Protein AF-0000000078949939 (afdb_homodimer)

pLDDT: mean 83.06, std 20.22, range [22.28, 98.81]

Sequence (698 aa):
MKRITLSALLMTLFLLLSCGSGSAKAEDPKTLFLTSIANLGKGFLDVFTSLSDMITGAFGIKAETKKSEVGKYFTDIANTMTSVKEKLNTVVTAHGNYPKVKSVVDTFITNTLDKIADGAKTAASGATSSDAIGNAVKAGQDAAPAEVASVNALVKGIKDIVGVVLKDGEGDAGATKTEEAEKKSIGKLFSGKKDTDGTETQAAAASASIGAVTGADILKAIAKSALTEADKDIDKASNAAEIATAKADANGKDFGDGQKDAVIAAGIALRAMAKGGKFAAKTGEDKSAHAVNGAATSAVGKTLNTLIIAIRNTVDSGLKTINAVLATVTQEDKSAEATTPADATASGQMKRITLSALLMTLFLLLSCGSGSAKAEDPKTLFLTSIANLGKGFLDVFTSLSDMITGAFGIKAETKKSEVGKYFTDIANTMTSVKEKLNTVVTAHGNYPKVKSVVDTFITNTLDKIADGAKTAASGATSSDAIGNAVKAGQDAAPAEVASVNALVKGIKDIVGVVLKDGEGDAGATKTEEAEKKSIGKLFSGKKDTDGTETQAAAASASIGAVTGADILKAIAKSALTEADKDIDKASNAAEIATAKADANGKDFGDGQKDAVIAAGIALRAMAKGGKFAAKTGEDKSAHAVNGAATSAVGKTLNTLIIAIRNTVDSGLKTINAVLATVTQEDKSAEATTPADATASGQ

Solvent-accessible surface area (backbone atoms only — not comparable to full-atom values): 32518 Å² total; per-residue (Å²): 136,82,83,78,69,78,75,64,63,73,62,49,72,69,55,64,77,59,63,79,84,74,85,82,69,76,72,53,71,65,48,55,43,32,47,30,46,26,50,37,30,50,39,50,49,51,39,60,45,52,57,45,69,49,58,67,68,70,44,56,56,22,18,74,34,30,10,32,54,54,12,45,47,24,40,42,41,18,51,39,32,49,50,39,45,50,44,51,49,51,33,36,71,74,47,33,54,26,62,72,54,44,50,51,49,50,48,42,35,62,68,41,37,48,40,38,20,52,10,21,45,37,23,18,70,8,11,62,33,80,53,32,27,28,32,35,25,51,67,90,40,56,16,31,34,17,38,53,71,19,39,36,26,34,35,52,9,48,25,47,29,43,70,65,41,46,56,92,82,55,45,38,38,72,40,65,74,72,54,68,70,47,58,19,46,32,24,10,29,39,9,4,30,56,92,31,22,13,37,28,57,31,21,9,34,42,24,17,27,40,13,57,30,29,24,40,10,22,49,40,15,32,42,66,28,61,79,54,91,62,64,37,54,41,46,72,38,85,39,12,45,29,43,18,20,9,35,51,32,80,77,21,45,38,34,38,88,85,72,29,26,11,24,52,29,22,9,44,22,44,15,22,38,13,30,66,20,27,27,15,12,29,57,85,36,68,64,18,22,41,10,37,11,8,29,25,24,46,29,38,45,40,36,52,53,36,48,53,51,32,45,50,38,43,51,38,52,51,52,38,53,49,49,56,50,57,73,66,63,52,75,84,49,44,56,74,71,76,65,66,69,80,73,80,75,74,84,74,138,136,82,83,78,67,78,75,63,63,73,63,49,69,70,54,64,76,58,62,80,82,74,85,82,69,76,74,54,69,67,49,55,43,32,46,31,47,25,49,36,30,50,40,51,49,53,39,60,42,53,57,46,71,51,57,65,68,70,44,57,57,22,18,76,35,31,11,31,54,53,12,44,47,23,40,43,41,18,50,41,31,50,50,38,46,51,44,50,50,51,34,37,71,75,46,32,58,26,61,70,55,46,51,50,50,50,49,41,35,62,68,41,37,49,40,39,20,51,11,22,46,38,23,20,72,7,10,64,32,82,52,32,25,29,33,33,25,52,69,89,42,56,17,30,34,16,36,54,70,20,40,37,26,32,35,53,10,48,25,46,30,44,70,65,39,47,56,90,81,55,46,38,39,72,40,65,74,72,55,67,70,45,58,19,45,33,22,10,29,39,9,3,30,59,94,32,22,12,37,27,58,30,20,9,35,42,25,17,27,40,14,58,31,28,24,40,9,23,49,41,16,33,42,67,28,59,78,52,90,62,65,37,53,41,45,72,38,84,39,10,44,29,43,18,20,9,35,52,34,78,76,21,45,38,33,37,86,85,73,30,27,10,25,51,30,21,10,43,21,43,14,22,37,15,30,66,21,27,29,15,12,29,55,85,35,66,65,17,22,41,8,39,11,8,30,26,24,45,30,38,44,40,36,51,53,36,49,53,51,33,45,50,38,44,52,37,52,49,51,40,53,49,50,56,51,56,72,66,63,51,75,84,50,45,57,75,71,76,66,66,68,81,72,80,77,69,85,72,138

Structure (mmCIF, N/CA/C/O backbone):
data_AF-0000000078949939-model_v1
#
loop_
_entity.id
_entity.type
_entity.pdbx_description
1 polymer 'Variable large protein'
#
loop_
_atom_site.group_PDB
_atom_site.id
_atom_site.type_symbol
_atom_site.label_atom_id
_atom_site.label_alt_id
_atom_site.label_comp_id
_atom_site.label_asym_id
_atom_site.label_entity_id
_atom_site.label_seq_id
_atom_site.pdbx_PDB_ins_code
_atom_site.Cartn_x
_atom_site.Cartn_y
_atom_site.Cartn_z
_atom_site.occupancy
_atom_site.B_iso_or_equiv
_atom_site.auth_seq_id
_atom_site.auth_comp_id
_atom_site.auth_asym_id
_atom_site.auth_atom_id
_atom_site.pdbx_PDB_model_num
ATOM 1 N N . MET A 1 1 ? 2.434 4.828 41.281 1 23.62 1 MET A N 1
ATOM 2 C CA . MET A 1 1 ? 2.637 6.27 41.156 1 23.62 1 MET A CA 1
ATOM 3 C C . MET A 1 1 ? 1.899 6.824 39.969 1 23.62 1 MET A C 1
ATOM 5 O O . MET A 1 1 ? 1.804 6.156 38.938 1 23.62 1 MET A O 1
ATOM 9 N N . LYS A 1 2 ? 1.064 7.973 40.312 1 26.47 2 LYS A N 1
ATOM 10 C CA . LYS A 1 2 ? -0.107 8.625 39.719 1 26.47 2 LYS A CA 1
ATOM 11 C C . LYS A 1 2 ? 0.231 9.273 38.375 1 26.47 2 LYS A C 1
ATOM 13 O O . LYS A 1 2 ? 1.154 10.086 38.312 1 26.47 2 LYS A O 1
ATOM 18 N N . ARG A 1 3 ? -0.078 8.688 37.375 1 29.72 3 ARG A N 1
ATOM 19 C CA . ARG A 1 3 ? 0.022 9.078 35.969 1 29.72 3 ARG A CA 1
ATOM 20 C C . ARG A 1 3 ? -0.638 10.438 35.719 1 29.72 3 ARG A C 1
ATOM 22 O O . ARG A 1 3 ? -1.865 10.531 35.656 1 29.72 3 ARG A O 1
ATOM 29 N N . ILE A 1 4 ? -0.175 11.531 36.5 1 28.08 4 ILE A N 1
ATOM 30 C CA . ILE A 1 4 ? -0.565 12.93 36.406 1 28.08 4 ILE A CA 1
ATOM 31 C C . ILE A 1 4 ? -0.636 13.344 34.938 1 28.08 4 ILE A C 1
ATOM 33 O O . ILE A 1 4 ? 0.313 13.125 34.188 1 28.08 4 ILE A O 1
ATOM 37 N N . THR A 1 5 ? -1.847 13.672 34.5 1 25.94 5 THR A N 1
ATOM 38 C CA . THR A 1 5 ? -2.613 14.031 33.312 1 25.94 5 THR A CA 1
ATOM 39 C C . THR A 1 5 ? -2.043 15.289 32.656 1 25.94 5 THR A C 1
ATOM 41 O O . THR A 1 5 ? -1.984 16.344 33.281 1 25.94 5 THR A O 1
ATOM 44 N N . LEU A 1 6 ? -1.156 15.195 31.672 1 30.56 6 LEU A N 1
ATOM 45 C CA . LEU A 1 6 ? -0.493 16.109 30.75 1 30.56 6 LEU A CA 1
ATOM 46 C C . LEU A 1 6 ? -1.485 17.109 30.156 1 30.56 6 LEU A C 1
ATOM 48 O O . LEU A 1 6 ? -1.087 18.094 29.531 1 30.56 6 LEU A O 1
ATOM 52 N N . SER A 1 7 ? -2.869 16.984 30.312 1 29.2 7 SER A N 1
ATOM 53 C CA . SER A 1 7 ? -3.891 17.906 29.812 1 29.2 7 SER A CA 1
ATOM 54 C C . SER A 1 7 ? -3.84 19.234 30.562 1 29.2 7 SER A C 1
ATOM 56 O O . SER A 1 7 ? -4.301 20.266 30.047 1 29.2 7 SER A O 1
ATOM 58 N N . ALA A 1 8 ? -3.518 19.375 31.844 1 27.53 8 ALA A N 1
ATOM 59 C CA . ALA A 1 8 ? -3.662 20.531 32.719 1 27.53 8 ALA A CA 1
ATOM 60 C C . ALA A 1 8 ? -2.627 21.594 32.375 1 27.53 8 ALA A C 1
ATOM 62 O O . ALA A 1 8 ? -2.805 22.781 32.719 1 27.53 8 ALA A O 1
ATOM 63 N N . LEU A 1 9 ? -1.473 21.172 31.875 1 27.78 9 LEU A N 1
ATOM 64 C CA . LEU A 1 9 ? -0.395 22.141 31.75 1 27.78 9 LEU A CA 1
ATOM 65 C C . LEU A 1 9 ? -0.633 23.078 30.578 1 27.78 9 LEU A C 1
ATOM 67 O O . LEU A 1 9 ? -0.239 24.25 30.609 1 27.78 9 LEU A O 1
ATOM 71 N N . LEU A 1 10 ? -1.398 22.656 29.531 1 32.72 10 LEU A N 1
ATOM 72 C CA . LEU A 1 10 ? -1.53 23.531 28.359 1 32.72 10 LEU A CA 1
ATOM 73 C C . LEU A 1 10 ? -2.461 24.688 28.672 1 32.72 10 LEU A C 1
ATOM 75 O O . LEU A 1 10 ? -2.455 25.703 27.953 1 32.72 10 LEU A O 1
ATOM 79 N N . MET A 1 11 ? -3.361 24.688 29.703 1 30.38 11 MET A N 1
ATOM 80 C CA . MET A 1 11 ? -4.25 25.766 30.109 1 30.38 11 MET A CA 1
ATOM 81 C C . MET A 1 11 ? -3.461 26.906 30.766 1 30.38 11 MET A C 1
ATOM 83 O O . MET A 1 11 ? -3.957 28.031 30.875 1 30.38 11 MET A O 1
ATOM 87 N N . THR A 1 12 ? -2.354 26.641 31.469 1 30.86 12 THR A N 1
ATOM 88 C CA . THR A 1 12 ? -1.737 27.625 32.344 1 30.86 12 THR A CA 1
ATOM 89 C C . THR A 1 12 ? -1.021 28.703 31.516 1 30.86 12 THR A C 1
ATOM 91 O O . THR A 1 12 ? -0.733 29.781 32.031 1 30.86 12 THR A O 1
ATOM 94 N N . LEU A 1 13 ? -0.586 28.391 30.312 1 33.91 13 LEU A N 1
ATOM 95 C CA . LEU A 1 13 ? 0.177 29.484 29.703 1 33.91 13 LEU A CA 1
ATOM 96 C C . LEU A 1 13 ? -0.688 30.734 29.547 1 33.91 13 LEU A C 1
ATOM 98 O O . LEU A 1 13 ? -0.182 31.859 29.594 1 33.91 13 LEU A O 1
ATOM 102 N N . PHE A 1 14 ? -2.08 30.562 29.422 1 34.44 14 PHE A N 1
ATOM 103 C CA . PHE A 1 14 ? -2.861 31.766 29.219 1 34.44 14 PHE A CA 1
ATOM 104 C C . PHE A 1 14 ? -3.062 32.5 30.531 1 34.44 14 PHE A C 1
ATOM 106 O O . PHE A 1 14 ? -3.547 33.656 30.547 1 34.44 14 PHE A O 1
ATOM 113 N N . LEU A 1 15 ? -3.068 31.781 31.672 1 30.67 15 LEU A N 1
ATOM 114 C CA . LEU A 1 15 ? -3.43 32.5 32.875 1 30.67 15 LEU A CA 1
ATOM 115 C C . LEU A 1 15 ? -2.316 33.469 33.281 1 30.67 15 LEU A C 1
ATOM 117 O O . LEU A 1 15 ? -2.473 34.25 34.219 1 30.67 15 LEU A O 1
ATOM 121 N N . LEU A 1 16 ? -1.08 33.156 33 1 32.5 16 LEU A N 1
ATOM 122 C CA . LEU A 1 16 ? -0.109 34.031 33.688 1 32.5 16 LEU A CA 1
ATOM 123 C C . LEU A 1 16 ? -0.204 35.438 33.156 1 32.5 16 LEU A C 1
ATOM 125 O O . LEU A 1 16 ? 0.497 36.344 33.656 1 32.5 16 LEU A O 1
ATOM 129 N N . LEU A 1 17 ? -0.772 35.688 32 1 33.06 17 LEU A N 1
ATOM 130 C CA . LEU A 1 17 ? -0.77 37.125 31.75 1 33.06 17 LEU A CA 1
ATOM 131 C C . LEU A 1 17 ? -1.756 37.844 32.656 1 33.06 17 LEU A C 1
ATOM 133 O O . LEU A 1 17 ? -2.018 39.031 32.5 1 33.06 17 LEU A O 1
ATOM 137 N N . SER A 1 18 ? -2.543 37.094 33.5 1 30.14 18 SER A N 1
ATOM 138 C CA . SER A 1 18 ? -3.52 37.844 34.25 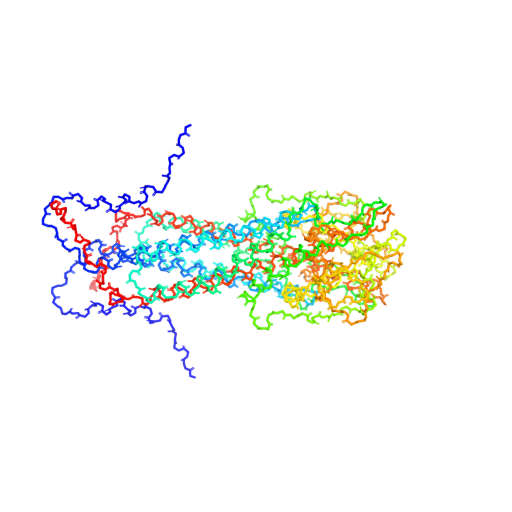1 30.14 18 SER A CA 1
ATOM 139 C C . SER A 1 18 ? -2.857 38.594 35.438 1 30.14 18 SER A C 1
ATOM 141 O O . SER A 1 18 ? -3.543 39.156 36.281 1 30.14 18 SER A O 1
ATOM 143 N N . CYS A 1 19 ? -1.812 38.219 35.906 1 31.53 19 CYS A N 1
ATOM 144 C CA . CYS A 1 19 ? -1.676 38.688 37.281 1 31.53 19 CYS A CA 1
ATOM 145 C C . CYS A 1 19 ? -1.501 40.188 37.312 1 31.53 19 CYS A C 1
ATOM 147 O O . CYS A 1 19 ? -1.207 40.75 38.375 1 31.53 19 CYS A O 1
ATOM 149 N N . GLY A 1 20 ? -0.778 40.969 36.5 1 31.23 20 GLY A N 1
ATOM 150 C CA . GLY A 1 20 ? -0.544 42.281 37.094 1 31.23 20 GLY A CA 1
ATOM 151 C C . GLY A 1 20 ? -1.819 42.969 37.562 1 31.23 20 GLY A C 1
ATOM 152 O O . GLY A 1 20 ? -2.902 42.688 37.062 1 31.23 20 GLY A O 1
ATOM 153 N N . SER A 1 21 ? -2 43.625 38.75 1 32.41 21 SER A N 1
ATOM 154 C CA . SER A 1 21 ? -2.961 44.375 39.531 1 32.41 21 SER A CA 1
ATOM 155 C C . SER A 1 21 ? -3.895 45.188 38.625 1 32.41 21 SER A C 1
ATOM 157 O O . SER A 1 21 ? -5.023 45.5 39 1 32.41 21 SER A O 1
ATOM 159 N N . GLY A 1 22 ? -3.297 46.469 38.031 1 36.28 22 GLY A N 1
ATOM 160 C CA . GLY A 1 22 ? -3.977 47.719 37.781 1 36.28 22 GLY A CA 1
ATOM 161 C C . GLY A 1 22 ? -5.211 47.594 36.906 1 36.28 22 GLY A C 1
ATOM 162 O O . GLY A 1 22 ? -5.504 46.5 36.406 1 36.28 22 GLY A O 1
ATOM 163 N N . SER A 1 23 ? -5.758 48.812 36.062 1 36 23 SER A N 1
ATOM 164 C CA . SER A 1 23 ? -6.949 49.031 35.25 1 36 23 SER A CA 1
ATOM 165 C C . SER A 1 23 ? -7.141 47.938 34.219 1 36 23 SER A C 1
ATOM 167 O O . SER A 1 23 ? -6.195 47.562 33.531 1 36 23 SER A O 1
ATOM 169 N N . ALA A 1 24 ? -7.938 46.969 34.281 1 41.94 24 ALA A N 1
ATOM 170 C CA . ALA A 1 24 ? -8.508 45.938 33.438 1 41.94 24 ALA A CA 1
ATOM 171 C C . ALA A 1 24 ? -8.477 46.344 31.969 1 41.94 24 ALA A C 1
ATOM 173 O O . ALA A 1 24 ? -9.398 47.031 31.484 1 41.94 24 ALA A O 1
ATOM 174 N N . LYS A 1 25 ? -7.457 46.906 31.453 1 47.59 25 LYS A N 1
ATOM 175 C CA . LYS A 1 25 ? -7.406 47.344 30.062 1 47.59 25 LYS A CA 1
ATOM 176 C C . LYS A 1 25 ? -7.98 46.312 29.125 1 47.59 25 LYS A C 1
ATOM 178 O O . LYS A 1 25 ? -7.562 45.156 29.156 1 47.59 25 LYS A O 1
ATOM 183 N N . ALA A 1 26 ? -9.289 46.344 28.719 1 51.47 26 ALA A N 1
ATOM 184 C CA . ALA A 1 26 ? -10.016 45.625 27.672 1 51.47 26 ALA A CA 1
ATOM 185 C C . ALA A 1 26 ? -9.094 45.25 26.516 1 51.47 26 ALA A C 1
ATOM 187 O O . ALA A 1 26 ? -8.375 46.094 25.984 1 51.47 26 ALA A O 1
ATOM 188 N N . GLU A 1 27 ? -8.602 44.031 26.516 1 59.38 27 GLU A N 1
ATOM 189 C CA . GLU A 1 27 ? -7.711 43.594 25.453 1 59.38 27 GLU A CA 1
ATOM 190 C C . GLU A 1 27 ? -8.203 44.062 24.078 1 59.38 27 GLU A C 1
ATOM 192 O O . GLU A 1 27 ? -9.406 44.031 23.812 1 59.38 27 GLU A O 1
ATOM 197 N N . ASP A 1 28 ? -7.383 44.75 23.344 1 75.12 28 ASP A N 1
ATOM 198 C CA . ASP A 1 28 ? -7.637 45.281 22 1 75.12 28 ASP A CA 1
ATOM 199 C C . ASP A 1 28 ? -8.234 44.188 21.109 1 75.12 28 ASP A C 1
ATOM 201 O O . ASP A 1 28 ? -7.812 43.031 21.141 1 75.12 28 ASP A O 1
ATOM 205 N N . PRO A 1 29 ? -9.484 44.375 20.656 1 76.44 29 PRO A N 1
ATOM 206 C CA . PRO A 1 29 ? -10.156 43.406 19.766 1 76.44 29 PRO A CA 1
ATOM 207 C C . PRO A 1 29 ? -9.203 42.75 18.766 1 76.44 29 PRO A C 1
ATOM 209 O O . PRO A 1 29 ? -9.359 41.594 18.438 1 76.44 29 PRO A O 1
ATOM 212 N N . LYS A 1 30 ? -8.219 43.438 18.344 1 77.12 30 LYS A N 1
ATOM 213 C CA . LYS A 1 30 ? -7.25 42.906 17.391 1 77.12 30 LYS A CA 1
ATOM 214 C C . LYS A 1 30 ? -6.391 41.812 18.047 1 77.12 30 LYS A C 1
ATOM 216 O O . LYS A 1 30 ? -6.133 40.781 17.438 1 77.12 30 LYS A O 1
ATOM 221 N N . THR A 1 31 ? -5.992 42.062 19.203 1 77.81 31 THR A N 1
ATOM 222 C CA . THR A 1 31 ? -5.184 41.094 19.953 1 77.81 31 THR A CA 1
ATOM 223 C C . THR A 1 31 ? -5.977 39.812 20.234 1 77.81 31 THR A C 1
ATOM 225 O O . THR A 1 31 ? -5.449 38.719 20.109 1 77.81 31 THR A O 1
ATOM 228 N N . LEU A 1 32 ? -7.176 40 20.562 1 75.62 32 LEU A N 1
ATOM 229 C CA . LEU A 1 32 ? -8.047 38.844 20.828 1 75.62 32 LEU A CA 1
ATOM 230 C C . LEU A 1 32 ? -8.25 38.031 19.562 1 75.62 32 LEU A C 1
ATOM 232 O O . LEU A 1 32 ? -8.234 36.781 19.625 1 75.62 32 LEU A O 1
ATOM 236 N N . PHE A 1 33 ? -8.383 38.656 18.469 1 77.62 33 PHE A N 1
ATOM 237 C CA . PHE A 1 33 ? -8.547 37.969 17.188 1 77.62 33 PHE A CA 1
ATOM 238 C C . PHE A 1 33 ? -7.289 37.188 16.828 1 77.62 33 PHE A C 1
ATOM 240 O O . PHE A 1 33 ? -7.367 36 16.5 1 77.62 33 PHE A O 1
ATOM 247 N N . LEU A 1 34 ? -6.191 37.875 16.984 1 78.75 34 LEU A N 1
ATOM 248 C CA . LEU A 1 34 ? -4.934 37.219 16.625 1 78.75 34 LEU A CA 1
ATOM 249 C C . LEU A 1 34 ? -4.652 36.031 17.516 1 78.75 34 LEU A C 1
ATOM 251 O O . LEU A 1 34 ? -4.148 35 17.062 1 78.75 34 LEU A O 1
ATOM 255 N N . THR A 1 35 ? -5.004 36.156 18.75 1 78.06 35 THR A N 1
ATOM 256 C CA . THR A 1 35 ? -4.852 35.062 19.688 1 78.06 35 THR A CA 1
ATOM 257 C C . THR A 1 35 ? -5.738 33.875 19.281 1 78.06 35 THR A C 1
ATOM 259 O O . THR A 1 35 ? -5.301 32.719 19.312 1 78.06 35 THR A O 1
ATOM 262 N N . SER A 1 36 ? -6.867 34.219 18.891 1 76.44 36 SER A N 1
ATOM 263 C CA . SER A 1 36 ? -7.805 33.188 18.453 1 76.44 36 SER A CA 1
ATOM 264 C C . SER A 1 36 ? -7.293 32.438 17.219 1 76.44 36 SER A C 1
ATOM 266 O O . SER A 1 36 ? -7.344 31.219 17.156 1 76.44 36 SER A O 1
ATOM 268 N N . ILE A 1 37 ? -6.758 33.188 16.344 1 75.81 37 ILE A N 1
ATOM 269 C CA . ILE A 1 37 ? -6.27 32.625 15.102 1 75.81 37 ILE A CA 1
ATOM 270 C C . ILE A 1 37 ? -5.023 31.766 15.375 1 75.81 37 ILE A C 1
ATOM 272 O O . ILE A 1 37 ? -4.855 30.688 14.797 1 75.81 37 ILE A O 1
ATOM 276 N N . ALA A 1 38 ? -4.238 32.281 16.188 1 76.62 38 ALA A N 1
ATOM 277 C CA . ALA A 1 38 ? -3.047 31.516 16.562 1 76.62 38 ALA A CA 1
ATOM 278 C C . ALA A 1 38 ? -3.424 30.188 17.203 1 76.62 38 ALA A C 1
ATOM 280 O O . ALA A 1 38 ? -2.842 29.156 16.891 1 76.62 38 ALA A O 1
ATOM 281 N N . ASN A 1 39 ? -4.375 30.281 18.031 1 76.75 39 ASN A N 1
ATOM 282 C CA . ASN A 1 39 ? -4.82 29.078 18.719 1 76.75 39 ASN A CA 1
ATOM 283 C C . ASN A 1 39 ? -5.516 28.109 17.766 1 76.75 39 ASN A C 1
ATOM 285 O O . ASN A 1 39 ? -5.355 26.891 17.891 1 76.75 39 ASN A O 1
ATOM 289 N N . LEU A 1 40 ? -6.23 28.641 16.891 1 77.5 40 LEU A N 1
ATOM 290 C CA . LEU A 1 40 ? -6.84 27.828 15.852 1 77.5 40 LEU A CA 1
ATOM 291 C C . LEU A 1 40 ? -5.773 27.125 15.016 1 77.5 40 LEU A C 1
ATOM 293 O O . LEU A 1 40 ? -5.852 25.922 14.781 1 77.5 40 LEU A O 1
ATOM 297 N N . GLY A 1 41 ? -4.879 27.859 14.617 1 76 41 GLY A N 1
ATOM 298 C CA . GLY A 1 41 ? -3.787 27.297 13.836 1 76 41 GLY A CA 1
ATOM 299 C C . GLY A 1 41 ? -3.061 26.172 14.555 1 76 41 GLY A C 1
ATOM 300 O O . GLY A 1 41 ? -2.809 25.109 13.977 1 76 41 GLY A O 1
ATOM 301 N N . LYS A 1 42 ? -2.795 26.406 15.828 1 76.56 42 LYS A N 1
ATOM 302 C CA . LYS A 1 42 ? -2.139 25.391 16.641 1 76.56 42 LYS A CA 1
ATOM 303 C C . LYS A 1 42 ? -3.004 24.141 16.766 1 76.56 42 LYS A C 1
ATOM 305 O O . LYS A 1 42 ? -2.496 23.016 16.703 1 76.56 42 LYS A O 1
ATOM 310 N N . GLY A 1 43 ? -4.195 24.359 17 1 77.12 43 GLY A N 1
ATOM 311 C CA . GLY A 1 43 ? -5.125 23.25 17.094 1 77.12 43 GLY A CA 1
ATOM 312 C C . GLY A 1 43 ? -5.195 22.422 15.828 1 77.12 43 GLY A C 1
ATOM 313 O O . GLY A 1 43 ? -5.172 21.188 15.883 1 77.12 43 GLY A O 1
ATOM 314 N N . PHE A 1 44 ? -5.227 23.109 14.758 1 78.06 44 PHE A N 1
ATOM 315 C CA . PHE A 1 44 ? -5.316 22.406 13.484 1 78.06 44 PHE A CA 1
ATOM 316 C C . PHE A 1 44 ? -4.023 21.656 13.195 1 78.06 44 PHE A C 1
ATOM 318 O O . PHE A 1 44 ? -4.055 20.562 12.641 1 78.06 44 PHE A O 1
ATOM 325 N N . LEU A 1 45 ? -2.965 22.188 13.539 1 79.44 45 LEU A N 1
ATOM 326 C CA . LEU A 1 45 ? -1.69 21.484 13.383 1 79.44 45 LEU A CA 1
ATOM 327 C C . LEU A 1 45 ? -1.67 20.203 14.195 1 79.44 45 LEU A C 1
ATOM 329 O O . LEU A 1 45 ? -1.151 19.172 13.742 1 79.44 45 LEU A O 1
ATOM 333 N N . ASP A 1 46 ? -2.275 20.219 15.32 1 78.19 46 ASP A N 1
ATOM 334 C CA . ASP A 1 46 ? -2.383 19.031 16.172 1 78.19 46 ASP A CA 1
ATOM 335 C C . ASP A 1 46 ? -3.244 17.953 15.5 1 78.19 46 ASP A C 1
ATOM 337 O O . ASP A 1 46 ? -2.939 16.766 15.586 1 78.19 46 ASP A O 1
ATOM 341 N N . VAL A 1 47 ? -4.266 18.438 14.914 1 78.94 47 VAL A N 1
ATOM 342 C CA . VAL A 1 47 ? -5.145 17.531 14.18 1 78.94 47 VAL A CA 1
ATOM 343 C C . VAL A 1 47 ? -4.355 16.844 13.07 1 78.94 47 VAL A C 1
ATOM 345 O O . VAL A 1 47 ? -4.438 15.625 12.914 1 78.94 47 VAL A O 1
ATOM 348 N N . PHE A 1 48 ? -3.529 17.484 12.398 1 74.38 48 PHE A N 1
ATOM 349 C CA . PHE A 1 48 ? -2.768 16.953 11.273 1 74.38 48 PHE A CA 1
ATOM 350 C C . PHE A 1 48 ? -1.766 15.914 11.734 1 74.38 48 PHE A C 1
ATOM 352 O O . PHE A 1 48 ? -1.58 14.883 11.078 1 74.38 48 PHE A O 1
ATOM 359 N N . THR A 1 49 ? -1.22 16.094 12.867 1 72.94 49 THR A N 1
ATOM 360 C CA . THR A 1 49 ? -0.191 15.172 13.359 1 72.94 49 THR A CA 1
ATOM 361 C C . THR A 1 49 ? -0.818 13.891 13.891 1 72.94 49 THR A C 1
ATOM 363 O O . THR A 1 49 ? -0.149 12.859 13.984 1 72.94 49 THR A O 1
ATOM 366 N N . SER A 1 50 ? -2.059 13.883 14.195 1 71.38 50 SER A N 1
ATOM 367 C CA . SER A 1 50 ? -2.752 12.703 14.703 1 71.38 50 SER A CA 1
ATOM 368 C C . SER A 1 50 ? -3.004 11.688 13.594 1 71.38 50 SER A C 1
ATOM 370 O O . SER A 1 50 ? -3.229 10.5 13.867 1 71.38 50 SER A O 1
ATOM 372 N N . LEU A 1 51 ? -2.953 12.086 12.352 1 73.25 51 LEU A N 1
ATOM 373 C CA . LEU A 1 51 ? -3.262 11.211 11.227 1 73.25 51 LEU A CA 1
ATOM 374 C C . LEU A 1 51 ? -2.133 10.211 10.984 1 73.25 51 LEU A C 1
ATOM 376 O O . LEU A 1 51 ? -2.346 9.164 10.375 1 73.25 51 LEU A O 1
ATOM 380 N N . SER A 1 52 ? -0.966 10.438 11.461 1 68.19 52 SER A N 1
ATOM 381 C CA . SER A 1 52 ? 0.2 9.594 11.242 1 68.19 52 SER A CA 1
ATOM 382 C C . SER A 1 52 ? 0.014 8.227 11.898 1 68.19 52 SER A C 1
ATOM 384 O O . SER A 1 52 ? 0.604 7.234 11.453 1 68.19 52 SER A O 1
ATOM 386 N N . ASP A 1 53 ? -0.796 8.117 12.875 1 64.88 53 ASP A N 1
ATOM 387 C CA . ASP A 1 53 ? -0.994 6.883 13.625 1 64.88 53 ASP A CA 1
ATOM 388 C C . ASP A 1 53 ? -1.843 5.887 12.836 1 64.88 53 ASP A C 1
ATOM 390 O O . ASP A 1 53 ? -1.848 4.691 13.141 1 64.88 53 ASP A O 1
ATOM 394 N N . MET A 1 54 ? -2.537 6.355 11.859 1 64.25 54 MET A N 1
ATOM 395 C CA . MET A 1 54 ? -3.459 5.527 11.086 1 64.25 54 MET A CA 1
ATOM 396 C C . MET A 1 54 ? -2.697 4.504 10.25 1 64.25 54 MET A C 1
ATOM 398 O O . MET A 1 54 ? -3.186 3.395 10.023 1 64.25 54 MET A O 1
ATOM 402 N N . ILE A 1 55 ? -1.461 4.785 9.875 1 62.12 55 ILE A N 1
ATOM 403 C CA . ILE A 1 55 ? -0.867 4.082 8.742 1 62.12 55 ILE A CA 1
ATOM 404 C C . ILE A 1 55 ? 0.179 3.088 9.242 1 62.12 55 ILE A C 1
ATOM 406 O O . ILE A 1 55 ? 0.547 2.15 8.531 1 62.12 55 ILE A O 1
ATOM 410 N N . THR A 1 56 ? 0.546 3.049 10.445 1 58.84 56 THR A N 1
ATOM 411 C CA . THR A 1 56 ? 1.682 2.254 10.898 1 58.84 56 THR A CA 1
ATOM 412 C C . THR A 1 56 ? 1.358 0.763 10.836 1 58.84 56 THR A C 1
ATOM 414 O O . THR A 1 56 ? 2.24 -0.059 10.578 1 58.84 56 THR A O 1
ATOM 417 N N . GLY A 1 57 ? 0.191 0.333 10.891 1 58.5 57 GLY A N 1
ATOM 418 C CA . GLY A 1 57 ? -0.132 -1.085 10.93 1 58.5 57 GLY A CA 1
ATOM 419 C C . GLY A 1 57 ? -0.136 -1.733 9.555 1 58.5 57 GLY A C 1
ATOM 420 O O . GLY A 1 57 ? 0.004 -2.953 9.438 1 58.5 57 GLY A O 1
ATOM 421 N N . ALA A 1 58 ? -0.233 -1.011 8.508 1 57.12 58 ALA A N 1
ATOM 422 C CA . ALA A 1 58 ? -0.364 -1.565 7.16 1 57.12 58 ALA A CA 1
ATOM 423 C C . ALA A 1 58 ? 0.976 -2.084 6.648 1 57.12 58 ALA A C 1
ATOM 425 O O . ALA A 1 58 ? 1.021 -2.887 5.715 1 57.12 58 ALA A O 1
ATOM 426 N N . PHE A 1 59 ? 2.062 -1.896 7.371 1 62.41 59 PHE A N 1
ATOM 427 C CA . PHE A 1 59 ? 3.426 -2.244 6.992 1 62.41 59 PHE A CA 1
ATOM 428 C C . PHE A 1 59 ? 3.66 -3.744 7.129 1 62.41 59 PHE A C 1
ATOM 430 O O . PHE A 1 59 ? 4.598 -4.285 6.535 1 62.41 59 PHE A O 1
ATOM 437 N N . GLY A 1 60 ? 2.66 -4.281 7.66 1 76.94 60 GLY A N 1
ATOM 438 C CA . GLY A 1 60 ? 3.121 -5.578 8.125 1 76.94 60 GLY A CA 1
ATOM 439 C C . GLY A 1 60 ? 2.291 -6.73 7.594 1 76.94 60 GLY A C 1
ATOM 440 O O . GLY A 1 60 ? 2.299 -7.824 8.164 1 76.94 60 GLY A O 1
ATOM 441 N N . ILE A 1 61 ? 1.689 -6.426 6.406 1 87.5 61 ILE A N 1
ATOM 442 C CA . ILE A 1 61 ? 0.806 -7.496 5.957 1 87.5 61 ILE A CA 1
ATOM 443 C C . ILE A 1 61 ? 1.624 -8.586 5.266 1 87.5 61 ILE A C 1
ATOM 445 O O . ILE A 1 61 ? 2.359 -8.312 4.316 1 87.5 61 ILE A O 1
ATOM 449 N N . LYS A 1 62 ? 1.522 -9.766 5.781 1 94 62 LYS A N 1
ATOM 450 C CA . LYS A 1 62 ? 2.098 -10.977 5.211 1 94 62 LYS A CA 1
ATOM 451 C C . LYS A 1 62 ? 1.187 -12.18 5.445 1 94 62 LYS A C 1
ATOM 453 O O . LYS A 1 62 ? 0.114 -12.047 6.039 1 94 62 LYS A O 1
ATOM 458 N N . ALA A 1 63 ? 1.598 -13.336 5.016 1 95 63 ALA A N 1
ATOM 459 C CA . ALA A 1 63 ? 0.731 -14.508 5.02 1 95 63 ALA A CA 1
ATOM 460 C C . ALA A 1 63 ? 0.304 -14.875 6.438 1 95 63 ALA A C 1
ATOM 462 O O . ALA A 1 63 ? -0.827 -15.312 6.656 1 95 63 ALA A O 1
ATOM 463 N N . GLU A 1 64 ? 1.139 -14.594 7.449 1 94.19 64 GLU A N 1
ATOM 464 C CA . GLU A 1 64 ? 0.878 -15.008 8.82 1 94.19 64 GLU A CA 1
ATOM 465 C C . GLU A 1 64 ? 0.068 -13.953 9.57 1 94.19 64 GLU A C 1
ATOM 467 O O . GLU A 1 64 ? -0.339 -14.172 10.719 1 94.19 64 GLU A O 1
ATOM 472 N N . THR A 1 65 ? -0.117 -12.852 8.906 1 94.44 65 THR A N 1
ATOM 473 C CA . THR A 1 65 ? -0.951 -11.836 9.539 1 94.44 65 THR A CA 1
ATOM 474 C C . THR A 1 65 ? -2.32 -12.406 9.898 1 94.44 65 THR A C 1
ATOM 476 O O . THR A 1 65 ? -2.957 -13.062 9.078 1 94.44 65 THR A O 1
ATOM 479 N N . LYS A 1 66 ? -2.684 -12.102 11.078 1 95.06 66 LYS A N 1
ATOM 480 C CA . LYS A 1 66 ? -3.967 -12.617 11.539 1 95.06 66 LYS A CA 1
ATOM 481 C C . LYS A 1 66 ? -5.125 -11.773 11.008 1 95.06 66 LYS A C 1
ATOM 483 O O . LYS A 1 66 ? -4.988 -10.562 10.836 1 95.06 66 LYS A O 1
ATOM 488 N N . LYS A 1 67 ? -6.285 -12.461 10.836 1 96.88 67 LYS A N 1
ATOM 489 C CA . LYS A 1 67 ? -7.496 -11.742 10.438 1 96.88 67 LYS A CA 1
ATOM 490 C C . LYS A 1 67 ? -7.863 -10.672 11.461 1 96.88 67 LYS A C 1
ATOM 492 O O . LYS A 1 67 ? -8.305 -9.586 11.094 1 96.88 67 LYS A O 1
ATOM 497 N N . SER A 1 68 ? -7.59 -10.945 12.758 1 96.56 68 SER A N 1
ATOM 498 C CA . SER A 1 68 ? -7.871 -9.992 13.828 1 96.56 68 SER A CA 1
ATOM 499 C C . SER A 1 68 ? -6.973 -8.766 13.719 1 96.56 68 SER A C 1
ATOM 501 O O . SER A 1 68 ? -7.344 -7.676 14.156 1 96.56 68 SER A O 1
ATOM 503 N N . GLU A 1 69 ? -5.797 -8.922 13.148 1 93.94 69 GLU A N 1
ATOM 504 C CA . GLU A 1 69 ? -4.926 -7.773 12.914 1 93.94 69 GLU A CA 1
ATOM 505 C C . GLU A 1 69 ? -5.477 -6.879 11.812 1 93.94 69 GLU A C 1
ATOM 507 O O . GLU A 1 69 ? -5.32 -5.656 11.859 1 93.94 69 GLU A O 1
ATOM 512 N N . VAL A 1 70 ? -6.121 -7.508 10.828 1 94.56 70 VAL A N 1
ATOM 513 C CA . VAL A 1 70 ? -6.855 -6.73 9.836 1 94.56 70 VAL A CA 1
ATOM 514 C C . VAL A 1 70 ? -7.977 -5.945 10.516 1 94.56 70 VAL A C 1
ATOM 516 O O . VAL A 1 70 ? -8.18 -4.766 10.227 1 94.56 70 VAL A O 1
ATOM 519 N N . GLY A 1 71 ? -8.68 -6.617 11.398 1 95.62 71 GLY A N 1
ATOM 520 C CA . GLY A 1 71 ? -9.688 -5.922 12.195 1 95.62 71 GLY A CA 1
ATOM 521 C C . GLY A 1 71 ? -9.125 -4.75 12.977 1 95.62 71 GLY A C 1
ATOM 522 O O . GLY A 1 71 ? -9.742 -3.689 13.047 1 95.62 71 GLY A O 1
ATOM 523 N N . LYS A 1 72 ? -7.992 -4.941 13.523 1 93.12 72 LYS A N 1
ATOM 524 C CA . LYS A 1 72 ? -7.328 -3.877 14.273 1 93.12 72 LYS A CA 1
ATOM 525 C C . LYS A 1 72 ? -6.984 -2.699 13.367 1 93.12 72 LYS A C 1
ATOM 527 O O . LYS A 1 72 ? -7.074 -1.542 13.773 1 93.12 72 LYS A O 1
ATOM 532 N N . TYR A 1 73 ? -6.586 -3.037 12.156 1 90.94 73 TYR A N 1
ATOM 533 C CA . TYR A 1 73 ? -6.344 -1.985 11.172 1 90.94 73 TYR A CA 1
ATOM 534 C C . TYR A 1 73 ? -7.574 -1.1 11.008 1 90.94 73 TYR A C 1
ATOM 536 O O . TYR A 1 73 ? -7.473 0.129 11.055 1 90.94 73 TYR A O 1
ATOM 544 N N . PHE A 1 74 ? -8.648 -1.705 10.875 1 95.12 74 PHE A N 1
ATOM 545 C CA . PHE A 1 74 ? -9.891 -0.954 10.719 1 95.12 74 PHE A CA 1
ATOM 546 C C . PHE A 1 74 ? -10.234 -0.215 12.008 1 95.12 74 PHE A C 1
ATOM 548 O O . PHE A 1 74 ? -10.695 0.929 11.969 1 95.12 74 PHE A O 1
ATOM 555 N N . THR A 1 75 ? -10.023 -0.816 13.133 1 95 75 THR A N 1
ATOM 556 C CA . THR A 1 75 ? -10.273 -0.168 14.414 1 95 75 THR A CA 1
ATOM 557 C C . THR A 1 75 ? -9.391 1.069 14.57 1 95 75 THR A C 1
ATOM 559 O O . THR A 1 75 ? -9.852 2.111 15.039 1 95 75 THR A O 1
ATOM 562 N N . ASP A 1 76 ? -8.172 0.919 14.188 1 91.5 76 ASP A N 1
ATOM 563 C CA . ASP A 1 76 ? -7.242 2.043 14.273 1 91.5 76 ASP A CA 1
ATOM 564 C C . ASP A 1 76 ? -7.688 3.193 13.375 1 91.5 76 ASP A C 1
ATOM 566 O O . ASP A 1 76 ? -7.555 4.363 13.742 1 91.5 76 ASP A O 1
ATOM 570 N N . ILE A 1 77 ? -8.188 2.875 12.195 1 92.88 77 ILE A N 1
ATOM 571 C CA . ILE A 1 77 ? -8.742 3.887 11.305 1 92.88 77 ILE A CA 1
ATOM 572 C C . ILE A 1 77 ? -9.898 4.605 11.992 1 92.88 77 ILE A C 1
ATOM 574 O O . ILE A 1 77 ? -9.938 5.836 12.039 1 92.88 77 ILE A O 1
ATOM 578 N N . ALA A 1 78 ? -10.82 3.828 12.539 1 95.62 78 ALA A N 1
ATOM 579 C CA . ALA A 1 78 ? -11.984 4.398 13.219 1 95.62 78 ALA A CA 1
ATOM 580 C C . ALA A 1 78 ? -11.555 5.297 14.375 1 95.62 78 ALA A C 1
ATOM 582 O O . ALA A 1 78 ? -12.047 6.422 14.508 1 95.62 78 ALA A O 1
ATOM 583 N N . ASN A 1 79 ? -10.648 4.832 15.164 1 93.62 79 ASN A N 1
ATOM 584 C CA . ASN A 1 79 ? -10.164 5.586 16.312 1 93.62 79 ASN A CA 1
ATOM 585 C C . ASN A 1 79 ? -9.469 6.871 15.891 1 93.62 79 ASN A C 1
ATOM 587 O O . ASN A 1 79 ? -9.625 7.91 16.531 1 93.62 79 ASN A O 1
ATOM 591 N N . THR A 1 80 ? -8.695 6.73 14.836 1 91.81 80 THR A N 1
ATOM 592 C CA . THR A 1 80 ? -8 7.914 14.344 1 91.81 80 THR A CA 1
ATOM 593 C C . THR A 1 80 ? -9 8.961 13.859 1 91.81 80 THR A C 1
ATOM 595 O O . THR A 1 80 ? -8.867 10.148 14.18 1 91.81 80 THR A O 1
ATOM 598 N N . MET A 1 81 ? -10 8.531 13.102 1 94.75 81 MET A N 1
ATOM 599 C CA . MET A 1 81 ? -11.016 9.469 12.625 1 94.75 81 MET A CA 1
ATOM 600 C C . MET A 1 81 ? -11.758 10.109 13.789 1 94.75 81 MET A C 1
ATOM 602 O O . MET A 1 81 ? -12.047 11.305 13.766 1 94.75 81 MET A O 1
ATOM 606 N N . THR A 1 82 ? -12.047 9.344 14.812 1 94.5 82 THR A N 1
ATOM 607 C CA . THR A 1 82 ? -12.727 9.859 16 1 94.5 82 THR A CA 1
ATOM 608 C C . THR A 1 82 ? -11.844 10.859 16.734 1 94.5 82 THR A C 1
ATOM 610 O O . THR A 1 82 ? -12.32 11.906 17.172 1 94.5 82 THR A O 1
ATOM 613 N N . SER A 1 83 ? -10.609 10.516 16.828 1 91.12 83 SER A N 1
ATOM 614 C CA . SER A 1 83 ? -9.672 11.422 17.484 1 91.12 83 SER A CA 1
ATOM 615 C C . SER A 1 83 ? -9.578 12.742 16.734 1 91.12 83 SER A C 1
ATOM 617 O O . SER A 1 83 ? -9.555 13.812 17.344 1 91.12 83 SER A O 1
ATOM 619 N N . VAL A 1 84 ? -9.523 12.672 15.43 1 90.31 84 VAL A N 1
ATOM 620 C CA . VAL A 1 84 ? -9.477 13.875 14.602 1 90.31 84 VAL A CA 1
ATOM 621 C C . VAL A 1 84 ? -10.742 14.695 14.812 1 90.31 84 VAL A C 1
ATOM 623 O O . VAL A 1 84 ? -10.68 15.914 14.992 1 90.31 84 VAL A O 1
ATOM 626 N N . LYS A 1 85 ? -11.867 14.047 14.781 1 93.75 85 LYS A N 1
ATOM 627 C CA . LYS A 1 85 ? -13.148 14.695 15.031 1 93.75 85 LYS A CA 1
ATOM 628 C C . LYS A 1 85 ? -13.148 15.422 16.375 1 93.75 85 LYS A C 1
ATOM 630 O O . LYS A 1 85 ? -13.547 16.594 16.453 1 93.75 85 LYS A O 1
ATOM 635 N N . GLU A 1 86 ? -12.719 14.758 17.375 1 92.81 86 GLU A N 1
ATOM 636 C CA . GLU A 1 86 ? -12.695 15.336 18.719 1 92.81 86 GLU A CA 1
ATOM 637 C C . GLU A 1 86 ? -11.773 16.547 18.781 1 92.81 86 GLU A C 1
ATOM 639 O O . GLU A 1 86 ? -12.117 17.562 19.375 1 92.81 86 GLU A O 1
ATOM 644 N N . LYS A 1 87 ? -10.68 16.438 18.188 1 88.81 87 LYS A N 1
ATOM 645 C CA . LYS A 1 87 ? -9.734 17.547 18.188 1 88.81 87 LYS A CA 1
ATOM 646 C C . LYS A 1 87 ? -10.289 18.734 17.406 1 88.81 87 LYS A C 1
ATOM 648 O O . LYS A 1 87 ? -10.141 19.875 17.844 1 88.81 87 LYS A O 1
ATOM 653 N N . LEU A 1 88 ? -10.867 18.438 16.281 1 90.75 88 LEU A N 1
ATOM 654 C CA . LEU A 1 88 ? -11.484 19.5 15.508 1 90.75 88 LEU A CA 1
ATOM 655 C C . LEU A 1 88 ? -12.57 20.203 16.312 1 90.75 88 LEU A C 1
ATOM 657 O O . LEU A 1 88 ? -12.625 21.438 16.344 1 90.75 88 LEU A O 1
ATOM 661 N N . ASN A 1 89 ? -13.383 19.453 16.969 1 90.88 89 ASN A N 1
ATOM 662 C CA . ASN A 1 89 ? -14.445 20.016 17.797 1 90.88 89 ASN A CA 1
ATOM 663 C C . ASN A 1 89 ? -13.883 20.844 18.938 1 90.88 89 ASN A C 1
ATOM 665 O O . ASN A 1 89 ? -14.398 21.922 19.234 1 90.88 89 ASN A O 1
ATOM 669 N N . THR A 1 90 ? -12.875 20.344 19.531 1 87.81 90 THR A N 1
ATOM 670 C CA . THR A 1 90 ? -12.25 21.062 20.641 1 87.81 90 THR A CA 1
ATOM 671 C C . THR A 1 90 ? -11.695 22.406 20.156 1 87.81 90 THR A C 1
ATOM 673 O O . THR A 1 90 ? -11.906 23.438 20.812 1 87.81 90 THR A O 1
ATOM 676 N N . VAL A 1 91 ? -11.086 22.406 19 1 84 91 VAL A N 1
ATOM 677 C CA . VAL A 1 91 ? -10.469 23.625 18.469 1 84 91 VAL A CA 1
ATOM 678 C C . VAL A 1 91 ? -11.555 24.641 18.094 1 84 91 VAL A C 1
ATOM 680 O O . VAL A 1 91 ? -11.43 25.828 18.406 1 84 91 VAL A O 1
ATOM 683 N N . VAL A 1 92 ? -12.586 24.234 17.531 1 83.88 92 VAL A N 1
ATOM 684 C CA . VAL A 1 92 ? -13.633 25.141 17.062 1 83.88 92 VAL A CA 1
ATOM 685 C C . VAL A 1 92 ? -14.438 25.656 18.25 1 83.88 92 VAL A C 1
ATOM 687 O O . VAL A 1 92 ? -14.875 26.812 18.266 1 83.88 92 VAL A O 1
ATOM 690 N N . THR A 1 93 ? -14.625 24.828 19.219 1 83.12 93 THR A N 1
ATOM 691 C CA . THR A 1 93 ? -15.367 25.25 20.406 1 83.12 93 THR A CA 1
ATOM 692 C C . THR A 1 93 ? -14.562 26.266 21.219 1 83.12 93 THR A C 1
ATOM 694 O O . THR A 1 93 ? -15.109 27.266 21.688 1 83.12 93 THR A O 1
ATOM 697 N N . ALA A 1 94 ? -13.305 26.016 21.344 1 76 94 ALA A N 1
ATOM 698 C CA . ALA A 1 94 ? -12.453 26.859 22.172 1 76 94 ALA A CA 1
ATOM 699 C C . ALA A 1 94 ? -12.133 28.172 21.484 1 76 94 ALA A C 1
ATOM 701 O O . ALA A 1 94 ? -11.953 29.203 22.141 1 76 94 ALA A O 1
ATOM 702 N N . HIS A 1 95 ? -12.039 28.109 20.203 1 67.25 95 HIS A N 1
ATOM 703 C CA . HIS A 1 95 ? -11.516 29.281 19.531 1 67.25 95 HIS A CA 1
ATOM 704 C C . HIS A 1 95 ? -12.414 29.688 18.359 1 67.25 95 HIS A C 1
ATOM 706 O O . HIS A 1 95 ? -12.031 30.516 17.531 1 67.25 95 HIS A O 1
ATOM 712 N N . GLY A 1 96 ? -13.539 28.969 18.172 1 61.31 96 GLY A N 1
ATOM 713 C CA . GLY A 1 96 ? -14.242 28.922 16.906 1 61.31 96 GLY A CA 1
ATOM 714 C C . GLY A 1 96 ? -15.469 29.828 16.859 1 61.31 96 GLY A C 1
ATOM 715 O O . GLY A 1 96 ? -16.438 29.516 16.188 1 61.31 96 GLY A O 1
ATOM 716 N N . ASN A 1 97 ? -15.352 30.953 17.484 1 72.31 97 ASN A N 1
ATOM 717 C CA . ASN A 1 97 ? -16.531 31.781 17.266 1 72.31 97 ASN A CA 1
ATOM 718 C C . ASN A 1 97 ? -16.578 32.344 15.844 1 72.31 97 ASN A C 1
ATOM 720 O O . ASN A 1 97 ? -16.781 33.531 15.648 1 72.31 97 ASN A O 1
ATOM 724 N N . TYR A 1 98 ? -16.203 31.578 14.922 1 81.25 98 TYR A N 1
ATOM 725 C CA . TYR A 1 98 ? -16.281 31.875 13.5 1 81.25 98 TYR A CA 1
ATOM 726 C C . TYR A 1 98 ? -17.25 30.938 12.789 1 81.25 98 TYR A C 1
ATOM 728 O O . TYR A 1 98 ? -16.875 29.812 12.43 1 81.25 98 TYR A O 1
ATOM 736 N N . PRO A 1 99 ? -18.422 31.438 12.516 1 85.25 99 PRO A N 1
ATOM 737 C CA . PRO A 1 99 ? -19.484 30.562 11.969 1 85.25 99 PRO A CA 1
ATOM 738 C C . PRO A 1 99 ? -19.062 29.875 10.664 1 85.25 99 PRO A C 1
ATOM 740 O O . PRO A 1 99 ? -19.406 28.719 10.438 1 85.25 99 PRO A O 1
ATOM 743 N N . LYS A 1 100 ? -18.359 30.547 9.828 1 86.12 100 LYS A N 1
ATOM 744 C CA . LYS A 1 100 ? -17.922 29.969 8.562 1 86.12 100 LYS A CA 1
ATOM 745 C C . LYS A 1 100 ? -16.984 28.781 8.789 1 86.12 100 LYS A C 1
ATOM 747 O O . LYS A 1 100 ? -17.094 27.766 8.102 1 86.12 100 LYS A O 1
ATOM 752 N N . VAL A 1 101 ? -16.078 28.875 9.719 1 86.31 101 VAL A N 1
ATOM 753 C CA . VAL A 1 101 ? -15.148 27.812 10.031 1 86.31 101 VAL A CA 1
ATOM 754 C C . VAL A 1 101 ? -15.898 26.625 10.648 1 86.31 101 VAL A C 1
ATOM 756 O O . VAL A 1 101 ? -15.68 25.469 10.266 1 86.31 101 VAL A O 1
ATOM 759 N N . LYS A 1 102 ? -16.781 26.938 11.516 1 89.69 102 LYS A N 1
ATOM 760 C CA . LYS A 1 102 ? -17.562 25.906 12.164 1 89.69 102 LYS A CA 1
ATOM 761 C C . LYS A 1 102 ? -18.375 25.094 11.148 1 89.69 102 LYS A C 1
ATOM 763 O O . LYS A 1 102 ? -18.438 23.875 11.242 1 89.69 102 LYS A O 1
ATOM 768 N N . SER A 1 103 ? -18.938 25.797 10.211 1 92.56 103 SER A N 1
ATOM 769 C CA . SER A 1 103 ? -19.766 25.141 9.211 1 92.56 103 SER A CA 1
ATOM 770 C C . SER A 1 103 ? -18.938 24.188 8.359 1 92.56 103 SER A C 1
ATOM 772 O O . SER A 1 103 ? -19.359 23.047 8.094 1 92.56 103 SER A O 1
ATOM 774 N N . VAL A 1 104 ? -17.797 24.609 7.941 1 93.38 104 VAL A N 1
ATOM 775 C CA . VAL A 1 104 ? -16.953 23.781 7.098 1 93.38 104 VAL A CA 1
ATOM 776 C C . VAL A 1 104 ? -16.438 22.594 7.898 1 93.38 104 VAL A C 1
ATOM 778 O O . VAL A 1 104 ? -16.344 21.469 7.383 1 93.38 104 VAL A O 1
ATOM 781 N N . VAL A 1 105 ? -16.078 22.812 9.141 1 93 105 VAL A N 1
ATOM 782 C CA . VAL A 1 105 ? -15.594 21.75 10.008 1 93 105 VAL A CA 1
ATOM 783 C C . VAL A 1 105 ? -16.703 20.719 10.25 1 93 105 VAL A C 1
ATOM 785 O O . VAL A 1 105 ? -16.469 19.516 10.133 1 93 105 VAL A O 1
ATOM 788 N N . ASP A 1 106 ? -17.906 21.203 10.539 1 94.88 106 ASP A N 1
ATOM 789 C CA . ASP A 1 106 ? -19.031 20.312 10.789 1 94.88 106 ASP A CA 1
ATOM 790 C C . ASP A 1 106 ? -19.344 19.453 9.562 1 94.88 106 ASP A C 1
ATOM 792 O O . ASP A 1 106 ? -19.609 18.266 9.688 1 94.88 106 ASP A O 1
ATOM 796 N N . THR A 1 107 ? -19.297 20.078 8.445 1 96.38 107 THR A N 1
ATOM 797 C CA . THR A 1 107 ? -19.562 19.375 7.203 1 96.38 107 THR A CA 1
ATOM 798 C C . THR A 1 107 ? -18.5 18.281 6.973 1 96.38 107 THR A C 1
ATOM 800 O O . THR A 1 107 ? -18.844 17.172 6.582 1 96.38 107 THR A O 1
ATOM 803 N N . PHE A 1 108 ? -17.266 18.609 7.195 1 96.31 108 PHE A N 1
ATOM 804 C CA . PHE A 1 108 ? -16.172 17.656 7.039 1 96.31 108 PHE A CA 1
ATOM 805 C C . PHE A 1 108 ? -16.312 16.5 8.008 1 96.31 108 PHE A C 1
ATOM 807 O O . PHE A 1 108 ? -16.141 15.336 7.625 1 96.31 108 PHE A O 1
ATOM 814 N N . ILE A 1 109 ? -16.609 16.812 9.195 1 96.56 109 ILE A N 1
ATOM 815 C CA . ILE A 1 109 ? -16.781 15.789 10.219 1 96.56 109 ILE A CA 1
ATOM 816 C C . ILE A 1 109 ? -17.922 14.852 9.828 1 96.56 109 ILE A C 1
ATOM 818 O O . ILE A 1 109 ? -17.719 13.633 9.734 1 96.56 109 ILE A O 1
ATOM 822 N N . THR A 1 110 ? -19.062 15.375 9.484 1 97.25 110 THR A N 1
ATOM 823 C CA . THR A 1 110 ? -20.281 14.594 9.266 1 97.25 110 THR A CA 1
ATOM 824 C C . THR A 1 110 ? -20.188 13.82 7.957 1 97.25 110 THR A C 1
ATOM 826 O O . THR A 1 110 ? -20.562 12.641 7.902 1 97.25 110 THR A O 1
ATOM 829 N N . ASN A 1 111 ? -19.656 14.453 6.941 1 97.12 111 ASN A N 1
ATOM 830 C CA . ASN A 1 111 ? -19.719 13.859 5.613 1 97.12 111 ASN A CA 1
ATOM 831 C C . ASN A 1 111 ? -18.484 13.031 5.305 1 97.12 111 ASN A C 1
ATOM 833 O O . ASN A 1 111 ? -18.453 12.297 4.312 1 97.12 111 ASN A O 1
ATOM 837 N N . THR A 1 112 ? -17.484 13.156 6.145 1 97 112 THR A N 1
ATOM 838 C CA . THR A 1 112 ? -16.234 12.453 5.824 1 97 112 THR A CA 1
ATOM 839 C C . THR A 1 112 ? -15.773 11.609 7.008 1 97 112 THR A C 1
ATOM 841 O O . THR A 1 112 ? -15.789 10.383 6.945 1 97 112 THR A O 1
ATOM 844 N N . LEU A 1 113 ? -15.398 12.273 8.125 1 97.25 113 LEU A N 1
ATOM 845 C CA . LEU A 1 113 ? -14.781 11.578 9.242 1 97.25 113 LEU A CA 1
ATOM 846 C C . LEU A 1 113 ? -15.742 10.555 9.844 1 97.25 113 LEU A C 1
ATOM 848 O O . LEU A 1 113 ? -15.367 9.406 10.078 1 97.25 113 LEU A O 1
ATOM 852 N N . ASP A 1 114 ? -16.953 10.953 10.094 1 98.31 114 ASP A N 1
ATOM 853 C CA . ASP A 1 114 ? -17.938 10.062 10.703 1 98.31 114 ASP A CA 1
ATOM 854 C C . ASP A 1 114 ? -18.219 8.859 9.812 1 98.31 114 ASP A C 1
ATOM 856 O O . ASP A 1 114 ? -18.312 7.73 10.297 1 98.31 114 ASP A O 1
ATOM 860 N N . LYS A 1 115 ? -18.359 9.117 8.57 1 98.31 115 LYS A N 1
ATOM 861 C CA . LYS A 1 115 ? -18.656 8.039 7.637 1 98.31 115 LYS A CA 1
ATOM 862 C C . LYS A 1 115 ? -17.5 7.039 7.559 1 98.31 115 LYS A C 1
ATOM 864 O O . LYS A 1 115 ? -17.734 5.828 7.531 1 98.31 115 LYS A O 1
ATOM 869 N N . ILE A 1 116 ? -16.266 7.539 7.469 1 97.81 116 ILE A N 1
ATOM 870 C CA . ILE A 1 116 ? -15.102 6.66 7.441 1 97.81 116 ILE A CA 1
ATOM 871 C C . ILE A 1 116 ? -15.023 5.871 8.75 1 97.81 116 ILE A C 1
ATOM 873 O O . ILE A 1 116 ? -14.789 4.66 8.734 1 97.81 116 ILE A O 1
ATOM 877 N N . ALA A 1 117 ? -15.211 6.543 9.891 1 97.88 117 ALA A N 1
ATOM 878 C CA . ALA A 1 117 ? -15.148 5.887 11.195 1 97.88 117 ALA A CA 1
ATOM 879 C C . ALA A 1 117 ? -16.188 4.781 11.305 1 97.88 117 ALA A C 1
ATOM 881 O O . ALA A 1 117 ? -15.883 3.664 11.727 1 97.88 117 ALA A O 1
ATOM 882 N N . ASP A 1 118 ? -17.438 5.086 10.914 1 98.56 118 ASP A N 1
ATOM 883 C CA . ASP A 1 118 ? -18.516 4.113 10.992 1 98.56 118 ASP A CA 1
ATOM 884 C C . ASP A 1 118 ? -18.25 2.918 10.078 1 98.56 118 ASP A C 1
ATOM 886 O O . ASP A 1 118 ? -18.453 1.769 10.477 1 98.56 118 ASP A O 1
ATOM 890 N N . GLY A 1 119 ? -17.859 3.234 8.883 1 98.62 119 GLY A N 1
ATOM 891 C CA . GLY A 1 119 ? -17.5 2.164 7.961 1 98.62 119 GLY A CA 1
ATOM 892 C C . GLY A 1 119 ? -16.391 1.28 8.477 1 98.62 119 GLY A C 1
ATOM 893 O O . GLY A 1 119 ? -16.453 0.055 8.367 1 98.62 119 GLY A O 1
ATOM 894 N N . ALA A 1 120 ? -15.352 1.915 9.039 1 98.06 120 ALA A N 1
ATOM 895 C CA . ALA A 1 120 ? -14.219 1.171 9.57 1 98.06 120 ALA A CA 1
ATOM 896 C C . ALA A 1 120 ? -14.633 0.295 10.75 1 98.06 120 ALA A C 1
ATOM 898 O O . ALA A 1 120 ? -14.188 -0.848 10.867 1 98.06 120 ALA A O 1
ATOM 899 N N . LYS A 1 121 ? -15.477 0.821 11.586 1 98.44 121 LYS A N 1
ATOM 900 C CA . LYS A 1 121 ? -15.984 0.044 12.719 1 98.44 121 LYS A CA 1
ATOM 901 C C . LYS A 1 121 ? -16.75 -1.184 12.234 1 98.44 121 LYS A C 1
ATOM 903 O O . LYS A 1 121 ? -16.578 -2.281 12.766 1 98.44 121 LYS A O 1
ATOM 908 N N . THR A 1 122 ? -17.578 -0.94 11.273 1 98.75 122 THR A N 1
ATOM 909 C CA . THR A 1 122 ? -18.359 -2.041 10.711 1 98.75 122 THR A CA 1
ATOM 910 C C . THR A 1 122 ? -17.438 -3.09 10.086 1 98.75 122 THR A C 1
ATOM 912 O O . THR A 1 122 ? -17.594 -4.285 10.352 1 98.75 122 THR A O 1
ATOM 915 N N . ALA A 1 123 ? -16.469 -2.643 9.312 1 98.5 123 ALA A N 1
ATOM 916 C CA . ALA A 1 123 ? -15.539 -3.572 8.68 1 98.5 123 ALA A CA 1
ATOM 917 C C . ALA A 1 123 ? -14.742 -4.348 9.727 1 98.5 123 ALA A C 1
ATOM 919 O O . ALA A 1 123 ? -14.5 -5.547 9.562 1 98.5 123 ALA A O 1
ATOM 920 N N . ALA A 1 124 ? -14.336 -3.674 10.766 1 98 124 ALA A N 1
ATOM 921 C CA . ALA A 1 124 ? -13.562 -4.309 11.828 1 98 124 ALA A CA 1
ATOM 922 C C . ALA A 1 124 ? -14.312 -5.508 12.406 1 98 124 ALA A C 1
ATOM 924 O O . ALA A 1 124 ? -13.695 -6.523 12.75 1 98 124 ALA A O 1
ATOM 925 N N . SER A 1 125 ? -15.594 -5.395 12.492 1 98.19 125 SER A N 1
ATOM 926 C CA . SER A 1 125 ? -16.406 -6.457 13.094 1 98.19 125 SER A CA 1
ATOM 927 C C . SER A 1 125 ? -16.422 -7.699 12.211 1 98.19 125 SER A C 1
ATOM 929 O O . SER A 1 125 ? -16.812 -8.773 12.656 1 98.19 125 SER A O 1
ATOM 931 N N . GLY A 1 126 ? -16.016 -7.562 10.953 1 97.94 126 GLY A N 1
ATOM 932 C CA . GLY A 1 126 ? -15.977 -8.695 10.039 1 97.94 126 GLY A CA 1
ATOM 933 C C . GLY A 1 126 ? -14.648 -9.422 10.039 1 97.94 126 GLY A C 1
ATOM 934 O O . GLY A 1 126 ? -14.531 -10.516 9.477 1 97.94 126 GLY A O 1
ATOM 935 N N . ALA A 1 127 ? -13.633 -8.844 10.594 1 96.94 127 ALA A N 1
ATOM 936 C CA . ALA A 1 127 ? -12.281 -9.414 10.609 1 96.94 127 ALA A CA 1
ATOM 937 C C . ALA A 1 127 ? -11.805 -9.656 12.039 1 96.94 127 ALA A C 1
ATOM 939 O O . ALA A 1 127 ? -10.938 -8.93 12.539 1 96.94 127 ALA A O 1
ATOM 940 N N . THR A 1 128 ? -12.219 -10.734 12.688 1 95.44 128 THR A N 1
ATOM 941 C CA . THR A 1 128 ? -12.023 -10.852 14.125 1 95.44 128 THR A CA 1
ATOM 942 C C . THR A 1 128 ? -11.297 -12.141 14.469 1 95.44 128 THR A C 1
ATOM 944 O O . THR A 1 128 ? -10.891 -12.352 15.617 1 95.44 128 THR A O 1
ATOM 947 N N . SER A 1 129 ? -11.047 -12.977 13.562 1 95.12 129 SER A N 1
ATOM 948 C CA . SER A 1 129 ? -10.516 -14.305 13.867 1 95.12 129 SER A CA 1
ATOM 949 C C . SER A 1 129 ? -9 -14.266 14.047 1 95.12 129 SER A C 1
ATOM 951 O O . SER A 1 129 ? -8.32 -13.43 13.453 1 95.12 129 SER A O 1
ATOM 953 N N . SER A 1 130 ? -8.492 -15.25 14.828 1 94.62 130 SER A N 1
ATOM 954 C CA . SER A 1 130 ? -7.055 -15.367 15.055 1 94.62 130 SER A CA 1
ATOM 955 C C . SER A 1 130 ? -6.375 -16.125 13.922 1 94.62 130 SER A C 1
ATOM 957 O O . SER A 1 130 ? -5.148 -16.219 13.875 1 94.62 130 SER A O 1
ATOM 959 N N . ASP A 1 131 ? -7.184 -16.641 12.977 1 94.69 131 ASP A N 1
ATOM 960 C CA . ASP A 1 131 ? -6.598 -17.312 11.828 1 94.69 131 ASP A CA 1
ATOM 961 C C . ASP A 1 131 ? -5.797 -16.344 10.969 1 94.69 131 ASP A C 1
ATOM 963 O O . ASP A 1 131 ? -6.098 -15.148 10.93 1 94.69 131 ASP A O 1
ATOM 967 N N . ALA A 1 132 ? -4.816 -16.844 10.297 1 95.31 132 ALA A N 1
ATOM 968 C CA . ALA A 1 132 ? -4.027 -16.047 9.359 1 95.31 132 ALA A CA 1
ATOM 969 C C . ALA A 1 132 ? -4.824 -15.734 8.094 1 95.31 132 ALA A C 1
ATOM 971 O O . ALA A 1 132 ? -5.727 -16.484 7.723 1 95.31 132 ALA A O 1
ATOM 972 N N . ILE A 1 133 ? -4.445 -14.625 7.41 1 95.38 133 ILE A N 1
ATOM 973 C CA . ILE A 1 133 ? -5.086 -14.297 6.141 1 95.38 133 ILE A CA 1
ATOM 974 C C . ILE A 1 133 ? -4.648 -15.297 5.07 1 95.38 133 ILE A C 1
ATOM 976 O O . ILE A 1 133 ? -5.414 -15.609 4.156 1 95.38 133 ILE A O 1
ATOM 980 N N . GLY A 1 134 ? -3.342 -15.688 5.188 1 90.88 134 GLY A N 1
ATOM 981 C CA . GLY A 1 134 ? -2.924 -16.844 4.398 1 90.88 134 GLY A CA 1
ATOM 982 C C . GLY A 1 134 ? -3.35 -18.172 4.996 1 90.88 134 GLY A C 1
ATOM 983 O O . GLY A 1 134 ? -2.561 -18.828 5.672 1 90.88 134 GLY A O 1
ATOM 984 N N . ASN A 1 135 ? -4.551 -18.594 4.699 1 86.12 135 ASN A N 1
ATOM 985 C CA . ASN A 1 135 ? -5.098 -19.719 5.449 1 86.12 135 ASN A CA 1
ATOM 986 C C . ASN A 1 135 ? -5.488 -20.875 4.531 1 86.12 135 ASN A C 1
ATOM 988 O O . ASN A 1 135 ? -6.578 -21.438 4.66 1 86.12 135 ASN A O 1
ATOM 992 N N . ALA A 1 136 ? -4.57 -21.109 3.639 1 88.62 136 ALA A N 1
ATOM 993 C CA . ALA A 1 136 ? -4.762 -22.344 2.896 1 88.62 136 ALA A CA 1
ATOM 994 C C . ALA A 1 136 ? -4.77 -23.547 3.836 1 88.62 136 ALA A C 1
ATOM 996 O O . ALA A 1 136 ? -4.004 -23.594 4.801 1 88.62 136 ALA A O 1
ATOM 997 N N . VAL A 1 137 ? -5.656 -24.406 3.561 1 80.44 137 VAL A N 1
ATOM 998 C CA . VAL A 1 137 ? -5.863 -25.531 4.465 1 80.44 137 VAL A CA 1
ATOM 999 C C . VAL A 1 137 ? -4.633 -26.438 4.457 1 80.44 137 VAL A C 1
ATOM 1001 O O . VAL A 1 137 ? -3.895 -26.484 3.471 1 80.44 137 VAL A O 1
ATOM 1004 N N . LYS A 1 138 ? -4.516 -26.969 5.594 1 68.62 138 LYS A N 1
ATOM 1005 C CA . LYS A 1 138 ? -3.473 -27.969 5.762 1 68.62 138 LYS A CA 1
ATOM 1006 C C . LYS A 1 138 ? -3.951 -29.344 5.289 1 68.62 138 LYS A C 1
ATOM 1008 O O . LYS A 1 138 ? -5.125 -29.516 4.953 1 68.62 138 LYS A O 1
ATOM 1013 N N . ALA A 1 139 ? -3.08 -30.172 5.273 1 62.41 139 ALA A N 1
ATOM 1014 C CA . ALA A 1 139 ? -3.361 -31.531 4.836 1 62.41 139 ALA A CA 1
ATOM 1015 C C . ALA A 1 139 ? -4.578 -32.094 5.559 1 62.41 139 ALA A C 1
ATOM 1017 O O . ALA A 1 139 ? -4.668 -32.031 6.789 1 62.41 139 ALA A O 1
ATOM 1018 N N . GLY A 1 140 ? -5.578 -32.531 4.742 1 63.31 140 GLY A N 1
ATOM 1019 C CA . GLY A 1 140 ? -6.77 -33.188 5.242 1 63.31 140 GLY A CA 1
ATOM 1020 C C . GLY A 1 140 ? -7.914 -32.219 5.52 1 63.31 140 GLY A C 1
ATOM 1021 O O . GLY A 1 140 ? -8.992 -32.656 5.941 1 63.31 140 GLY A O 1
ATOM 1022 N N . GLN A 1 141 ? -7.566 -31.031 5.34 1 74.94 141 GLN A N 1
ATOM 1023 C CA . GLN A 1 141 ? -8.641 -30.062 5.574 1 74.94 141 GLN A CA 1
ATOM 1024 C C . GLN A 1 141 ? -9.172 -29.5 4.262 1 74.94 141 GLN A C 1
ATOM 1026 O O . GLN A 1 141 ? -8.453 -29.469 3.26 1 74.94 141 GLN A O 1
ATOM 1031 N N . ASP A 1 142 ? -10.445 -29.203 4.328 1 79.19 142 ASP A N 1
ATOM 1032 C CA . ASP A 1 142 ? -11.117 -28.656 3.154 1 79.19 142 ASP A CA 1
ATOM 1033 C C . ASP A 1 142 ? -11.18 -27.141 3.223 1 79.19 142 ASP A C 1
ATOM 1035 O O . ASP A 1 142 ? -11.062 -26.547 4.301 1 79.19 142 ASP A O 1
ATOM 1039 N N . ALA A 1 143 ? -11.32 -26.594 2.025 1 88.44 143 ALA A N 1
ATOM 1040 C CA . ALA A 1 143 ? -11.664 -25.188 2.01 1 88.44 143 ALA A CA 1
ATOM 1041 C C . ALA A 1 143 ? -12.938 -24.922 2.814 1 88.44 143 ALA A C 1
ATOM 1043 O O . ALA A 1 143 ? -13.789 -25.797 2.951 1 88.44 143 ALA A O 1
ATOM 1044 N N . ALA A 1 144 ? -12.984 -23.797 3.434 1 90.62 144 ALA A N 1
ATOM 1045 C CA . ALA A 1 144 ? -14.164 -23.438 4.207 1 90.62 144 ALA A CA 1
ATOM 1046 C C . ALA A 1 144 ? -14.672 -22.047 3.799 1 90.62 144 ALA A C 1
ATOM 1048 O O . ALA A 1 144 ? -13.891 -21.125 3.631 1 90.62 144 ALA A O 1
ATOM 1049 N N . PRO A 1 145 ? -16.016 -21.969 3.607 1 93.88 145 PRO A N 1
ATOM 1050 C CA . PRO A 1 145 ? -16.578 -20.641 3.316 1 93.88 145 PRO A CA 1
ATOM 1051 C C . PRO A 1 145 ? -16.359 -19.641 4.453 1 93.88 145 PRO A C 1
ATOM 1053 O O . PRO A 1 145 ? -16.359 -20.031 5.625 1 93.88 145 PRO A O 1
ATOM 1056 N N . ALA A 1 146 ? -16.188 -18.406 4.051 1 95.94 146 ALA A N 1
ATOM 1057 C CA . ALA A 1 146 ? -16.188 -17.359 5.062 1 95.94 146 ALA A CA 1
ATOM 1058 C C . ALA A 1 146 ? -17.562 -17.188 5.695 1 95.94 146 ALA A C 1
ATOM 1060 O O . ALA A 1 146 ? -18.578 -17.438 5.047 1 95.94 146 ALA A O 1
ATOM 1061 N N . GLU A 1 147 ? -17.562 -16.828 6.926 1 96.25 147 GLU A N 1
ATOM 1062 C CA . GLU A 1 147 ? -18.828 -16.562 7.609 1 96.25 147 GLU A CA 1
ATOM 1063 C C . GLU A 1 147 ? -19.594 -15.422 6.945 1 96.25 147 GLU A C 1
ATOM 1065 O O . GLU A 1 147 ? -19.047 -14.328 6.766 1 96.25 147 GLU A O 1
ATOM 1070 N N . VAL A 1 148 ? -20.812 -15.625 6.691 1 96.81 148 VAL A N 1
ATOM 1071 C CA . VAL A 1 148 ? -21.656 -14.703 5.934 1 96.81 148 VAL A CA 1
ATOM 1072 C C . VAL A 1 148 ? -21.703 -13.352 6.648 1 96.81 148 VAL A C 1
ATOM 1074 O O . VAL A 1 148 ? -21.516 -12.305 6.023 1 96.81 148 VAL A O 1
ATOM 1077 N N . ALA A 1 149 ? -21.953 -13.344 7.906 1 96.94 149 ALA A N 1
ATOM 1078 C CA . ALA A 1 149 ? -22.047 -12.102 8.664 1 96.94 149 ALA A CA 1
ATOM 1079 C C . ALA A 1 149 ? -20.75 -11.312 8.609 1 96.94 149 ALA A C 1
ATOM 1081 O O . ALA A 1 149 ? -20.766 -10.078 8.508 1 96.94 149 ALA A O 1
ATOM 1082 N N . SER A 1 150 ? -19.672 -12.031 8.672 1 98 150 SER A N 1
ATOM 1083 C CA . SER A 1 150 ? -18.344 -11.414 8.602 1 98 150 SER A CA 1
ATOM 1084 C C . SER A 1 150 ? -18.109 -10.773 7.242 1 98 150 SER A C 1
ATOM 1086 O O . SER A 1 150 ? -17.672 -9.617 7.164 1 98 150 SER A O 1
ATOM 1088 N N . VAL A 1 151 ? -18.422 -11.492 6.195 1 98.38 151 VAL A N 1
ATOM 1089 C CA . VAL A 1 151 ? -18.234 -10.969 4.844 1 98.38 151 VAL A CA 1
ATOM 1090 C C . VAL A 1 151 ? -19.141 -9.75 4.633 1 98.38 151 VAL A C 1
ATOM 1092 O O . VAL A 1 151 ? -18.688 -8.734 4.102 1 98.38 151 VAL A O 1
ATOM 1095 N N . ASN A 1 152 ? -20.359 -9.852 5.078 1 98.5 152 ASN A N 1
ATOM 1096 C CA . ASN A 1 152 ? -21.281 -8.742 4.918 1 98.5 152 ASN A CA 1
ATOM 1097 C C . ASN A 1 152 ? -20.828 -7.504 5.68 1 98.5 152 ASN A C 1
ATOM 1099 O O . ASN A 1 152 ? -20.969 -6.379 5.191 1 98.5 152 ASN A O 1
ATOM 1103 N N . ALA A 1 153 ? -20.297 -7.68 6.848 1 98.62 153 ALA A N 1
ATOM 1104 C CA . ALA A 1 153 ? -19.75 -6.555 7.605 1 98.62 153 ALA A CA 1
ATOM 1105 C C . ALA A 1 153 ? -18.594 -5.891 6.863 1 98.62 153 ALA A C 1
ATOM 1107 O O . ALA A 1 153 ? -18.531 -4.66 6.793 1 98.62 153 ALA A O 1
ATOM 1108 N N . LEU A 1 154 ? -17.719 -6.691 6.312 1 98.75 154 LEU A N 1
ATOM 1109 C CA . LEU A 1 154 ? -16.609 -6.16 5.535 1 98.75 154 LEU A CA 1
ATOM 1110 C C . LEU A 1 154 ? -17.109 -5.402 4.312 1 98.75 154 LEU A C 1
ATOM 1112 O O . LEU A 1 154 ? -16.672 -4.281 4.047 1 98.75 154 LEU A O 1
ATOM 1116 N N . VAL A 1 155 ? -18.016 -6 3.602 1 98.75 155 VAL A N 1
ATOM 1117 C CA . VAL A 1 155 ? -18.547 -5.383 2.393 1 98.75 155 VAL A CA 1
ATOM 1118 C C . VAL A 1 155 ? -19.219 -4.055 2.742 1 98.75 155 VAL A C 1
ATOM 1120 O O . VAL A 1 155 ? -18.922 -3.023 2.129 1 98.75 155 VAL A O 1
ATOM 1123 N N . LYS A 1 156 ? -20.062 -4.035 3.723 1 98.62 156 LYS A N 1
ATOM 1124 C CA . LYS A 1 156 ? -20.781 -2.828 4.121 1 98.62 156 LYS A CA 1
ATOM 1125 C C . LYS A 1 156 ? -19.812 -1.737 4.574 1 98.62 156 LYS A C 1
ATOM 1127 O O . LYS A 1 156 ? -19.906 -0.589 4.141 1 98.62 156 LYS A O 1
ATOM 1132 N N . GLY A 1 157 ? -18.938 -2.086 5.48 1 98.69 157 GLY A N 1
ATOM 1133 C CA . GLY A 1 157 ? -17.984 -1.123 6 1 98.69 157 GLY A CA 1
ATOM 1134 C C . GLY A 1 157 ? -17.094 -0.519 4.926 1 98.69 157 GLY A C 1
ATOM 1135 O O . GLY A 1 157 ? -16.953 0.703 4.848 1 98.69 157 GLY A O 1
ATOM 1136 N N . ILE A 1 158 ? -16.531 -1.383 4.059 1 98.5 158 ILE A N 1
ATOM 1137 C CA . ILE A 1 158 ? -15.648 -0.92 2.998 1 98.5 158 ILE A CA 1
ATOM 1138 C C . ILE A 1 158 ? -16.438 -0.08 1.997 1 98.5 158 ILE A C 1
ATOM 1140 O O . ILE A 1 158 ? -15.945 0.946 1.518 1 98.5 158 ILE A O 1
ATOM 1144 N N . LYS A 1 159 ? -17.641 -0.523 1.683 1 98.38 159 LYS A N 1
ATOM 1145 C CA . LYS A 1 159 ? -18.5 0.236 0.781 1 98.38 159 LYS A CA 1
ATOM 1146 C C . LYS A 1 159 ? -18.719 1.655 1.298 1 98.38 159 LYS A C 1
ATOM 1148 O O . LYS A 1 159 ? -18.656 2.617 0.531 1 98.38 159 LYS A O 1
ATOM 1153 N N . ASP A 1 160 ? -19 1.801 2.566 1 98 160 ASP A N 1
ATOM 1154 C CA . ASP A 1 160 ? -19.219 3.113 3.164 1 98 160 ASP A CA 1
ATOM 1155 C C . ASP A 1 160 ? -17.984 3.996 3.043 1 98 160 ASP A C 1
ATOM 1157 O O . ASP A 1 160 ? -18.094 5.18 2.717 1 98 160 ASP A O 1
ATOM 1161 N N . ILE A 1 161 ? -16.844 3.404 3.283 1 98.31 161 ILE A N 1
ATOM 1162 C CA . ILE A 1 161 ? -15.609 4.168 3.197 1 98.31 161 ILE A CA 1
ATOM 1163 C C . ILE A 1 161 ? -15.328 4.535 1.741 1 98.31 161 ILE A C 1
ATOM 1165 O O . ILE A 1 161 ? -15.023 5.691 1.435 1 98.31 161 ILE A O 1
ATOM 1169 N N . VAL A 1 162 ? -15.453 3.576 0.859 1 97.94 162 VAL A N 1
ATOM 1170 C CA . VAL A 1 162 ? -15.164 3.766 -0.56 1 97.94 162 VAL A CA 1
ATOM 1171 C C . VAL A 1 162 ? -16.062 4.859 -1.127 1 97.94 162 VAL A C 1
ATOM 1173 O O . VAL A 1 162 ? -15.625 5.672 -1.942 1 97.94 162 VAL A O 1
ATOM 1176 N N . GLY A 1 163 ? -17.266 4.93 -0.685 1 97 163 GLY A N 1
ATOM 1177 C CA . GLY A 1 163 ? -18.203 5.957 -1.131 1 97 163 GLY A CA 1
ATOM 1178 C C . GLY A 1 163 ? -17.734 7.363 -0.819 1 97 163 GLY A C 1
ATOM 1179 O O . GLY A 1 163 ? -18.141 8.32 -1.469 1 97 163 GLY A O 1
ATOM 1180 N N . VAL A 1 164 ? -16.797 7.453 0.117 1 96.69 164 VAL A N 1
ATOM 1181 C CA . VAL A 1 164 ? -16.297 8.758 0.56 1 96.69 164 VAL A CA 1
ATOM 1182 C C . VAL A 1 164 ? -14.938 9.031 -0.063 1 96.69 164 VAL A C 1
ATOM 1184 O O . VAL A 1 164 ? -14.633 10.164 -0.428 1 96.69 164 VAL A O 1
ATOM 1187 N N . VAL A 1 165 ? -14.148 7.988 -0.261 1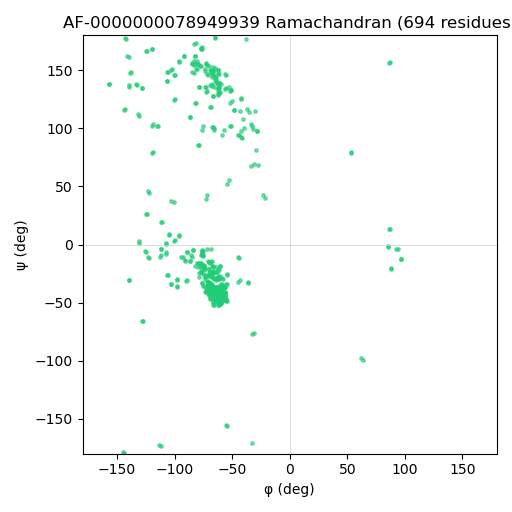 94.44 165 VAL A N 1
ATOM 1188 C CA . VAL A 1 165 ? -12.727 8.258 -0.457 1 94.44 165 VAL A CA 1
ATOM 1189 C C . VAL A 1 165 ? -12.359 8.047 -1.925 1 94.44 165 VAL A C 1
ATOM 1191 O O . VAL A 1 165 ? -11.312 8.523 -2.381 1 94.44 165 VAL A O 1
ATOM 1194 N N . LEU A 1 166 ? -13.094 7.215 -2.633 1 93.81 166 LEU A N 1
ATOM 1195 C CA . LEU A 1 166 ? -12.828 7.055 -4.059 1 93.81 166 LEU A CA 1
ATOM 1196 C C . LEU A 1 166 ? -13.82 7.863 -4.887 1 93.81 166 LEU A C 1
ATOM 1198 O O . LEU A 1 166 ? -15.039 7.695 -4.75 1 93.81 166 LEU A O 1
ATOM 1202 N N . LYS A 1 167 ? -13.312 8.688 -5.691 1 87.69 167 LYS A N 1
ATOM 1203 C CA . LYS A 1 167 ? -14.148 9.508 -6.57 1 87.69 167 LYS A CA 1
ATOM 1204 C C . LYS A 1 167 ? -14.68 8.688 -7.742 1 87.69 167 LYS A C 1
ATOM 1206 O O . LYS A 1 167 ? -14.227 7.57 -7.984 1 87.69 167 LYS A O 1
ATOM 1211 N N . ASP A 1 168 ? -15.586 9.266 -8.406 1 86.75 168 ASP A N 1
ATOM 1212 C CA . ASP A 1 168 ? -16.109 8.641 -9.617 1 86.75 168 ASP A CA 1
ATOM 1213 C C . ASP A 1 168 ? -15.016 8.484 -10.672 1 86.75 168 ASP A C 1
ATOM 1215 O O . ASP A 1 168 ? -14.258 9.414 -10.93 1 86.75 168 ASP A O 1
ATOM 1219 N N . GLY A 1 169 ? -14.93 7.34 -11.141 1 87.88 169 GLY A N 1
ATOM 1220 C CA . GLY A 1 169 ? -13.945 7.078 -12.18 1 87.88 169 GLY A CA 1
ATOM 1221 C C . GLY A 1 169 ? -12.656 6.488 -11.633 1 87.88 169 GLY A C 1
ATOM 1222 O O . GLY A 1 169 ? -11.805 6.043 -12.406 1 87.88 169 GLY A O 1
ATOM 1223 N N . GLU A 1 170 ? -12.578 6.566 -10.312 1 90.06 170 GLU A N 1
ATOM 1224 C CA . GLU A 1 170 ? -11.414 5.906 -9.719 1 90.06 170 GLU A CA 1
ATOM 1225 C C . GLU A 1 170 ? -11.695 4.43 -9.461 1 90.06 170 GLU A C 1
ATOM 1227 O O . GLU A 1 170 ? -12.477 4.086 -8.57 1 90.06 170 GLU A O 1
ATOM 1232 N N . GLY A 1 171 ? -11.055 3.604 -10.227 1 93.56 171 GLY A N 1
ATOM 1233 C CA . GLY A 1 171 ? -11.266 2.168 -10.133 1 93.56 171 GLY A CA 1
ATOM 1234 C C . GLY A 1 171 ? -12.43 1.677 -10.977 1 93.56 171 GLY A C 1
ATOM 1235 O O . GLY A 1 171 ? -13.312 2.453 -11.336 1 93.56 171 GLY A O 1
ATOM 1236 N N . ASP A 1 172 ? -12.383 0.458 -11.305 1 96.25 172 ASP A N 1
ATOM 1237 C CA . ASP A 1 172 ? -13.383 -0.19 -12.141 1 96.25 172 ASP A CA 1
ATOM 1238 C C . ASP A 1 172 ? -13.641 -1.622 -11.68 1 96.25 172 ASP A C 1
ATOM 1240 O O . ASP A 1 172 ? -12.797 -2.5 -11.859 1 96.25 172 ASP A O 1
ATOM 1244 N N . ALA A 1 173 ? -14.867 -1.889 -11.234 1 96.81 173 ALA A N 1
ATOM 1245 C CA . ALA A 1 173 ? -15.242 -3.213 -10.742 1 96.81 173 ALA A CA 1
ATOM 1246 C C .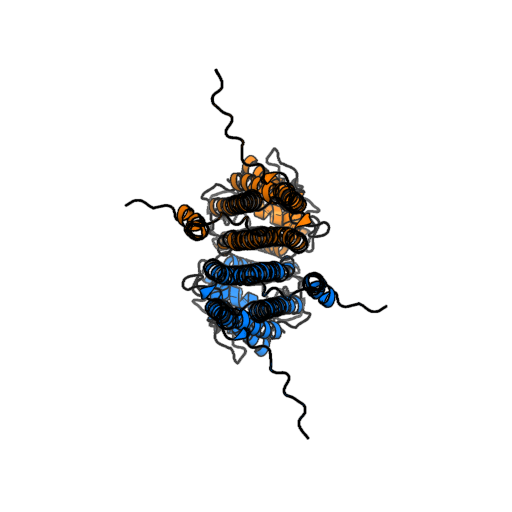 ALA A 1 173 ? -15.25 -4.238 -11.875 1 96.81 173 ALA A C 1
ATOM 1248 O O . ALA A 1 173 ? -15.219 -5.445 -11.625 1 96.81 173 ALA A O 1
ATOM 1249 N N . GLY A 1 174 ? -15.312 -3.73 -13.109 1 97.38 174 GLY A N 1
ATOM 1250 C CA . GLY A 1 174 ? -15.344 -4.617 -14.266 1 97.38 174 GLY A CA 1
ATOM 1251 C C . GLY A 1 174 ? -13.984 -4.836 -14.898 1 97.38 174 GLY A C 1
ATOM 1252 O O . GLY A 1 174 ? -13.875 -5.457 -15.953 1 97.38 174 GLY A O 1
ATOM 1253 N N . ALA A 1 175 ? -12.922 -4.352 -14.258 1 96.88 175 ALA A N 1
ATOM 1254 C CA . ALA A 1 175 ? -11.578 -4.488 -14.82 1 96.88 175 ALA A CA 1
ATOM 1255 C C . ALA A 1 175 ? -11.195 -5.957 -14.969 1 96.88 175 ALA A C 1
ATOM 1257 O O . ALA A 1 175 ? -11.367 -6.746 -14.039 1 96.88 175 ALA A O 1
ATOM 1258 N N . THR A 1 176 ? -10.695 -6.32 -16.188 1 97.38 176 THR A N 1
ATOM 1259 C CA . THR A 1 176 ? -10.32 -7.691 -16.5 1 97.38 176 THR A CA 1
ATOM 1260 C C . THR A 1 176 ? -9.305 -7.727 -17.641 1 97.38 176 THR A C 1
ATOM 1262 O O . THR A 1 176 ? -9.391 -6.926 -18.578 1 97.38 176 THR A O 1
ATOM 1265 N N . LYS A 1 177 ? -8.336 -8.609 -17.438 1 93.44 177 LYS A N 1
ATOM 1266 C CA . LYS A 1 177 ? -7.301 -8.672 -18.484 1 93.44 177 LYS A CA 1
ATOM 1267 C C . LYS A 1 177 ? -6.891 -10.109 -18.766 1 93.44 177 LYS A C 1
ATOM 1269 O O . LYS A 1 177 ? -6.477 -10.438 -19.875 1 93.44 177 LYS A O 1
ATOM 1274 N N . THR A 1 178 ? -6.953 -11.039 -17.734 1 95 178 THR A N 1
ATOM 1275 C CA . THR A 1 178 ? -6.465 -12.406 -17.891 1 95 178 THR A CA 1
ATOM 1276 C C . THR A 1 178 ? -7.453 -13.242 -18.688 1 95 178 THR A C 1
ATOM 1278 O O . THR A 1 178 ? -8.57 -12.805 -18.969 1 95 178 THR A O 1
ATOM 1281 N N . GLU A 1 179 ? -7.012 -14.383 -19.062 1 94.12 179 GLU A N 1
ATOM 1282 C CA . GLU A 1 179 ? -7.816 -15.219 -19.953 1 94.12 179 GLU A CA 1
ATOM 1283 C C . GLU A 1 179 ? -8.938 -15.906 -19.188 1 94.12 179 GLU A C 1
ATOM 1285 O O . GLU A 1 179 ? -8.797 -16.219 -18 1 94.12 179 GLU A O 1
ATOM 1290 N N . GLU A 1 180 ? -9.992 -16.234 -19.859 1 96.31 180 GLU A N 1
ATOM 1291 C CA . GLU A 1 180 ? -11.195 -16.812 -19.266 1 96.31 180 GLU A CA 1
ATOM 1292 C C . GLU A 1 180 ? -10.875 -18.141 -18.578 1 96.31 180 GLU A C 1
ATOM 1294 O O . GLU A 1 180 ? -11.328 -18.391 -17.453 1 96.31 180 GLU A O 1
ATOM 1299 N N . ALA A 1 181 ? -10.102 -18.953 -19.219 1 95.06 181 ALA A N 1
ATOM 1300 C CA . ALA A 1 181 ? -9.781 -20.266 -18.656 1 95.06 181 ALA A CA 1
ATOM 1301 C C . ALA A 1 181 ? -8.992 -20.125 -17.359 1 95.06 181 ALA A C 1
ATOM 1303 O O . ALA A 1 181 ? -9.164 -20.922 -16.438 1 95.06 181 ALA A O 1
ATOM 1304 N N . GLU A 1 182 ? -8.109 -19.156 -17.344 1 94.81 182 GLU A N 1
ATOM 1305 C CA . GLU A 1 182 ? -7.348 -18.859 -16.125 1 94.81 182 GLU A CA 1
ATOM 1306 C C . GLU A 1 182 ? -8.266 -18.438 -14.992 1 94.81 182 GLU A C 1
ATOM 1308 O O . GLU A 1 182 ? -8.211 -18.984 -13.891 1 94.81 182 GLU A O 1
ATOM 1313 N N . LYS A 1 183 ? -9.141 -17.516 -15.336 1 97.38 183 LYS A N 1
ATOM 1314 C CA . LYS A 1 183 ? -10.062 -17.016 -14.32 1 97.38 183 LYS A CA 1
ATOM 1315 C C . LYS A 1 183 ? -10.969 -18.125 -13.805 1 97.38 183 LYS A C 1
ATOM 1317 O O . LYS A 1 183 ? -11.172 -18.25 -12.594 1 97.38 183 LYS A O 1
ATOM 1322 N N . LYS A 1 184 ? -11.422 -18.969 -14.625 1 96.62 184 LYS A N 1
ATOM 1323 C CA . LYS A 1 184 ? -12.312 -20.047 -14.242 1 96.62 184 LYS A CA 1
ATOM 1324 C C . LYS A 1 184 ? -11.641 -21.016 -13.266 1 96.62 184 LYS A C 1
ATOM 1326 O O . LYS A 1 184 ? -12.242 -21.422 -12.273 1 96.62 184 LYS A O 1
ATOM 1331 N N . SER A 1 185 ? -10.422 -21.281 -13.531 1 94.81 185 SER A N 1
ATOM 1332 C CA . SER A 1 185 ? -9.711 -22.281 -12.758 1 94.81 185 SER A CA 1
ATOM 1333 C C . SER A 1 185 ? -9.508 -21.844 -11.312 1 94.81 185 SER A C 1
ATOM 1335 O O . SER A 1 185 ? -9.32 -22.672 -10.422 1 94.81 185 SER A O 1
ATOM 1337 N N . ILE A 1 186 ? -9.547 -20.562 -11.078 1 96.94 186 ILE A N 1
ATOM 1338 C CA . ILE A 1 186 ? -9.312 -20.016 -9.734 1 96.94 186 ILE A CA 1
ATOM 1339 C C . ILE A 1 186 ? -10.414 -20.5 -8.789 1 96.94 186 ILE A C 1
ATOM 1341 O O . ILE A 1 186 ? -10.203 -20.578 -7.578 1 96.94 186 ILE A O 1
ATOM 1345 N N . GLY A 1 187 ? -11.555 -20.859 -9.281 1 96.31 187 GLY A N 1
ATOM 1346 C CA . GLY A 1 187 ? -12.664 -21.344 -8.477 1 96.31 187 GLY A CA 1
ATOM 1347 C C . GLY A 1 187 ? -12.289 -22.516 -7.594 1 96.31 187 GLY A C 1
ATOM 1348 O O . GLY A 1 187 ? -12.852 -22.688 -6.512 1 96.31 187 GLY A O 1
ATOM 1349 N N . LYS A 1 188 ? -11.336 -23.266 -7.949 1 92.75 188 LYS A N 1
ATOM 1350 C CA . LYS A 1 188 ? -10.922 -24.469 -7.227 1 92.75 188 LYS A CA 1
ATOM 1351 C C . LYS A 1 188 ? -10.281 -24.109 -5.887 1 92.75 188 LYS A C 1
ATOM 1353 O O . LYS A 1 188 ? -10.227 -24.938 -4.977 1 92.75 188 LYS A O 1
ATOM 1358 N N . LEU A 1 189 ? -9.75 -22.875 -5.781 1 94.62 189 LEU A N 1
ATOM 1359 C CA . LEU A 1 189 ? -9.188 -22.438 -4.508 1 94.62 189 LEU A CA 1
ATOM 1360 C C . LEU A 1 189 ? -10.281 -22.312 -3.449 1 94.62 189 LEU A C 1
ATOM 1362 O O . LEU A 1 189 ? -9.992 -22.328 -2.25 1 94.62 189 LEU A O 1
ATOM 1366 N N . PHE A 1 190 ? -11.461 -22.109 -3.91 1 93.19 190 PHE A N 1
ATOM 1367 C CA . PHE A 1 190 ? -12.578 -21.859 -3 1 93.19 190 PHE A CA 1
ATOM 1368 C C . PHE A 1 190 ? -13.367 -23.141 -2.768 1 93.19 190 PHE A C 1
ATOM 1370 O O . PHE A 1 190 ? -14.008 -23.312 -1.726 1 93.19 190 PHE A O 1
ATOM 1377 N N . SER A 1 191 ? -13.398 -24.047 -3.775 1 84.25 191 SER A N 1
ATOM 1378 C CA . SER A 1 191 ? -14.344 -25.141 -3.748 1 84.25 191 SER A CA 1
ATOM 1379 C C . SER A 1 191 ? -13.633 -26.484 -3.566 1 84.25 191 SER A C 1
ATOM 1381 O O . SER A 1 191 ? -14.281 -27.516 -3.365 1 84.25 191 SER A O 1
ATOM 1383 N N . GLY A 1 192 ? -12.336 -26.453 -3.652 1 79 192 GLY A N 1
ATOM 1384 C CA . GLY A 1 192 ? -11.633 -27.734 -3.68 1 79 192 GLY A CA 1
ATOM 1385 C C . GLY A 1 192 ? -11.773 -28.516 -2.389 1 79 192 GLY A C 1
ATOM 1386 O O . GLY A 1 192 ? -11.812 -27.922 -1.303 1 79 192 GLY A O 1
ATOM 1387 N N . LYS A 1 193 ? -11.898 -29.797 -2.73 1 77.38 193 LYS A N 1
ATOM 1388 C CA . LYS A 1 193 ? -11.891 -30.797 -1.655 1 77.38 193 LYS A CA 1
ATOM 1389 C C . LYS A 1 193 ? -10.93 -31.938 -1.969 1 77.38 193 LYS A C 1
ATOM 1391 O O . LYS A 1 193 ? -11.125 -32.656 -2.947 1 77.38 193 LYS A O 1
ATOM 1396 N N . LYS A 1 194 ? -9.938 -31.984 -1.274 1 71.31 194 LYS A N 1
ATOM 1397 C CA . LYS A 1 194 ? -8.961 -33.062 -1.359 1 71.31 194 LYS A CA 1
ATOM 1398 C C . LYS A 1 194 ? -8.289 -33.094 -2.729 1 71.31 194 LYS A C 1
ATOM 1400 O O . LYS A 1 194 ? -7.617 -32.125 -3.115 1 71.31 194 LYS A O 1
ATOM 1405 N N . ASP A 1 195 ? -8.758 -34.031 -3.67 1 69.31 195 ASP A N 1
ATOM 1406 C CA . ASP A 1 195 ? -8.086 -34.281 -4.938 1 69.31 195 ASP A CA 1
ATOM 1407 C C . ASP A 1 195 ? -8.336 -33.156 -5.934 1 69.31 195 ASP A C 1
ATOM 1409 O O . ASP A 1 195 ? -7.641 -33.031 -6.949 1 69.31 195 ASP A O 1
ATOM 1413 N N . THR A 1 196 ? -9.219 -32.312 -5.582 1 79.25 196 THR A N 1
ATOM 1414 C CA . THR A 1 196 ? -9.539 -31.203 -6.48 1 79.25 196 THR A CA 1
ATOM 1415 C C . THR A 1 196 ? -9.07 -29.875 -5.898 1 79.25 196 THR A C 1
ATOM 1417 O O . THR A 1 196 ? -9.531 -28.812 -6.316 1 79.25 196 THR A O 1
ATOM 1420 N N . ASP A 1 197 ? -8.156 -30.016 -4.961 1 85.31 197 ASP A N 1
ATOM 1421 C CA . ASP A 1 197 ? -7.656 -28.844 -4.25 1 85.31 197 ASP A CA 1
ATOM 1422 C C . ASP A 1 197 ? -6.789 -27.984 -5.164 1 85.31 197 ASP A C 1
ATOM 1424 O O . ASP A 1 197 ? -6.273 -28.453 -6.176 1 85.31 197 ASP A O 1
ATOM 1428 N N . GLY A 1 198 ? -6.805 -26.781 -4.785 1 88.12 198 GLY A N 1
ATOM 1429 C CA . GLY A 1 198 ? -5.992 -25.844 -5.539 1 88.12 198 GLY A CA 1
ATOM 1430 C C . GLY A 1 198 ? -4.508 -26.172 -5.496 1 88.12 198 GLY A C 1
ATOM 1431 O O . GLY A 1 198 ? -4.004 -26.656 -4.48 1 88.12 198 GLY A O 1
ATOM 1432 N N . THR A 1 199 ? -3.906 -26.031 -6.602 1 90.44 199 THR A N 1
ATOM 1433 C CA . THR A 1 199 ? -2.463 -26.219 -6.711 1 90.44 199 THR A CA 1
ATOM 1434 C C . THR A 1 199 ? -1.771 -24.891 -7.039 1 90.44 199 THR A C 1
ATOM 1436 O O . THR A 1 199 ? -2.402 -23.844 -7.027 1 90.44 199 THR A O 1
ATOM 1439 N N . GLU A 1 200 ? -0.518 -24.969 -7.305 1 91.81 200 GLU A N 1
ATOM 1440 C CA . GLU A 1 200 ? 0.274 -23.812 -7.695 1 91.81 200 GLU A CA 1
ATOM 1441 C C . GLU A 1 200 ? -0.295 -23.156 -8.953 1 91.81 200 GLU A C 1
ATOM 1443 O O . GLU A 1 200 ? -0.237 -21.938 -9.094 1 91.81 200 GLU A O 1
ATOM 1448 N N . THR A 1 201 ? -0.919 -23.969 -9.773 1 92.38 201 THR A N 1
ATOM 1449 C CA . THR A 1 201 ? -1.459 -23.469 -11.039 1 92.38 201 THR A CA 1
ATOM 1450 C C . THR A 1 201 ? -2.604 -22.5 -10.781 1 92.38 201 THR A C 1
ATOM 1452 O O . THR A 1 201 ? -2.617 -21.391 -11.336 1 92.38 201 THR A O 1
ATOM 1455 N N . GLN A 1 202 ? -3.518 -22.875 -9.914 1 94.69 202 GLN A N 1
ATOM 1456 C CA . GLN A 1 202 ? -4.652 -22 -9.609 1 94.69 202 GLN A CA 1
ATOM 1457 C C . GLN A 1 202 ? -4.211 -20.781 -8.805 1 94.69 202 GLN A C 1
ATOM 1459 O O . GLN A 1 202 ? -4.754 -19.688 -8.977 1 94.69 202 GLN A O 1
ATOM 1464 N N . ALA A 1 203 ? -3.242 -21.016 -7.934 1 96 203 ALA A N 1
ATOM 1465 C CA . ALA A 1 203 ? -2.707 -19.891 -7.16 1 96 203 ALA A CA 1
ATOM 1466 C C . ALA A 1 203 ? -2.035 -18.875 -8.07 1 96 203 ALA A C 1
ATOM 1468 O O . ALA A 1 203 ? -2.172 -17.672 -7.863 1 96 203 ALA A O 1
ATOM 1469 N N . ALA A 1 204 ? -1.351 -19.344 -9.039 1 95.81 204 ALA A N 1
ATOM 1470 C CA . ALA A 1 204 ? -0.705 -18.453 -10.008 1 95.81 204 ALA A CA 1
ATOM 1471 C C . ALA A 1 204 ? -1.739 -17.672 -10.805 1 95.81 204 ALA A C 1
ATOM 1473 O O . ALA A 1 204 ? -1.551 -16.484 -11.078 1 95.81 204 ALA A O 1
ATOM 1474 N N . ALA A 1 205 ? -2.768 -18.344 -11.203 1 97.12 205 ALA A N 1
ATOM 1475 C CA . ALA A 1 205 ? -3.85 -17.672 -11.906 1 97.12 205 ALA A CA 1
ATOM 1476 C C . ALA A 1 205 ? -4.465 -16.562 -11.039 1 97.12 205 ALA A C 1
ATOM 1478 O O . ALA A 1 205 ? -4.785 -15.484 -11.539 1 97.12 205 ALA A O 1
ATOM 1479 N N . ALA A 1 206 ? -4.629 -16.875 -9.766 1 98 206 ALA A N 1
ATOM 1480 C CA . ALA A 1 206 ? -5.145 -15.883 -8.828 1 98 206 ALA A CA 1
ATOM 1481 C C . ALA A 1 206 ? -4.219 -14.672 -8.75 1 98 206 ALA A C 1
ATOM 1483 O O . ALA A 1 206 ? -4.676 -13.531 -8.828 1 98 206 ALA A O 1
ATOM 1484 N N . SER A 1 207 ? -3.006 -14.93 -8.625 1 96.94 207 SER A N 1
ATOM 1485 C CA . SER A 1 207 ? -2.023 -13.852 -8.562 1 96.94 207 SER A CA 1
ATOM 1486 C C . SER A 1 207 ? -2.035 -13.023 -9.844 1 96.94 207 SER A C 1
ATOM 1488 O O . SER A 1 207 ? -1.861 -11.805 -9.805 1 96.94 207 SER A O 1
ATOM 1490 N N . ALA A 1 208 ? -2.211 -13.695 -10.961 1 97 208 ALA A N 1
ATOM 1491 C CA . ALA A 1 208 ? -2.309 -12.992 -12.234 1 97 208 ALA A CA 1
ATOM 1492 C C . ALA A 1 208 ? -3.514 -12.055 -12.258 1 97 208 ALA A C 1
ATOM 1494 O O . ALA A 1 208 ? -3.4 -10.898 -12.664 1 97 208 ALA A O 1
ATOM 1495 N N . SER A 1 209 ? -4.613 -12.547 -11.844 1 98.19 209 SER A N 1
ATOM 1496 C CA . SER A 1 209 ? -5.812 -11.719 -11.781 1 98.19 209 SER A CA 1
ATOM 1497 C C . SER A 1 209 ? -5.605 -10.516 -10.867 1 98.19 209 SER A C 1
ATOM 1499 O O . SER A 1 209 ? -5.969 -9.391 -11.219 1 98.19 209 SER A O 1
ATOM 1501 N N . ILE A 1 210 ? -5.016 -10.766 -9.695 1 98.12 210 ILE A N 1
ATOM 1502 C CA . ILE A 1 210 ? -4.758 -9.703 -8.727 1 98.12 210 ILE A CA 1
ATOM 1503 C C . ILE A 1 210 ? -3.795 -8.68 -9.328 1 98.12 210 ILE A C 1
ATOM 1505 O O . ILE A 1 210 ? -3.988 -7.473 -9.18 1 98.12 210 ILE A O 1
ATOM 1509 N N . GLY A 1 211 ? -2.795 -9.156 -10.016 1 96.25 211 GLY A N 1
ATOM 1510 C CA . GLY A 1 211 ? -1.801 -8.281 -10.617 1 96.25 211 GLY A CA 1
ATOM 1511 C C . GLY A 1 211 ? -2.34 -7.488 -11.789 1 96.25 211 GLY A C 1
ATOM 1512 O O . GLY A 1 211 ? -1.785 -6.449 -12.148 1 96.25 211 GLY A O 1
ATOM 1513 N N . ALA A 1 212 ? -3.418 -7.949 -12.383 1 96.25 212 ALA A N 1
ATOM 1514 C CA . ALA A 1 212 ? -3.967 -7.344 -13.594 1 96.25 212 ALA A CA 1
ATOM 1515 C C . ALA A 1 212 ? -4.789 -6.102 -13.266 1 96.25 212 ALA A C 1
ATOM 1517 O O . ALA A 1 212 ? -5.09 -5.293 -14.148 1 96.25 212 ALA A O 1
ATOM 1518 N N . VAL A 1 213 ? -5.145 -5.957 -12.008 1 96.81 213 VAL A N 1
ATOM 1519 C CA . VAL A 1 213 ? -6.043 -4.871 -11.641 1 96.81 213 VAL A CA 1
ATOM 1520 C C . VAL A 1 213 ? -5.398 -4.012 -10.547 1 96.81 213 VAL A C 1
ATOM 1522 O O . VAL A 1 213 ? -4.41 -4.422 -9.93 1 96.81 213 VAL A O 1
ATOM 1525 N N . THR A 1 214 ? -6.008 -2.83 -10.344 1 94.88 214 THR A N 1
ATOM 1526 C CA . THR A 1 214 ? -5.512 -1.931 -9.305 1 94.88 214 THR A CA 1
ATOM 1527 C C . THR A 1 214 ? -6.238 -2.176 -7.984 1 94.88 214 THR A C 1
ATOM 1529 O O . THR A 1 214 ? -7.262 -2.861 -7.953 1 94.88 214 THR A O 1
ATOM 1532 N N . GLY A 1 215 ? -5.613 -1.677 -6.945 1 95.19 215 GLY A N 1
ATOM 1533 C CA . GLY A 1 215 ? -6.301 -1.736 -5.664 1 95.19 215 GLY A CA 1
ATOM 1534 C C . GLY A 1 215 ? -7.648 -1.036 -5.68 1 95.19 215 GLY A C 1
ATOM 1535 O O . GLY A 1 215 ? -8.594 -1.49 -5.039 1 95.19 215 GLY A O 1
ATOM 1536 N N . ALA A 1 216 ? -7.75 0.05 -6.414 1 95.81 216 ALA A N 1
ATOM 1537 C CA . ALA A 1 216 ? -9.008 0.78 -6.531 1 95.81 216 ALA A CA 1
ATOM 1538 C C . ALA A 1 216 ? -10.078 -0.071 -7.215 1 95.81 216 ALA A C 1
ATOM 1540 O O . ALA A 1 216 ? -11.25 -0.027 -6.836 1 95.81 216 ALA A O 1
ATOM 1541 N N . ASP A 1 217 ? -9.648 -0.859 -8.211 1 97.19 217 ASP A N 1
ATOM 1542 C CA . ASP A 1 217 ? -10.57 -1.772 -8.875 1 97.19 217 ASP A CA 1
ATOM 1543 C C . ASP A 1 217 ? -11.156 -2.781 -7.891 1 97.19 217 ASP A C 1
ATOM 1545 O O . ASP A 1 217 ? -12.359 -3.043 -7.898 1 97.19 217 ASP A O 1
ATOM 1549 N N . ILE A 1 218 ? -10.281 -3.326 -7.051 1 98 218 ILE A N 1
ATOM 1550 C CA . ILE A 1 218 ? -10.688 -4.32 -6.062 1 98 218 ILE A CA 1
ATOM 1551 C C . ILE A 1 218 ? -11.672 -3.693 -5.078 1 98 218 ILE A C 1
ATOM 1553 O O . ILE A 1 218 ? -12.711 -4.285 -4.766 1 98 218 ILE A O 1
ATOM 1557 N N . LEU A 1 219 ? -11.352 -2.488 -4.629 1 97.94 219 LEU A N 1
ATOM 1558 C CA . LEU A 1 219 ? -12.211 -1.785 -3.684 1 97.94 219 LEU A CA 1
ATOM 1559 C C . LEU A 1 219 ? -13.586 -1.513 -4.293 1 97.94 219 LEU A C 1
ATOM 1561 O O . LEU A 1 219 ? -14.609 -1.702 -3.635 1 97.94 219 LEU A O 1
ATOM 1565 N N . LYS A 1 220 ? -13.617 -1.106 -5.531 1 97.69 220 LYS A N 1
ATOM 1566 C CA . LYS A 1 220 ? -14.891 -0.87 -6.207 1 97.69 220 LYS A CA 1
ATOM 1567 C C . LYS A 1 220 ? -15.688 -2.162 -6.348 1 97.69 220 LYS A C 1
ATOM 1569 O O . LYS A 1 220 ? -16.906 -2.158 -6.215 1 97.69 220 LYS A O 1
ATOM 1574 N N . ALA A 1 221 ? -15 -3.246 -6.637 1 98.56 221 ALA A N 1
ATOM 1575 C CA . ALA A 1 221 ? -15.672 -4.539 -6.754 1 98.56 221 ALA A CA 1
ATOM 1576 C C . ALA A 1 221 ? -16.297 -4.957 -5.426 1 98.56 221 ALA A C 1
ATOM 1578 O O . ALA A 1 221 ? -17.406 -5.496 -5.395 1 98.56 221 ALA A O 1
ATOM 1579 N N . ILE A 1 222 ? -15.617 -4.746 -4.324 1 98.69 222 ILE A N 1
ATOM 1580 C CA . ILE A 1 222 ? -16.172 -5.043 -3.008 1 98.69 222 ILE A CA 1
ATOM 1581 C C . ILE A 1 222 ? -17.391 -4.16 -2.744 1 98.69 222 ILE A C 1
ATOM 1583 O O . ILE A 1 222 ? -18.438 -4.648 -2.34 1 98.69 222 ILE A O 1
ATOM 1587 N N . ALA A 1 223 ? -17.234 -2.895 -3.023 1 98.12 223 ALA A N 1
ATOM 1588 C CA . ALA A 1 223 ? -18.281 -1.921 -2.729 1 98.12 223 ALA A CA 1
ATOM 1589 C C . ALA A 1 223 ? -19.531 -2.207 -3.541 1 98.12 223 ALA A C 1
ATOM 1591 O O . ALA A 1 223 ? -20.656 -1.913 -3.1 1 98.12 223 ALA A O 1
ATOM 1592 N N . LYS A 1 224 ? -19.406 -2.76 -4.652 1 97 224 LYS A N 1
ATOM 1593 C CA . LYS A 1 224 ? -20.531 -3.037 -5.527 1 97 224 LYS A CA 1
ATOM 1594 C C . LYS A 1 224 ? -21.172 -4.379 -5.188 1 97 224 LYS A C 1
ATOM 1596 O O . LYS A 1 224 ? -22.266 -4.703 -5.684 1 97 224 LYS A O 1
ATOM 1601 N N . SER A 1 225 ? -20.453 -5.113 -4.426 1 96.81 225 SER A N 1
ATOM 1602 C CA . SER A 1 225 ? -20.953 -6.43 -4.059 1 96.81 225 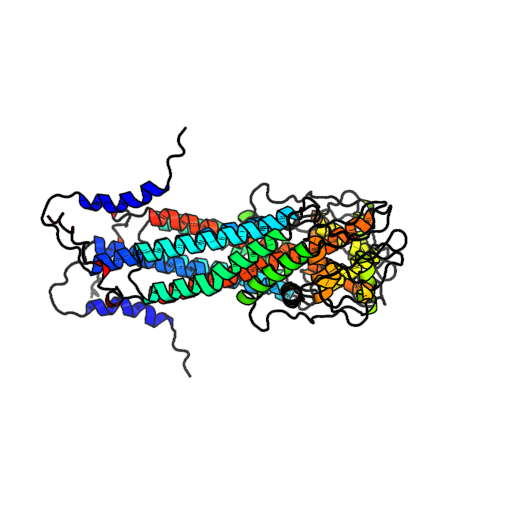SER A CA 1
ATOM 1603 C C . SER A 1 225 ? -22.25 -6.316 -3.268 1 96.81 225 SER A C 1
ATOM 1605 O O . SER A 1 225 ? -22.391 -5.449 -2.404 1 96.81 225 SER A O 1
ATOM 1607 N N . ALA A 1 226 ? -23.219 -7.105 -3.592 1 93.06 226 ALA A N 1
ATOM 1608 C CA . ALA A 1 226 ? -24.422 -7.23 -2.773 1 93.06 226 ALA A CA 1
ATOM 1609 C C . ALA A 1 226 ? -24.141 -8.023 -1.5 1 93.06 226 ALA A C 1
ATOM 1611 O O . ALA A 1 226 ? -23.219 -8.836 -1.458 1 93.06 226 ALA A O 1
ATOM 1612 N N . LEU A 1 227 ? -24.891 -7.707 -0.498 1 93.44 227 LEU A N 1
ATOM 1613 C CA . LEU A 1 227 ? -24.812 -8.562 0.683 1 93.44 227 LEU A CA 1
ATOM 1614 C C . LEU A 1 227 ? -25.297 -9.969 0.365 1 93.44 227 LEU A C 1
ATOM 1616 O O . LEU A 1 227 ? -26.25 -10.148 -0.408 1 93.44 227 LEU A O 1
ATOM 1620 N N . THR A 1 228 ? -24.578 -10.883 0.934 1 91.44 228 THR A N 1
ATOM 1621 C CA . THR A 1 228 ? -24.891 -12.258 0.566 1 91.44 228 THR A CA 1
ATOM 1622 C C . THR A 1 228 ? -25.609 -12.977 1.702 1 91.44 228 THR A C 1
ATOM 1624 O O . THR A 1 228 ? -25.484 -12.586 2.865 1 91.44 228 THR A O 1
ATOM 1627 N N . GLU A 1 229 ? -26.594 -13.797 1.458 1 85.06 229 GLU A N 1
ATOM 1628 C CA . GLU A 1 229 ? -27.359 -14.539 2.455 1 85.06 229 GLU A CA 1
ATOM 1629 C C . GLU A 1 229 ? -26.844 -15.969 2.602 1 85.06 229 GLU A C 1
ATOM 1631 O O . GLU A 1 229 ? -26.953 -16.562 3.676 1 85.06 229 GLU A O 1
ATOM 1636 N N . ALA A 1 230 ? -26.406 -16.594 1.457 1 71.56 230 ALA A N 1
ATOM 1637 C CA . ALA A 1 230 ? -26.109 -18.016 1.568 1 71.56 230 ALA A CA 1
ATOM 1638 C C . ALA A 1 230 ? -24.844 -18.375 0.79 1 71.56 230 ALA A C 1
ATOM 1640 O O . ALA A 1 230 ? -24.375 -17.594 -0.039 1 71.56 230 ALA A O 1
ATOM 1641 N N . ASP A 1 231 ? -24.422 -19.578 1.296 1 73.31 231 ASP A N 1
ATOM 1642 C CA . ASP A 1 231 ? -23.25 -20.109 0.615 1 73.31 231 ASP A CA 1
ATOM 1643 C C . ASP A 1 231 ? -23.625 -20.703 -0.744 1 73.31 231 ASP A C 1
ATOM 1645 O O . ASP A 1 231 ? -24.297 -21.719 -0.817 1 73.31 231 ASP A O 1
ATOM 1649 N N . LYS A 1 232 ? -23.453 -20.016 -1.762 1 85.88 232 LYS A N 1
ATOM 1650 C CA . LYS A 1 232 ? -23.672 -20.453 -3.141 1 85.88 232 LYS A CA 1
ATOM 1651 C C . LYS A 1 232 ? -22.5 -21.266 -3.652 1 85.88 232 LYS A C 1
ATOM 1653 O O . LYS A 1 232 ? -21.406 -21.234 -3.064 1 85.88 232 LYS A O 1
ATOM 1658 N N . ASP A 1 233 ? -22.875 -22.062 -4.691 1 91.75 233 ASP A N 1
ATOM 1659 C CA . ASP A 1 233 ? -21.766 -22.734 -5.379 1 91.75 233 ASP A CA 1
ATOM 1660 C C . ASP A 1 233 ? -20.875 -21.734 -6.102 1 91.75 233 ASP A C 1
ATOM 1662 O O . ASP A 1 233 ? -21.359 -20.703 -6.586 1 91.75 233 ASP A O 1
ATOM 1666 N N . ILE A 1 234 ? -19.688 -22.047 -6.199 1 94.38 234 ILE A N 1
ATOM 1667 C CA . ILE A 1 234 ? -18.688 -21.109 -6.715 1 94.38 234 ILE A CA 1
ATOM 1668 C C . ILE A 1 234 ? -19 -20.781 -8.172 1 94.38 234 ILE A C 1
ATOM 1670 O O . ILE A 1 234 ? -18.719 -19.672 -8.625 1 94.38 234 ILE A O 1
ATOM 1674 N N . ASP A 1 235 ? -19.609 -21.703 -8.938 1 94.38 235 ASP A N 1
ATOM 1675 C CA . ASP A 1 235 ? -19.891 -21.5 -10.352 1 94.38 235 ASP A CA 1
ATOM 1676 C C . ASP A 1 235 ? -21.078 -20.562 -10.547 1 94.38 235 ASP A C 1
ATOM 1678 O O . ASP A 1 235 ? -21.312 -20.062 -11.648 1 94.38 235 ASP A O 1
ATOM 1682 N N . LYS A 1 236 ? -21.766 -20.234 -9.492 1 93.31 236 LYS A N 1
ATOM 1683 C CA . LYS A 1 236 ? -22.938 -19.359 -9.562 1 93.31 236 LYS A CA 1
ATOM 1684 C C . LYS A 1 236 ? -22.656 -18.016 -8.891 1 93.31 236 LYS A C 1
ATOM 1686 O O . LYS A 1 236 ? -23.531 -17.141 -8.867 1 93.31 236 LYS A O 1
ATOM 1691 N N . ALA A 1 237 ? -21.516 -17.906 -8.32 1 94.44 237 ALA A N 1
ATOM 1692 C CA . ALA A 1 237 ? -21.156 -16.656 -7.66 1 94.44 237 ALA A CA 1
ATOM 1693 C C . ALA A 1 237 ? -21.031 -15.516 -8.672 1 94.44 237 ALA A C 1
ATOM 1695 O O . ALA A 1 237 ? -20.391 -15.68 -9.719 1 94.44 237 ALA A O 1
ATOM 1696 N N . SER A 1 238 ? -21.594 -14.352 -8.328 1 92.5 238 SER A N 1
ATOM 1697 C CA . SER A 1 238 ? -21.641 -13.281 -9.312 1 92.5 238 SER A CA 1
ATOM 1698 C C . SER A 1 238 ? -20.953 -12.023 -8.789 1 92.5 238 SER A C 1
ATOM 1700 O O . SER A 1 238 ? -20.828 -11.031 -9.508 1 92.5 238 SER A O 1
ATOM 1702 N N . ASN A 1 239 ? -20.656 -12.016 -7.551 1 96.06 239 ASN A N 1
ATOM 1703 C CA . ASN A 1 239 ? -19.969 -10.875 -6.957 1 96.06 239 ASN A CA 1
ATOM 1704 C C . ASN A 1 239 ? -18.969 -11.312 -5.895 1 96.06 239 ASN A C 1
ATOM 1706 O O . ASN A 1 239 ? -18.859 -12.508 -5.598 1 96.06 239 ASN A O 1
ATOM 1710 N N . ALA A 1 240 ? -18.297 -10.414 -5.363 1 97.94 240 ALA A N 1
ATOM 1711 C CA . ALA A 1 240 ? -17.172 -10.711 -4.469 1 97.94 240 ALA A CA 1
ATOM 1712 C C . ALA A 1 240 ? -17.656 -11.391 -3.189 1 97.94 240 ALA A C 1
ATOM 1714 O O . ALA A 1 240 ? -17.031 -12.32 -2.697 1 97.94 240 ALA A O 1
ATOM 1715 N N . ALA A 1 241 ? -18.75 -10.922 -2.633 1 98.12 241 ALA A N 1
ATOM 1716 C CA . ALA A 1 241 ? -19.297 -11.484 -1.398 1 98.12 241 ALA A CA 1
ATOM 1717 C C . ALA A 1 241 ? -19.688 -12.945 -1.593 1 98.12 241 ALA A C 1
ATOM 1719 O O . ALA A 1 241 ? -19.391 -13.797 -0.749 1 98.12 241 ALA A O 1
ATOM 1720 N N . GLU A 1 242 ? -20.281 -13.219 -2.697 1 97 242 GLU A N 1
ATOM 1721 C CA . GLU A 1 242 ? -20.703 -14.586 -3.004 1 97 242 GLU A CA 1
ATOM 1722 C C . GLU A 1 242 ? -19.5 -15.492 -3.234 1 97 242 GLU A C 1
ATOM 1724 O O . GLU A 1 242 ? -19.516 -16.672 -2.846 1 97 242 GLU A O 1
ATOM 1729 N N . ILE A 1 243 ? -18.5 -15 -3.844 1 96.88 243 ILE A N 1
ATOM 1730 C CA . ILE A 1 243 ? -17.281 -15.773 -4.031 1 96.88 243 ILE A CA 1
ATOM 1731 C C . ILE A 1 243 ? -16.672 -16.109 -2.672 1 96.88 243 ILE A C 1
ATOM 1733 O O . ILE A 1 243 ? -16.297 -17.25 -2.418 1 96.88 243 ILE A O 1
ATOM 1737 N N . ALA A 1 244 ? -16.625 -15.164 -1.788 1 97.25 244 ALA A N 1
ATOM 1738 C CA . ALA A 1 244 ? -15.977 -15.328 -0.489 1 97.25 244 ALA A CA 1
ATOM 1739 C C . ALA A 1 244 ? -16.719 -16.344 0.37 1 97.25 244 ALA A C 1
ATOM 1741 O O . ALA A 1 244 ? -16.109 -17.047 1.186 1 97.25 244 ALA A O 1
ATOM 1742 N N . THR A 1 245 ? -18.016 -16.453 0.149 1 96.69 245 THR A N 1
ATOM 1743 C CA . THR A 1 245 ? -18.828 -17.297 1.006 1 96.69 245 THR A CA 1
ATOM 1744 C C . THR A 1 245 ? -19.203 -18.594 0.29 1 96.69 245 THR A C 1
ATOM 1746 O O . THR A 1 245 ? -20.016 -19.375 0.785 1 96.69 245 THR A O 1
ATOM 1749 N N . ALA A 1 246 ? -18.625 -18.797 -0.811 1 94.56 246 ALA A N 1
ATOM 1750 C CA . ALA A 1 246 ? -18.969 -19.984 -1.587 1 94.56 246 ALA A CA 1
ATOM 1751 C C . ALA A 1 246 ? -18.578 -21.25 -0.85 1 94.56 246 ALA A C 1
ATOM 1753 O O . ALA A 1 246 ? -17.5 -21.312 -0.245 1 94.56 246 ALA A O 1
ATOM 1754 N N . LYS A 1 247 ? -19.344 -22.25 -0.973 1 89.88 247 LYS A N 1
ATOM 1755 C CA . LYS A 1 247 ? -19.094 -23.5 -0.256 1 89.88 247 LYS A CA 1
ATOM 1756 C C . LYS A 1 247 ? -18.109 -24.391 -1.012 1 89.88 247 LYS A C 1
ATOM 1758 O O . LYS A 1 247 ? -17.969 -24.266 -2.23 1 89.88 247 LYS A O 1
ATOM 1763 N N . ALA A 1 248 ? -17.531 -25.188 -0.25 1 84.19 248 ALA A N 1
ATOM 1764 C CA . ALA A 1 248 ? -16.688 -26.219 -0.867 1 84.19 248 ALA A CA 1
ATOM 1765 C C . ALA A 1 248 ? -17.547 -27.234 -1.62 1 84.19 248 ALA A C 1
ATOM 1767 O O . ALA A 1 248 ? -18.703 -27.453 -1.288 1 84.19 248 ALA A O 1
ATOM 1768 N N . ASP A 1 249 ? -16.922 -27.75 -2.637 1 82.44 249 ASP A N 1
ATOM 1769 C CA . ASP A 1 249 ? -17.547 -28.766 -3.469 1 82.44 249 ASP A CA 1
ATOM 1770 C C . ASP A 1 249 ? -16.609 -29.938 -3.727 1 82.44 249 ASP A C 1
ATOM 1772 O O . ASP A 1 249 ? -15.422 -29.734 -4.016 1 82.44 249 ASP A O 1
ATOM 1776 N N . ALA A 1 250 ? -17.141 -31.172 -3.652 1 78.38 250 ALA A N 1
ATOM 1777 C CA . ALA A 1 250 ? -16.344 -32.406 -3.779 1 78.38 250 ALA A CA 1
ATOM 1778 C C . ALA A 1 250 ? -15.68 -32.469 -5.152 1 78.38 250 ALA A C 1
ATOM 1780 O O . ALA A 1 250 ? -14.648 -33.125 -5.309 1 78.38 250 ALA A O 1
ATOM 1781 N N . ASN A 1 251 ? -16.234 -31.734 -6.102 1 80.31 251 ASN A N 1
ATOM 1782 C CA . ASN A 1 251 ? -15.703 -31.844 -7.457 1 80.31 251 ASN A CA 1
ATOM 1783 C C . ASN A 1 251 ? -14.766 -30.688 -7.785 1 80.31 251 ASN A C 1
ATOM 1785 O O . ASN A 1 251 ? -14.172 -30.656 -8.867 1 80.31 251 ASN A O 1
ATOM 1789 N N . GLY A 1 252 ? -14.5 -29.781 -6.805 1 84.75 252 GLY A N 1
ATOM 1790 C CA . GLY A 1 252 ? -13.648 -28.641 -7.121 1 84.75 252 GLY A CA 1
ATOM 1791 C C . GLY A 1 252 ? -14.125 -27.859 -8.328 1 84.75 252 GLY A C 1
ATOM 1792 O O . GLY A 1 252 ? -13.398 -27.703 -9.305 1 84.75 252 GLY A O 1
ATOM 1793 N N . LYS A 1 253 ? -15.055 -27.047 -8.258 1 87.44 253 LYS A N 1
ATOM 1794 C CA . LYS A 1 253 ? -15.719 -26.375 -9.375 1 87.44 253 LYS A CA 1
ATOM 1795 C C . LYS A 1 253 ? -14.953 -25.109 -9.789 1 87.44 253 LYS A C 1
ATOM 1797 O O . LYS A 1 253 ? -14.32 -24.453 -8.961 1 87.44 253 LYS A O 1
ATOM 1802 N N . ASP A 1 254 ? -15.047 -24.859 -11.023 1 93.06 254 ASP A N 1
ATOM 1803 C CA . ASP A 1 254 ? -14.547 -23.625 -11.602 1 93.06 254 ASP A CA 1
ATOM 1804 C C . ASP A 1 254 ? -15.555 -22.484 -11.422 1 93.06 254 ASP A C 1
ATOM 1806 O O . ASP A 1 254 ? -16.734 -22.734 -11.148 1 93.06 254 ASP A O 1
ATOM 1810 N N . PHE A 1 255 ? -15.039 -21.281 -11.578 1 95.06 255 PHE A N 1
ATOM 1811 C CA . PHE A 1 255 ? -15.969 -20.156 -11.719 1 95.06 255 PHE A CA 1
ATOM 1812 C C . PHE A 1 255 ? -16.828 -20.328 -12.977 1 95.06 255 PHE A C 1
ATOM 1814 O O . PHE A 1 255 ? -16.375 -20.906 -13.961 1 95.06 255 PHE A O 1
ATOM 1821 N N . GLY A 1 256 ? -18.078 -19.75 -12.859 1 93.56 256 GLY A N 1
ATOM 1822 C CA . GLY A 1 256 ? -18.859 -19.609 -14.078 1 93.56 256 GLY A CA 1
ATOM 1823 C C . GLY A 1 256 ? -18.234 -18.656 -15.07 1 93.56 256 GLY A C 1
ATOM 1824 O O . GLY A 1 256 ? -17.25 -17.984 -14.773 1 93.56 256 GLY A O 1
ATOM 1825 N N . ASP A 1 257 ? -18.828 -18.484 -16.188 1 92.81 257 ASP A N 1
ATOM 1826 C CA . ASP A 1 257 ? -18.312 -17.641 -17.266 1 92.81 257 ASP A CA 1
ATOM 1827 C C . ASP A 1 257 ? -18.422 -16.172 -16.906 1 92.81 257 ASP A C 1
ATOM 1829 O O . ASP A 1 257 ? -19.344 -15.766 -16.188 1 92.81 257 ASP A O 1
ATOM 1833 N N . GLY A 1 258 ? -17.469 -15.422 -17.375 1 94 258 GLY A N 1
ATOM 1834 C CA . GLY A 1 258 ? -17.594 -13.969 -17.422 1 94 258 GLY A CA 1
ATOM 1835 C C . GLY A 1 258 ? -17.156 -13.297 -16.125 1 94 258 GLY A C 1
ATOM 1836 O O . GLY A 1 258 ? -17.453 -12.117 -15.906 1 94 258 GLY A O 1
ATOM 1837 N N . GLN A 1 259 ? -16.484 -14.023 -15.266 1 96.5 259 GLN A N 1
ATOM 1838 C CA . GLN A 1 259 ? -15.984 -13.391 -14.047 1 96.5 259 GLN A CA 1
ATOM 1839 C C . GLN A 1 259 ? -14.898 -12.367 -14.375 1 96.5 259 GLN A C 1
ATOM 1841 O O . GLN A 1 259 ? -14.117 -12.547 -15.312 1 96.5 259 GLN A O 1
ATOM 1846 N N . LYS A 1 260 ? -14.891 -11.32 -13.625 1 98.31 260 LYS A N 1
ATOM 1847 C CA . LYS A 1 260 ? -13.914 -10.25 -13.828 1 98.31 260 LYS A CA 1
ATOM 1848 C C . LYS A 1 260 ? -12.766 -10.367 -12.836 1 98.31 260 LYS A C 1
ATOM 1850 O O . LYS A 1 260 ? -12.977 -10.711 -11.672 1 98.31 260 LYS A O 1
ATOM 1855 N N . ASP A 1 261 ? -11.547 -9.992 -13.281 1 98.44 261 ASP A N 1
ATOM 1856 C CA . ASP A 1 261 ? -10.367 -10.062 -12.43 1 98.44 261 ASP A CA 1
ATOM 1857 C C . ASP A 1 261 ? -10.57 -9.266 -11.141 1 98.44 261 ASP A C 1
ATOM 1859 O O . ASP A 1 261 ? -10.195 -9.727 -10.055 1 98.44 261 ASP A O 1
ATOM 1863 N N . ALA A 1 262 ? -11.172 -8.102 -11.25 1 98.56 262 ALA A N 1
ATOM 1864 C CA . ALA A 1 262 ? -11.398 -7.266 -10.07 1 98.56 262 ALA A CA 1
ATOM 1865 C C . ALA A 1 262 ? -12.328 -7.957 -9.078 1 98.56 262 ALA A C 1
ATOM 1867 O O . ALA A 1 262 ? -12.109 -7.898 -7.867 1 98.56 262 ALA A O 1
ATOM 1868 N N . VAL A 1 263 ? -13.305 -8.609 -9.547 1 98.75 263 VAL A N 1
ATOM 1869 C CA . VAL A 1 263 ? -14.273 -9.305 -8.711 1 98.75 263 VAL A CA 1
ATOM 1870 C C . VAL A 1 263 ? -13.625 -10.523 -8.055 1 98.75 263 VAL A C 1
ATOM 1872 O O . VAL A 1 263 ? -13.836 -10.789 -6.871 1 98.75 263 VAL A O 1
ATOM 1875 N N . ILE A 1 264 ? -12.828 -11.234 -8.812 1 98.62 264 ILE A N 1
ATOM 1876 C CA . ILE A 1 264 ? -12.109 -12.398 -8.297 1 98.62 264 ILE A CA 1
ATOM 1877 C C . ILE A 1 264 ? -11.156 -11.969 -7.184 1 98.62 264 ILE A C 1
ATOM 1879 O O . ILE A 1 264 ? -11.164 -12.547 -6.098 1 98.62 264 ILE A O 1
ATOM 1883 N N . ALA A 1 265 ? -10.375 -10.898 -7.496 1 98.69 265 ALA A N 1
ATOM 1884 C CA . ALA A 1 265 ? -9.43 -10.391 -6.504 1 98.69 265 ALA A CA 1
ATOM 1885 C C . ALA A 1 265 ? -10.156 -9.953 -5.23 1 98.69 265 ALA A C 1
ATOM 1887 O O . ALA A 1 265 ? -9.688 -10.234 -4.121 1 98.69 265 ALA A O 1
ATOM 1888 N N . ALA A 1 266 ? -11.297 -9.328 -5.43 1 98.81 266 ALA A N 1
ATOM 1889 C CA . ALA A 1 266 ? -12.109 -8.883 -4.301 1 98.81 266 ALA A CA 1
ATOM 1890 C C . ALA A 1 266 ? -12.617 -10.07 -3.488 1 98.81 266 ALA A C 1
ATOM 1892 O O . ALA A 1 266 ? -12.594 -10.047 -2.256 1 98.81 266 ALA A O 1
ATOM 1893 N N . GLY A 1 267 ? -13.078 -11.078 -4.164 1 98.5 267 GLY A N 1
ATOM 1894 C CA . GLY A 1 267 ? -13.531 -12.281 -3.48 1 98.5 267 GLY A CA 1
ATOM 1895 C C . GLY A 1 267 ? -12.445 -12.961 -2.676 1 98.5 267 GLY A C 1
ATOM 1896 O O . GLY A 1 267 ? -12.688 -13.422 -1.56 1 98.5 267 GLY A O 1
ATOM 1897 N N . ILE A 1 268 ? -11.234 -13.047 -3.232 1 98.38 268 ILE A N 1
ATOM 1898 C CA . ILE A 1 268 ? -10.086 -13.625 -2.543 1 98.38 268 ILE A CA 1
ATOM 1899 C C . ILE A 1 268 ? -9.766 -12.805 -1.294 1 98.38 268 ILE A C 1
ATOM 1901 O O . ILE A 1 268 ? -9.562 -13.367 -0.214 1 98.38 268 ILE A O 1
ATOM 1905 N N . ALA A 1 269 ? -9.766 -11.492 -1.425 1 98.5 269 ALA A N 1
ATOM 1906 C CA . ALA A 1 269 ? -9.477 -10.617 -0.292 1 98.5 269 ALA A CA 1
ATOM 1907 C C . ALA A 1 269 ? -10.5 -10.812 0.824 1 98.5 269 ALA A C 1
ATOM 1909 O O . ALA A 1 269 ? -10.133 -10.953 1.992 1 98.5 269 ALA A O 1
ATOM 1910 N N . LEU A 1 270 ? -11.742 -10.859 0.443 1 98.56 270 LEU A N 1
ATOM 1911 C CA . LEU A 1 270 ? -12.805 -10.984 1.434 1 98.56 270 LEU A CA 1
ATOM 1912 C C . LEU A 1 270 ? -12.727 -12.328 2.15 1 98.56 270 LEU A C 1
ATOM 1914 O O . LEU A 1 270 ? -12.828 -12.391 3.377 1 98.56 270 LEU A O 1
ATOM 1918 N N . ARG A 1 271 ? -12.539 -13.43 1.438 1 97.62 271 ARG A N 1
ATOM 1919 C CA . ARG A 1 271 ? -12.406 -14.742 2.061 1 97.62 271 ARG A CA 1
ATOM 1920 C C . ARG A 1 271 ? -11.227 -14.781 3.025 1 97.62 271 ARG A C 1
ATOM 1922 O O . ARG A 1 271 ? -11.32 -15.367 4.105 1 97.62 271 ARG A O 1
ATOM 1929 N N . ALA A 1 272 ? -10.133 -14.133 2.648 1 97.94 272 ALA A N 1
ATOM 1930 C CA . ALA A 1 272 ? -8.906 -14.133 3.443 1 97.94 272 ALA A CA 1
ATOM 1931 C C . ALA A 1 272 ? -9.094 -13.328 4.73 1 97.94 272 ALA A C 1
ATOM 1933 O O . ALA A 1 272 ? -8.523 -13.68 5.77 1 97.94 272 ALA A O 1
ATOM 1934 N N . MET A 1 273 ? -9.891 -12.305 4.684 1 97.62 273 MET A N 1
ATOM 1935 C CA . MET A 1 273 ? -10.016 -11.391 5.816 1 97.62 273 MET A CA 1
ATOM 1936 C C . MET A 1 273 ? -11.117 -11.852 6.766 1 97.62 273 MET A C 1
ATOM 1938 O O . MET A 1 273 ? -11.055 -11.594 7.969 1 97.62 273 MET A O 1
ATOM 1942 N N . ALA A 1 274 ? -12.117 -12.484 6.207 1 97.94 274 ALA A N 1
ATOM 1943 C CA . ALA A 1 274 ? -13.328 -12.781 6.965 1 97.94 274 ALA A CA 1
ATOM 1944 C C . ALA A 1 274 ? -13.141 -14 7.855 1 97.94 274 ALA A C 1
ATOM 1946 O O . ALA A 1 274 ? -12.359 -14.898 7.531 1 97.94 274 ALA A O 1
ATOM 1947 N N . LYS A 1 275 ? -13.898 -14.047 8.875 1 96.5 275 LYS A N 1
ATOM 1948 C CA . LYS A 1 275 ? -13.914 -15.195 9.773 1 96.5 275 LYS A CA 1
ATOM 1949 C C . LYS A 1 275 ? -14.336 -16.469 9.039 1 96.5 275 LYS A C 1
ATOM 1951 O O . LYS A 1 275 ? -15.266 -16.438 8.227 1 96.5 275 LYS A O 1
ATOM 1956 N N . GLY A 1 276 ? -13.602 -17.484 9.305 1 93.94 276 GLY A N 1
ATOM 1957 C CA . GLY A 1 276 ? -13.992 -18.812 8.828 1 93.94 276 GLY A CA 1
ATOM 1958 C C . GLY A 1 276 ? -13.477 -19.125 7.441 1 93.94 276 GLY A C 1
ATOM 1959 O O . GLY A 1 276 ? -13.453 -20.281 7.027 1 93.94 276 GLY A O 1
ATOM 1960 N N . GLY A 1 277 ? -13.125 -18.078 6.66 1 95.06 277 GLY A N 1
ATOM 1961 C CA . GLY A 1 277 ? -12.695 -18.281 5.285 1 95.06 277 GLY A CA 1
ATOM 1962 C C . GLY A 1 277 ? -11.375 -19.016 5.18 1 95.06 277 GLY A C 1
ATOM 1963 O O . GLY A 1 277 ? -10.383 -18.609 5.789 1 95.06 277 GLY A O 1
ATOM 1964 N N . LYS A 1 278 ? -11.359 -20.078 4.391 1 94.12 278 LYS A N 1
ATOM 1965 C CA . LYS A 1 278 ? -10.156 -20.859 4.094 1 94.12 278 LYS A CA 1
ATOM 1966 C C . LYS A 1 278 ? -10.102 -21.25 2.617 1 94.12 278 LYS A C 1
ATOM 1968 O O . LYS A 1 278 ? -11.141 -21.453 1.987 1 94.12 278 LYS A O 1
ATOM 1973 N N . PHE A 1 279 ? -8.914 -21.328 2.117 1 95.12 279 PHE A N 1
ATOM 1974 C CA . PHE A 1 279 ? -8.727 -21.734 0.728 1 95.12 279 PHE A CA 1
ATOM 1975 C C . PHE A 1 279 ? -8.273 -23.188 0.635 1 95.12 279 PHE A C 1
ATOM 1977 O O . PHE A 1 279 ? -7.633 -23.703 1.552 1 95.12 279 PHE A O 1
ATOM 1984 N N . ALA A 1 280 ? -8.617 -23.797 -0.432 1 92.38 280 ALA A N 1
ATOM 1985 C CA . ALA A 1 280 ? -8.172 -25.156 -0.707 1 92.38 280 ALA A CA 1
ATOM 1986 C C . ALA A 1 280 ? -6.734 -25.172 -1.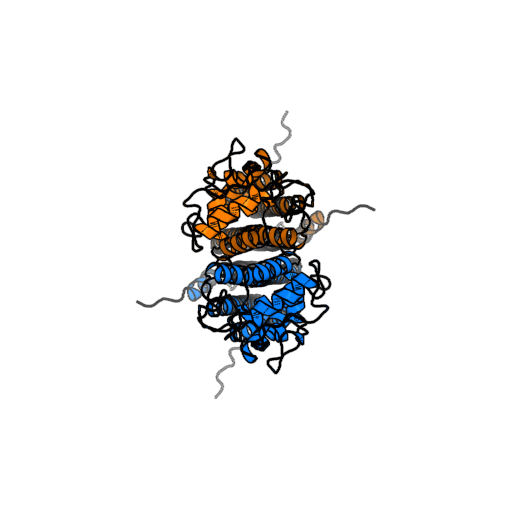229 1 92.38 280 ALA A C 1
ATOM 1988 O O . ALA A 1 280 ? -6.367 -24.328 -2.062 1 92.38 280 ALA A O 1
ATOM 1989 N N . ALA A 1 281 ? -5.988 -26.016 -0.75 1 90.12 281 ALA A N 1
ATOM 1990 C CA . ALA A 1 281 ? -4.648 -26.312 -1.246 1 90.12 281 ALA A CA 1
ATOM 1991 C C . ALA A 1 281 ? -4.375 -27.812 -1.224 1 90.12 281 ALA A C 1
ATOM 1993 O O . ALA A 1 281 ? -4.758 -28.5 -0.28 1 90.12 281 ALA A O 1
ATOM 1994 N N . LYS A 1 282 ? -3.82 -28.234 -2.264 1 85.75 282 LYS A N 1
ATOM 1995 C CA . LYS A 1 282 ? -3.586 -29.672 -2.398 1 85.75 282 LYS A CA 1
ATOM 1996 C C . LYS A 1 282 ? -2.881 -30.234 -1.167 1 85.75 282 LYS A C 1
ATOM 1998 O O . LYS A 1 282 ? -1.853 -29.703 -0.739 1 85.75 282 LYS A O 1
ATOM 2003 N N . THR A 1 283 ? -3.432 -31.297 -0.756 1 76.88 283 THR A N 1
ATOM 2004 C CA . THR A 1 283 ? -2.957 -31.938 0.466 1 76.88 283 THR A CA 1
ATOM 2005 C C . THR A 1 283 ? -1.563 -32.531 0.263 1 76.88 283 THR A C 1
ATOM 2007 O O . THR A 1 283 ? -1.283 -33.125 -0.774 1 76.88 283 THR A O 1
ATOM 2010 N N . GLY A 1 284 ? -0.764 -32.312 1.263 1 72.69 284 GLY A N 1
ATOM 2011 C CA . GLY A 1 284 ? 0.554 -32.938 1.271 1 72.69 284 GLY A CA 1
ATOM 2012 C C . GLY A 1 284 ? 1.593 -32.125 0.512 1 72.69 284 GLY A C 1
ATOM 2013 O O . GLY A 1 284 ? 2.746 -32.531 0.397 1 72.69 284 GLY A O 1
ATOM 2014 N N . GLU A 1 285 ? 1.133 -31.031 -0.033 1 79.25 285 GLU A N 1
ATOM 2015 C CA . GLU A 1 285 ? 2.07 -30.188 -0.763 1 79.25 285 GLU A CA 1
ATOM 2016 C C . GLU A 1 285 ? 2.16 -28.797 -0.137 1 79.25 285 GLU A C 1
ATOM 2018 O O . GLU A 1 285 ? 1.342 -27.922 -0.431 1 79.25 285 GLU A O 1
ATOM 2023 N N . ASP A 1 286 ? 3.172 -28.562 0.592 1 85.62 286 ASP A N 1
ATOM 2024 C CA . ASP A 1 286 ? 3.346 -27.266 1.256 1 85.62 286 ASP A CA 1
ATOM 2025 C C . ASP A 1 286 ? 3.465 -26.141 0.236 1 85.62 286 ASP A C 1
ATOM 2027 O O . ASP A 1 286 ? 3.021 -25.016 0.49 1 85.62 286 ASP A O 1
ATOM 2031 N N . LYS A 1 287 ? 3.947 -26.484 -0.908 1 88.62 287 LYS A N 1
ATOM 2032 C CA . LYS A 1 287 ? 4.152 -25.469 -1.94 1 88.62 287 LYS A CA 1
ATOM 2033 C C . LYS A 1 287 ? 2.818 -24.906 -2.42 1 88.62 287 LYS A C 1
ATOM 2035 O O . LYS A 1 287 ? 2.723 -23.719 -2.732 1 88.62 287 LYS A O 1
ATOM 2040 N N . SER A 1 288 ? 1.84 -25.781 -2.482 1 90.94 288 SER A N 1
ATOM 2041 C CA . SER A 1 288 ? 0.522 -25.297 -2.891 1 90.94 288 SER A CA 1
ATOM 2042 C C . SER A 1 288 ? -0.07 -24.359 -1.854 1 90.94 288 SER A C 1
ATOM 2044 O O . SER A 1 288 ? -0.63 -23.312 -2.205 1 90.94 288 SER A O 1
ATOM 2046 N N . ALA A 1 289 ? 0.12 -24.703 -0.604 1 92.25 289 ALA A N 1
ATOM 2047 C CA . ALA A 1 289 ? -0.375 -23.844 0.468 1 92.25 289 ALA A CA 1
ATOM 2048 C C . ALA A 1 289 ? 0.344 -22.5 0.468 1 92.25 289 ALA A C 1
ATOM 2050 O O . ALA A 1 289 ? -0.291 -21.453 0.597 1 92.25 289 ALA A O 1
ATOM 2051 N N . HIS A 1 290 ? 1.608 -22.516 0.324 1 93.44 290 HIS A N 1
ATOM 2052 C CA . HIS A 1 290 ? 2.387 -21.281 0.289 1 93.44 290 HIS A CA 1
ATOM 2053 C C . HIS A 1 290 ? 1.954 -20.391 -0.87 1 93.44 290 HIS A C 1
ATOM 2055 O O . HIS A 1 290 ? 1.829 -19.172 -0.709 1 93.44 290 HIS A O 1
ATOM 2061 N N . ALA A 1 291 ? 1.722 -21.031 -2.014 1 94.5 291 ALA A N 1
ATOM 2062 C CA . ALA A 1 291 ? 1.308 -20.281 -3.197 1 94.5 291 ALA A CA 1
ATOM 2063 C C . ALA A 1 291 ? -0.05 -19.625 -2.98 1 94.5 291 ALA A C 1
ATOM 2065 O O . ALA A 1 291 ?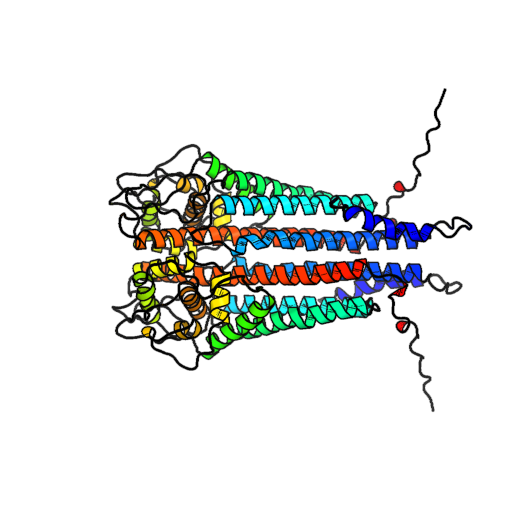 -0.229 -18.438 -3.297 1 94.5 291 ALA A O 1
ATOM 2066 N N . VAL A 1 292 ? -0.923 -20.391 -2.428 1 95.75 292 VAL A N 1
ATOM 2067 C CA . VAL A 1 292 ? -2.262 -19.875 -2.166 1 95.75 292 VAL A CA 1
ATOM 2068 C C . VAL A 1 292 ? -2.186 -18.734 -1.142 1 95.75 292 VAL A C 1
ATOM 2070 O O . VAL A 1 292 ? -2.832 -17.703 -1.304 1 95.75 292 VAL A O 1
ATOM 2073 N N . ASN A 1 293 ? -1.373 -18.906 -0.143 1 95.94 293 ASN A N 1
ATOM 2074 C CA . ASN A 1 293 ? -1.186 -17.875 0.871 1 95.94 293 ASN A CA 1
ATOM 2075 C C . ASN A 1 293 ? -0.608 -16.594 0.269 1 95.94 293 ASN A C 1
ATOM 2077 O O . ASN A 1 293 ? -0.988 -15.5 0.662 1 95.94 293 ASN A O 1
ATOM 2081 N N . GLY A 1 294 ? 0.282 -16.766 -0.653 1 95.38 294 GLY A N 1
ATOM 2082 C CA . GLY A 1 294 ? 0.832 -15.609 -1.347 1 95.38 294 GLY A CA 1
ATOM 2083 C C . GLY A 1 294 ? -0.214 -14.82 -2.107 1 95.38 294 GLY A C 1
ATOM 2084 O O . GLY A 1 294 ? -0.235 -13.586 -2.045 1 95.38 294 GLY A O 1
ATOM 2085 N N . ALA A 1 295 ? -1.073 -15.5 -2.797 1 96.88 295 ALA A N 1
ATOM 2086 C CA . ALA A 1 295 ? -2.141 -14.836 -3.543 1 96.88 295 ALA A CA 1
ATOM 2087 C C . ALA A 1 295 ? -3.102 -14.117 -2.604 1 96.88 295 ALA A C 1
ATOM 2089 O O . ALA A 1 295 ? -3.48 -12.969 -2.854 1 96.88 295 ALA A O 1
ATOM 2090 N N . ALA A 1 296 ? -3.455 -14.812 -1.515 1 97.5 296 ALA A N 1
ATOM 2091 C CA . ALA A 1 296 ? -4.355 -14.219 -0.527 1 97.5 296 ALA A CA 1
ATOM 2092 C C . ALA A 1 296 ? -3.758 -12.938 0.061 1 97.5 296 ALA A C 1
ATOM 2094 O O . ALA A 1 296 ? -4.434 -11.914 0.144 1 97.5 296 ALA A O 1
ATOM 2095 N N . THR A 1 297 ? -2.543 -13 0.37 1 96.44 297 THR A N 1
ATOM 2096 C CA . THR A 1 297 ? -1.851 -11.867 0.974 1 96.44 297 THR A CA 1
ATOM 2097 C C . THR A 1 297 ? -1.772 -10.695 -0.003 1 96.44 297 THR A C 1
ATOM 2099 O O . THR A 1 297 ? -1.943 -9.539 0.389 1 96.44 297 THR A O 1
ATOM 2102 N N . SER A 1 298 ? -1.505 -11.008 -1.197 1 95.88 298 SER A N 1
ATOM 2103 C CA . SER A 1 298 ? -1.415 -9.969 -2.221 1 95.88 298 SER A CA 1
ATOM 2104 C C . SER A 1 298 ? -2.744 -9.242 -2.389 1 95.88 298 SER A C 1
ATOM 2106 O O . SER A 1 298 ? -2.779 -8.016 -2.475 1 95.88 298 SER A O 1
ATOM 2108 N N . ALA A 1 299 ? -3.791 -9.984 -2.436 1 97.19 299 ALA A N 1
ATOM 2109 C CA . ALA A 1 299 ? -5.113 -9.383 -2.592 1 97.19 299 ALA A CA 1
ATOM 2110 C C . ALA A 1 299 ? -5.453 -8.492 -1.399 1 97.19 299 ALA A C 1
ATOM 2112 O O . ALA A 1 299 ? -5.906 -7.355 -1.573 1 97.19 299 ALA A O 1
ATOM 2113 N N . VAL A 1 300 ? -5.164 -8.984 -0.182 1 96.75 300 VAL A N 1
ATOM 2114 C CA . VAL A 1 300 ? -5.457 -8.234 1.036 1 96.75 300 VAL A CA 1
ATOM 2115 C C . VAL A 1 300 ? -4.578 -6.988 1.097 1 96.75 300 VAL A C 1
ATOM 2117 O O . VAL A 1 300 ? -5.074 -5.883 1.335 1 96.75 300 VAL A O 1
ATOM 2120 N N . GLY A 1 301 ? -3.322 -7.211 0.882 1 92.94 301 GLY A N 1
ATOM 2121 C CA . GLY A 1 301 ? -2.391 -6.094 0.924 1 92.94 301 GLY A CA 1
ATOM 2122 C C . GLY A 1 301 ? -2.74 -4.988 -0.056 1 92.94 301 GLY A C 1
ATOM 2123 O O . GLY A 1 301 ? -2.746 -3.811 0.305 1 92.94 301 GLY A O 1
ATOM 2124 N N . LYS A 1 302 ? -3.02 -5.395 -1.311 1 93.69 302 LYS A N 1
ATOM 2125 C CA . LYS A 1 302 ? -3.371 -4.414 -2.336 1 93.69 302 LYS A CA 1
ATOM 2126 C C . LYS A 1 302 ? -4.629 -3.643 -1.948 1 93.69 302 LYS A C 1
ATOM 2128 O O . LYS A 1 302 ? -4.699 -2.426 -2.139 1 93.69 302 LYS A O 1
ATOM 2133 N N . THR A 1 303 ? -5.609 -4.27 -1.385 1 94.69 303 THR A N 1
ATOM 2134 C CA . THR A 1 303 ? -6.875 -3.68 -0.968 1 94.69 303 THR A CA 1
ATOM 2135 C C . THR A 1 303 ? -6.66 -2.689 0.172 1 94.69 303 THR A C 1
ATOM 2137 O O . THR A 1 303 ? -7.047 -1.523 0.07 1 94.69 303 THR A O 1
ATOM 2140 N N . LEU A 1 304 ? -5.988 -3.143 1.196 1 93.5 304 LEU A N 1
ATOM 2141 C CA . LEU A 1 304 ? -5.871 -2.352 2.418 1 93.5 304 LEU A CA 1
ATOM 2142 C C . LEU A 1 304 ? -4.922 -1.176 2.213 1 93.5 304 LEU A C 1
ATOM 2144 O O . LEU A 1 304 ? -5.176 -0.074 2.707 1 93.5 304 LEU A O 1
ATOM 2148 N N . ASN A 1 305 ? -3.881 -1.393 1.503 1 89 305 ASN A N 1
ATOM 2149 C CA . ASN A 1 305 ? -2.947 -0.302 1.24 1 89 305 ASN A CA 1
ATOM 2150 C C . ASN A 1 305 ? -3.604 0.813 0.432 1 89 305 ASN A C 1
ATOM 2152 O O . ASN A 1 305 ? -3.43 1.994 0.74 1 89 305 ASN A O 1
ATOM 2156 N N . THR A 1 306 ? -4.336 0.409 -0.591 1 90.94 306 THR A N 1
ATOM 2157 C CA . THR A 1 306 ? -5.023 1.404 -1.403 1 90.94 306 THR A CA 1
ATOM 2158 C C . THR A 1 306 ? -6.07 2.148 -0.577 1 90.94 306 THR A C 1
ATOM 2160 O O . THR A 1 306 ? -6.207 3.367 -0.694 1 90.94 306 THR A O 1
ATOM 2163 N N . LEU A 1 307 ? -6.73 1.423 0.29 1 92.69 307 LEU A N 1
ATOM 2164 C CA . LEU A 1 307 ? -7.766 2.027 1.119 1 92.69 307 LEU A CA 1
ATOM 2165 C C . LEU A 1 307 ? -7.172 3.072 2.057 1 92.69 307 LEU A C 1
ATOM 2167 O O . LEU A 1 307 ? -7.691 4.188 2.16 1 92.69 307 LEU A O 1
ATOM 2171 N N . ILE A 1 308 ? -6.117 2.779 2.66 1 89.38 308 ILE A N 1
ATOM 2172 C CA . ILE A 1 308 ? -5.508 3.674 3.639 1 89.38 308 ILE A CA 1
ATOM 2173 C C . ILE A 1 308 ? -4.984 4.926 2.939 1 89.38 308 ILE A C 1
ATOM 2175 O O . ILE A 1 308 ? -5.102 6.035 3.469 1 89.38 308 ILE A O 1
ATOM 2179 N N . ILE A 1 309 ? -4.445 4.746 1.805 1 85.88 309 ILE A N 1
ATOM 2180 C CA . ILE A 1 309 ? -3.932 5.883 1.05 1 85.88 309 ILE A CA 1
ATOM 2181 C C . ILE A 1 309 ? -5.09 6.781 0.621 1 85.88 309 ILE A C 1
ATOM 2183 O O . ILE A 1 309 ? -5.008 8.008 0.732 1 85.88 309 ILE A O 1
ATOM 2187 N N . ALA A 1 310 ? -6.148 6.184 0.181 1 89.38 310 ALA A N 1
ATOM 2188 C CA . ALA A 1 310 ? -7.324 6.945 -0.235 1 89.38 310 ALA A CA 1
ATOM 2189 C C . ALA A 1 310 ? -7.922 7.715 0.94 1 89.38 310 ALA A C 1
ATOM 2191 O O . ALA A 1 310 ? -8.32 8.875 0.794 1 89.38 310 ALA A O 1
ATOM 2192 N N . ILE A 1 311 ? -7.965 7.059 2.098 1 91.38 311 ILE A N 1
ATOM 2193 C CA . ILE A 1 311 ? -8.484 7.703 3.301 1 91.38 311 ILE A CA 1
ATOM 2194 C C . ILE A 1 311 ? -7.609 8.906 3.658 1 91.38 311 ILE A C 1
ATOM 2196 O O . ILE A 1 311 ? -8.117 10.008 3.885 1 91.38 311 ILE A O 1
ATOM 2200 N N . ARG A 1 312 ? -6.383 8.664 3.674 1 87.38 312 ARG A N 1
ATOM 2201 C CA . ARG A 1 312 ? -5.457 9.734 4.027 1 87.38 312 ARG A CA 1
ATOM 2202 C C . ARG A 1 312 ? -5.602 10.922 3.076 1 87.38 312 ARG A C 1
ATOM 2204 O O . ARG A 1 312 ? -5.648 12.07 3.514 1 87.38 312 ARG A O 1
ATOM 2211 N N . ASN A 1 313 ? -5.664 10.641 1.808 1 85.56 313 ASN A N 1
ATOM 2212 C CA . ASN A 1 313 ? -5.82 11.695 0.811 1 85.56 313 ASN A CA 1
ATOM 2213 C C . ASN A 1 313 ? -7.105 12.484 1.03 1 85.56 313 ASN A C 1
ATOM 2215 O O . ASN A 1 313 ? -7.117 13.711 0.898 1 85.56 313 ASN A O 1
ATOM 2219 N N . THR A 1 314 ? -8.094 11.82 1.318 1 90.31 314 THR A N 1
ATOM 2220 C CA . THR A 1 314 ? -9.398 12.453 1.519 1 90.31 314 THR A CA 1
ATOM 2221 C C . THR A 1 314 ? -9.391 13.328 2.768 1 90.31 314 THR A C 1
ATOM 2223 O O . THR A 1 314 ? -9.867 14.461 2.738 1 90.31 314 THR A O 1
ATOM 2226 N N . VAL A 1 315 ? -8.844 12.789 3.83 1 90.25 315 VAL A N 1
ATOM 2227 C CA . VAL A 1 315 ? -8.766 13.547 5.074 1 90.25 315 VAL A CA 1
ATOM 2228 C C . VAL A 1 315 ? -7.875 14.773 4.883 1 90.25 315 VAL A C 1
ATOM 2230 O O . VAL A 1 315 ? -8.227 15.875 5.301 1 90.25 315 VAL A O 1
ATOM 2233 N N . ASP A 1 316 ? -6.797 14.625 4.195 1 84.88 316 ASP A N 1
ATOM 2234 C CA . ASP A 1 316 ? -5.906 15.742 3.906 1 84.88 316 ASP A CA 1
ATOM 2235 C C . ASP A 1 316 ? -6.625 16.828 3.104 1 84.88 316 ASP A C 1
ATOM 2237 O O . ASP A 1 316 ? -6.453 18.016 3.365 1 84.88 316 ASP A O 1
ATOM 2241 N N . SER A 1 317 ? -7.391 16.406 2.145 1 86.88 317 SER A N 1
ATOM 2242 C CA . SER A 1 317 ? -8.141 17.344 1.32 1 86.88 317 SER A CA 1
ATOM 2243 C C . SER A 1 317 ? -9.156 18.125 2.152 1 86.88 317 SER A C 1
ATOM 2245 O O . SER A 1 317 ? -9.367 19.312 1.938 1 86.88 317 SER A O 1
ATOM 2247 N N . GLY A 1 318 ? -9.844 17.391 3.029 1 88.38 318 GLY A N 1
ATOM 2248 C CA . GLY A 1 318 ? -10.758 18.062 3.938 1 88.38 318 GLY A CA 1
ATOM 2249 C C . GLY A 1 318 ? -10.078 19.078 4.824 1 88.38 318 GLY A C 1
ATOM 2250 O O . GLY A 1 318 ? -10.57 20.203 4.988 1 88.38 318 GLY A O 1
ATOM 2251 N N . LEU A 1 319 ? -8.953 18.75 5.324 1 86.25 319 LEU A N 1
ATOM 2252 C CA . LEU A 1 319 ? -8.203 19.656 6.184 1 86.25 319 LEU A CA 1
ATOM 2253 C C . LEU A 1 319 ? -7.68 20.844 5.391 1 86.25 319 LEU A C 1
ATOM 2255 O O . LEU A 1 319 ? -7.617 21.969 5.91 1 86.25 319 LEU A O 1
ATOM 2259 N N . LYS A 1 320 ? -7.332 20.641 4.145 1 84.56 320 LYS A N 1
ATOM 2260 C CA . LYS A 1 320 ? -6.918 21.734 3.262 1 84.56 320 LYS A CA 1
ATOM 2261 C C . LYS A 1 320 ? -8.047 22.734 3.057 1 84.56 320 LYS A C 1
ATOM 2263 O O . LYS A 1 320 ? -7.816 23.953 3.041 1 84.56 320 LYS A O 1
ATOM 2268 N N . THR A 1 321 ? -9.164 22.234 2.871 1 87.69 321 THR A N 1
ATOM 2269 C CA . THR A 1 321 ? -10.328 23.094 2.697 1 87.69 321 THR A CA 1
ATOM 2270 C C . THR A 1 321 ? -10.57 23.938 3.945 1 87.69 321 THR A C 1
ATOM 2272 O O . THR A 1 321 ? -10.875 25.125 3.848 1 87.69 321 THR A O 1
ATOM 2275 N N . ILE A 1 322 ? -10.453 23.344 5.098 1 86.75 322 ILE A N 1
ATOM 2276 C CA . ILE A 1 322 ? -10.617 24.062 6.359 1 86.75 322 ILE A CA 1
ATOM 2277 C C . ILE A 1 322 ? -9.555 25.141 6.469 1 86.75 322 ILE A C 1
ATOM 2279 O O . ILE A 1 322 ? -9.859 26.281 6.844 1 86.75 322 ILE A O 1
ATOM 2283 N N . ASN A 1 323 ? -8.359 24.781 6.105 1 81.69 323 ASN A N 1
ATOM 2284 C CA . ASN A 1 323 ? -7.27 25.75 6.148 1 81.69 323 ASN A CA 1
ATOM 2285 C C . ASN A 1 323 ? -7.527 26.938 5.223 1 81.69 323 ASN A C 1
ATOM 2287 O O . ASN A 1 323 ? -7.223 28.078 5.566 1 81.69 323 ASN A O 1
ATOM 2291 N N . ALA A 1 324 ? -8.055 26.672 4.082 1 84.38 324 ALA A N 1
ATOM 2292 C CA . ALA A 1 324 ? -8.359 27.734 3.127 1 84.38 324 ALA A CA 1
ATOM 2293 C C . ALA A 1 324 ? -9.398 28.703 3.691 1 84.38 324 ALA A C 1
ATOM 2295 O O . ALA A 1 324 ? -9.305 29.906 3.496 1 84.38 324 ALA A O 1
ATOM 2296 N N . VAL A 1 325 ? -10.344 28.172 4.371 1 85 325 VAL A N 1
ATOM 2297 C CA . VAL A 1 325 ? -11.375 29 4.988 1 85 325 VAL A CA 1
ATOM 2298 C C . VAL A 1 325 ? -10.773 29.797 6.148 1 85 325 VAL A C 1
ATOM 2300 O O . VAL A 1 325 ? -11.078 30.984 6.32 1 85 325 VAL A O 1
ATOM 2303 N N . LEU A 1 326 ? -9.961 29.156 6.945 1 81.06 326 LEU A N 1
ATOM 2304 C CA . LEU A 1 326 ? -9.305 29.812 8.07 1 81.06 326 LEU A CA 1
ATOM 2305 C C . LEU A 1 326 ? -8.469 31 7.59 1 81.06 326 LEU A C 1
ATOM 2307 O O . LEU A 1 326 ? -8.391 32.031 8.266 1 81.06 326 LEU A O 1
ATOM 2311 N N . ALA A 1 327 ? -7.871 30.859 6.465 1 77 327 ALA A N 1
ATOM 2312 C CA . ALA A 1 327 ? -6.992 31.891 5.91 1 77 327 ALA A CA 1
ATOM 2313 C C . ALA A 1 327 ? -7.789 33.125 5.492 1 77 327 ALA A C 1
ATOM 2315 O O . ALA A 1 327 ? -7.223 34.219 5.34 1 77 327 ALA A O 1
ATOM 2316 N N . THR A 1 328 ? -9.047 32.938 5.414 1 81.5 328 THR A N 1
ATOM 2317 C CA . THR A 1 328 ? -9.852 34.062 4.918 1 81.5 328 THR A CA 1
ATOM 2318 C C . THR A 1 328 ? -10.648 34.688 6.051 1 81.5 328 THR A C 1
ATOM 2320 O O . THR A 1 328 ? -11.391 35.656 5.832 1 81.5 328 THR A O 1
ATOM 2323 N N . VAL A 1 329 ? -10.484 34.188 7.23 1 79.62 329 VAL A N 1
ATOM 2324 C CA . VAL A 1 329 ? -11.258 34.688 8.359 1 79.62 329 VAL A CA 1
ATOM 2325 C C . VAL A 1 329 ? -10.727 36.062 8.766 1 79.62 329 VAL A C 1
ATOM 2327 O O . VAL A 1 329 ? -9.516 36.281 8.797 1 79.62 329 VAL A O 1
ATOM 2330 N N . THR A 1 330 ? -11.648 37 9.023 1 77.75 330 THR A N 1
ATOM 2331 C CA . THR A 1 330 ? -11.32 38.344 9.516 1 77.75 330 THR A CA 1
ATOM 2332 C C . THR A 1 330 ? -11.984 38.594 10.867 1 77.75 330 THR A C 1
ATOM 2334 O O . THR A 1 330 ? -12.758 37.781 11.344 1 77.75 330 THR A O 1
ATOM 2337 N N . GLN A 1 331 ? -11.547 39.688 11.5 1 75.31 331 GLN A N 1
ATOM 2338 C CA . GLN A 1 331 ? -12.102 40.062 12.789 1 75.31 331 GLN A CA 1
ATOM 2339 C C . GLN A 1 331 ? -13.625 40.188 12.711 1 75.31 331 GLN A C 1
ATOM 2341 O O . GLN A 1 331 ? -14.328 39.875 13.672 1 75.31 331 GLN A O 1
ATOM 2346 N N . GLU A 1 332 ? -14.109 40.625 11.617 1 75.81 332 GLU A N 1
ATOM 2347 C CA . GLU A 1 332 ? -15.539 40.844 11.422 1 75.81 332 GLU A CA 1
ATOM 2348 C C . GLU A 1 332 ? -16.312 39.531 11.344 1 75.81 332 GLU A C 1
ATOM 2350 O O . GLU A 1 332 ? -17.531 39.531 11.516 1 75.81 332 GLU A O 1
ATOM 2355 N N . ASP A 1 333 ? -15.57 38.5 11.164 1 75.06 333 ASP A N 1
ATOM 2356 C CA . ASP A 1 333 ? -16.219 37.188 11 1 75.06 333 ASP A CA 1
ATOM 2357 C C . ASP A 1 333 ? -16.516 36.562 12.359 1 75.06 333 ASP A C 1
ATOM 2359 O O . ASP A 1 333 ? -17.203 35.531 12.43 1 75.06 333 ASP A O 1
ATOM 2363 N N . LYS A 1 334 ? -15.922 37.219 13.445 1 71.25 334 LYS A N 1
ATOM 2364 C CA . LYS A 1 334 ? -16.156 36.656 14.773 1 71.25 334 LYS A CA 1
ATOM 2365 C C . LYS A 1 334 ? -17.594 36.906 15.227 1 71.25 334 LYS A C 1
ATOM 2367 O O . LYS A 1 334 ? -18.156 37.969 14.992 1 71.25 334 LYS A O 1
ATOM 2372 N N . SER A 1 335 ? -18.203 35.938 15.688 1 65.44 335 SER A N 1
ATOM 2373 C CA . SER A 1 335 ? -19.578 36.094 16.172 1 65.44 335 SER A CA 1
ATOM 2374 C C . SER A 1 335 ? -19.609 36.938 17.453 1 65.44 335 SER A C 1
ATOM 2376 O O . SER A 1 335 ? -18.703 36.812 18.281 1 65.44 335 SER A O 1
ATOM 2378 N N . ALA A 1 336 ? -20.234 38.062 17.516 1 52.78 336 ALA A N 1
ATOM 2379 C CA . ALA A 1 336 ? -20.516 38.938 18.641 1 52.78 336 ALA A CA 1
ATOM 2380 C C . ALA A 1 336 ? -20.969 38.156 19.875 1 52.78 336 ALA A C 1
ATOM 2382 O O . ALA A 1 336 ? -20.812 38.594 21 1 52.78 336 ALA A O 1
ATOM 2383 N N . GLU A 1 337 ? -21.578 37.094 19.797 1 47.22 337 GLU A N 1
ATOM 2384 C CA . GLU A 1 337 ? -22.328 36.562 20.938 1 47.22 337 GLU A CA 1
ATOM 2385 C C . GLU A 1 337 ? -21.375 36.094 22.031 1 47.22 337 GLU A C 1
ATOM 2387 O O . GLU A 1 337 ? -21.797 35.906 23.188 1 47.22 337 GLU A O 1
ATOM 2392 N N . ALA A 1 338 ? -20.203 35.719 21.828 1 44.03 338 ALA A N 1
ATOM 2393 C CA . ALA A 1 338 ? -19.578 35.125 22.984 1 44.03 338 ALA A CA 1
ATOM 2394 C C . ALA A 1 338 ? -19.156 36.156 24.016 1 44.03 338 ALA A C 1
ATOM 2396 O O . ALA A 1 338 ? -18.531 35.844 25.031 1 44.03 338 ALA A O 1
ATOM 2397 N N . THR A 1 339 ? -19.281 37.406 23.734 1 36.94 339 THR A N 1
ATOM 2398 C CA . THR A 1 339 ? -18.781 38.219 24.828 1 36.94 339 THR A CA 1
ATOM 2399 C C . THR A 1 339 ? -19.75 38.219 26 1 36.94 339 THR A C 1
ATOM 2401 O O . THR A 1 339 ? -19.562 38.969 26.969 1 36.94 339 THR A O 1
ATOM 2404 N N . THR A 1 340 ? -21 37.906 25.828 1 34.75 340 THR A N 1
ATOM 2405 C CA . THR A 1 340 ? -21.734 38.219 27.047 1 34.75 340 THR A CA 1
ATOM 2406 C C . THR A 1 340 ? -21.281 37.344 28.203 1 34.75 340 THR A C 1
ATOM 2408 O O . THR A 1 340 ? -21.344 36.125 28.094 1 34.75 340 THR A O 1
ATOM 2411 N N . PRO A 1 341 ? -20.406 37.781 29.094 1 35.75 341 PRO A N 1
ATOM 2412 C CA . PRO A 1 341 ? -20.125 37.094 30.359 1 35.75 341 PRO A CA 1
ATOM 2413 C C . PRO A 1 341 ? -21.359 36.438 30.953 1 35.75 341 PRO A C 1
ATOM 2415 O O . PRO A 1 341 ? -22.469 36.969 30.828 1 35.75 341 PRO A O 1
ATOM 2418 N N . ALA A 1 342 ? -21.406 35.094 31.047 1 32.84 342 ALA A N 1
ATOM 2419 C CA . ALA A 1 342 ? -22.469 34.5 31.844 1 32.84 342 ALA A CA 1
ATOM 2420 C C . ALA A 1 342 ? -22.812 35.375 33.031 1 32.84 342 ALA A C 1
ATOM 2422 O O . ALA A 1 342 ? -21.922 35.844 33.75 1 32.84 342 ALA A O 1
ATOM 2423 N N . ASP A 1 343 ? -23.859 36.125 33.094 1 32.03 343 ASP A N 1
ATOM 2424 C CA . ASP A 1 343 ? -24.484 36.719 34.281 1 32.03 343 ASP A CA 1
ATOM 2425 C C . ASP A 1 343 ? -24.547 35.75 35.438 1 32.03 343 ASP A C 1
ATOM 2427 O O . ASP A 1 343 ? -25.047 34.625 35.281 1 32.03 343 ASP A O 1
ATOM 2431 N N . ALA A 1 344 ? -23.531 35.75 36.344 1 32.34 344 ALA A N 1
ATOM 2432 C CA . ALA A 1 344 ? -23.672 35.188 37.688 1 32.34 344 ALA A CA 1
ATOM 2433 C C . ALA A 1 344 ? -25.109 35.344 38.188 1 32.34 344 ALA A C 1
ATOM 2435 O O . ALA A 1 344 ? -25.547 36.469 38.469 1 32.34 344 ALA A O 1
ATOM 2436 N N . THR A 1 345 ? -26.094 34.656 37.656 1 30.31 345 THR A N 1
ATOM 2437 C CA . THR A 1 345 ? -27.391 34.594 38.312 1 30.31 345 THR A CA 1
ATOM 2438 C C . THR A 1 345 ? -27.25 34.469 39.844 1 30.31 345 THR A C 1
ATOM 2440 O O . THR A 1 345 ? -26.578 33.562 40.312 1 30.31 345 THR A O 1
ATOM 2443 N N . ALA A 1 346 ? -27.406 35.562 40.562 1 31.66 346 ALA A N 1
ATOM 2444 C CA . ALA A 1 346 ? -27.734 35.875 41.969 1 31.66 346 ALA A CA 1
ATOM 2445 C C . ALA A 1 346 ? -28.672 34.812 42.531 1 31.66 346 ALA A C 1
ATOM 2447 O O . ALA A 1 346 ? -29.656 34.438 41.906 1 31.66 346 ALA A O 1
ATOM 2448 N N . SER A 1 347 ? -28.094 33.812 43.375 1 27.27 347 SER A N 1
ATOM 2449 C CA . SER A 1 347 ? -28.828 33.062 44.406 1 27.27 347 SER A CA 1
ATOM 2450 C C . SER A 1 347 ? -29.969 33.906 44.969 1 27.27 347 SER A C 1
ATOM 2452 O O . SER A 1 347 ? -29.734 34.969 45.562 1 27.27 347 SER A O 1
ATOM 2454 N N . GLY A 1 348 ? -31.031 33.969 44.344 1 22.59 348 GLY A N 1
ATOM 2455 C CA . GLY A 1 348 ? -32.281 34.344 44.969 1 22.59 348 GLY A CA 1
ATOM 2456 C C . GLY A 1 348 ? -32.406 33.906 46.406 1 22.59 348 GLY A C 1
ATOM 2457 O O . GLY A 1 348 ? -31.625 33.062 46.875 1 22.59 348 GLY A O 1
ATOM 2458 N N . GLN A 1 349 ? -33.781 34.031 47.219 1 23.66 349 GLN A N 1
ATOM 2459 C CA . GLN A 1 349 ? -34.406 33.688 48.5 1 23.66 349 GLN A CA 1
ATOM 2460 C C . GLN A 1 349 ? -34.312 32.188 48.75 1 23.66 349 GLN A C 1
ATOM 2462 O O . GLN A 1 349 ? -34.594 31.391 47.875 1 23.66 349 GLN A O 1
ATOM 2467 N N . MET B 1 1 ? -4.188 34.531 -22.906 1 24.02 1 MET B N 1
ATOM 2468 C CA . MET B 1 1 ? -4.66 35.281 -21.734 1 24.02 1 MET B CA 1
ATOM 2469 C C . MET B 1 1 ? -3.961 34.781 -20.469 1 24.02 1 MET B C 1
ATOM 2471 O O . MET B 1 1 ? -3.715 33.594 -20.297 1 24.02 1 MET B O 1
ATOM 2475 N N . LYS B 1 2 ? -3.324 35.906 -19.75 1 26.73 2 LYS B N 1
ATOM 2476 C CA . LYS B 1 2 ? -2.207 36.031 -18.828 1 26.73 2 LYS B CA 1
ATOM 2477 C C . LYS B 1 2 ? -2.527 35.344 -17.484 1 26.73 2 LYS B C 1
ATOM 2479 O O . LYS B 1 2 ? -3.535 35.688 -16.859 1 26.73 2 LYS B O 1
ATOM 2484 N N . ARG B 1 3 ? -2.084 34.219 -17.219 1 29.98 3 ARG B N 1
ATOM 2485 C CA . ARG B 1 3 ? -2.139 33.375 -16.031 1 29.98 3 ARG B CA 1
ATOM 2486 C C . ARG B 1 3 ? -1.619 34.125 -14.812 1 29.98 3 ARG B C 1
ATOM 2488 O O . ARG B 1 3 ? -0.408 34.281 -14.633 1 29.98 3 ARG B O 1
ATOM 2495 N N . ILE B 1 4 ? -2.221 35.438 -14.57 1 28.59 4 ILE B N 1
ATOM 2496 C CA . ILE B 1 4 ? -1.995 36.281 -13.406 1 28.59 4 ILE B CA 1
ATOM 2497 C C . ILE B 1 4 ? -1.951 35.438 -12.148 1 28.59 4 ILE B C 1
ATOM 2499 O O . ILE B 1 4 ? -2.885 34.656 -11.867 1 28.59 4 ILE B O 1
ATOM 2503 N N . THR B 1 5 ? -0.763 35.312 -11.617 1 25.86 5 THR B N 1
ATOM 2504 C CA . THR B 1 5 ? -0.043 34.594 -10.57 1 25.86 5 THR B CA 1
ATOM 2505 C C . THR B 1 5 ? -0.675 34.844 -9.211 1 25.86 5 THR B C 1
ATOM 2507 O O . THR B 1 5 ? -0.801 36 -8.781 1 25.86 5 THR B O 1
ATOM 2510 N N . LEU B 1 6 ? -1.51 33.969 -8.672 1 30.14 6 LEU B N 1
ATOM 2511 C CA . LEU B 1 6 ? -2.219 33.781 -7.406 1 30.14 6 LEU B CA 1
ATOM 2512 C C . LEU B 1 6 ? -1.302 34.062 -6.223 1 30.14 6 LEU B C 1
ATOM 2514 O O . LEU B 1 6 ? -1.771 34.188 -5.09 1 30.14 6 LEU B O 1
ATOM 2518 N N . SER B 1 7 ? 0.058 34.219 -6.332 1 29.45 7 SER B N 1
ATOM 2519 C CA . SER B 1 7 ? 1.013 34.5 -5.27 1 29.45 7 SER B CA 1
ATOM 2520 C C . SER B 1 7 ? 0.82 35.906 -4.73 1 29.45 7 SER B C 1
ATOM 2522 O O . SER B 1 7 ? 1.181 36.219 -3.586 1 29.45 7 SER B O 1
ATOM 2524 N N . ALA B 1 8 ? 0.456 36.969 -5.488 1 27.5 8 ALA B N 1
ATOM 2525 C CA . ALA B 1 8 ? 0.469 38.375 -5.145 1 27.5 8 ALA B CA 1
ATOM 2526 C C . ALA B 1 8 ? -0.665 38.719 -4.18 1 27.5 8 ALA B C 1
ATOM 2528 O O . ALA B 1 8 ? -0.63 39.75 -3.516 1 27.5 8 ALA B O 1
ATOM 2529 N N . LEU B 1 9 ? -1.755 37.938 -4.254 1 27.44 9 LEU B N 1
ATOM 2530 C CA . LEU B 1 9 ? -2.924 38.406 -3.506 1 27.44 9 LEU B CA 1
ATOM 2531 C C . LEU B 1 9 ? -2.752 38.125 -2.016 1 27.44 9 LEU B C 1
ATOM 2533 O O . LEU B 1 9 ? -3.307 38.844 -1.18 1 27.44 9 LEU B O 1
ATOM 2537 N N . LEU B 1 10 ? -1.902 37.125 -1.615 1 32.34 10 LEU B N 1
ATOM 2538 C CA . LEU B 1 10 ? -1.853 36.812 -0.188 1 32.34 10 LEU B CA 1
ATOM 2539 C C . LEU B 1 10 ? -1.074 37.906 0.564 1 32.34 10 LEU B C 1
ATOM 2541 O O . LEU B 1 10 ? -1.193 38 1.786 1 32.34 10 LEU B O 1
ATOM 2545 N N . MET B 1 11 ? -0.195 38.719 -0.058 1 30.2 11 MET B N 1
ATOM 2546 C CA . MET B 1 11 ? 0.55 39.812 0.563 1 30.2 11 MET B CA 1
ATOM 2547 C C . MET B 1 11 ? -0.375 40.969 0.914 1 30.2 11 MET B C 1
ATOM 2549 O O . MET B 1 11 ? -0.04 41.812 1.756 1 30.2 11 MET B O 1
ATOM 2553 N N . THR B 1 12 ? -1.427 41.25 0.129 1 30.48 12 THR B N 1
ATOM 2554 C CA . THR B 1 12 ? -2.168 42.5 0.256 1 30.48 12 THR B CA 1
ATOM 2555 C C . THR B 1 12 ? -3.016 42.5 1.524 1 30.48 12 THR B C 1
ATOM 2557 O O . THR B 1 12 ? -3.434 43.562 1.998 1 30.48 12 THR B O 1
ATOM 2560 N N . LEU B 1 13 ? -3.434 41.344 2.012 1 33.38 13 LEU B N 1
ATOM 2561 C CA . LEU B 1 13 ? -4.363 41.5 3.123 1 33.38 13 LEU B CA 1
ATOM 2562 C C . LEU B 1 13 ? -3.695 42.219 4.289 1 33.38 13 LEU B C 1
ATOM 2564 O O . LEU B 1 13 ? -4.355 42.938 5.035 1 33.38 13 LEU B O 1
ATOM 2568 N N . PHE B 1 14 ? -2.299 42.062 4.43 1 34.06 14 PHE B N 1
ATOM 2569 C CA . PHE B 1 14 ? -1.756 42.719 5.613 1 34.06 14 PHE B CA 1
ATOM 2570 C C . PHE B 1 14 ? -1.607 44.219 5.375 1 34.06 14 PHE B C 1
ATOM 2572 O O . PHE B 1 14 ? -1.276 44.969 6.293 1 34.06 14 PHE B O 1
ATOM 2579 N N . LEU B 1 15 ? -1.48 44.625 4.094 1 30.52 15 LEU B N 1
ATOM 2580 C CA . LEU B 1 15 ? -1.209 46.062 3.947 1 30.52 15 LEU B CA 1
ATOM 2581 C C . LEU B 1 15 ? -2.438 46.875 4.309 1 30.52 15 LEU B C 1
ATOM 2583 O O . LEU B 1 15 ? -2.385 48.125 4.305 1 30.52 15 LEU B O 1
ATOM 2587 N N . LEU B 1 16 ? -3.617 46.375 4.074 1 32.62 16 LEU B N 1
ATOM 2588 C CA . LEU B 1 16 ? -4.695 47.344 4.215 1 32.62 16 LEU B CA 1
ATOM 2589 C C . LEU B 1 16 ? -4.793 47.844 5.652 1 32.62 16 LEU B C 1
ATOM 2591 O O . LEU B 1 16 ? -5.629 48.688 5.965 1 32.62 16 LEU B O 1
ATOM 2595 N N . LEU B 1 17 ? -4.25 47.156 6.633 1 32.97 17 LEU B N 1
ATOM 2596 C CA . LEU B 1 17 ? -4.43 47.875 7.895 1 32.97 17 LEU B CA 1
ATOM 2597 C C . LEU B 1 17 ? -3.6 49.156 7.926 1 32.97 17 LEU B C 1
ATOM 2599 O O . LEU B 1 17 ? -3.494 49.781 8.969 1 32.97 17 LEU B O 1
ATOM 2603 N N . SER B 1 18 ? -2.766 49.406 6.859 1 30.02 18 SER B N 1
ATOM 2604 C CA . SER B 1 18 ? -1.938 50.594 7.027 1 30.02 18 SER B CA 1
ATOM 2605 C C . SER B 1 18 ? -2.744 51.844 6.785 1 30.02 18 SER B C 1
ATOM 2607 O O . SER B 1 18 ? -2.18 52.938 6.711 1 30.02 18 SER B O 1
ATOM 2609 N N . CYS B 1 19 ? -3.756 51.844 6.129 1 31.44 19 CYS B N 1
ATOM 2610 C CA . CYS B 1 19 ? -4.035 53.188 5.598 1 31.44 19 CYS B CA 1
ATOM 2611 C C . CYS B 1 19 ? -4.359 54.156 6.723 1 31.44 19 CYS B C 1
ATOM 2613 O O . CYS B 1 19 ? -4.781 55.281 6.465 1 31.44 19 CYS B O 1
ATOM 2615 N N . GLY B 1 20 ? -5.125 53.938 7.789 1 31.44 20 GLY B N 1
ATOM 2616 C CA . GLY B 1 20 ? -5.512 55.188 8.414 1 31.44 20 GLY B CA 1
ATOM 2617 C C . GLY B 1 20 ? -4.336 56.125 8.703 1 31.44 20 GLY B C 1
ATOM 2618 O O . GLY B 1 20 ? -3.209 55.656 8.883 1 31.44 20 GLY B O 1
ATOM 2619 N N . SER B 1 21 ? -4.246 57.438 8.438 1 32.12 21 SER B N 1
ATOM 2620 C CA . SER B 1 21 ? -3.4 58.625 8.562 1 32.12 21 SER B CA 1
ATOM 2621 C C . SER B 1 21 ? -2.529 58.562 9.812 1 32.12 21 SER B C 1
ATOM 2623 O O . SER B 1 21 ? -1.471 59.188 9.867 1 32.12 21 SER B O 1
ATOM 2625 N N . GLY B 1 22 ? -3.234 58.844 11.141 1 36.25 22 GLY B N 1
ATOM 2626 C CA . GLY B 1 22 ? -2.676 59.531 12.289 1 36.25 22 GLY B CA 1
ATOM 2627 C C . GLY B 1 22 ? -1.371 58.938 12.773 1 36.25 22 GLY B C 1
ATOM 2628 O O . GLY B 1 22 ? -0.933 57.906 12.266 1 36.25 22 GLY B O 1
ATOM 2629 N N . SER B 1 23 ? -0.9 59.156 14.273 1 35.53 23 SER B N 1
ATOM 2630 C CA . SER B 1 23 ? 0.315 58.844 15.016 1 35.53 23 SER B CA 1
ATOM 2631 C C . SER B 1 23 ? 0.699 57.375 14.836 1 35.53 23 SER B C 1
ATOM 2633 O O . SER B 1 23 ? -0.152 56.5 14.945 1 35.53 23 SER B O 1
ATOM 2635 N N . ALA B 1 24 ? 1.604 56.906 14.086 1 41.56 24 ALA B N 1
ATOM 2636 C CA . ALA B 1 24 ? 2.352 55.688 13.883 1 41.56 24 ALA B CA 1
ATOM 2637 C C . ALA B 1 24 ? 2.359 54.812 15.148 1 41.56 24 ALA B C 1
ATOM 2639 O O . ALA B 1 24 ? 3.219 55 16.016 1 41.56 24 ALA B O 1
ATOM 2640 N N . LYS B 1 25 ? 1.321 54.688 15.867 1 47.47 25 LYS B N 1
ATOM 2641 C CA . LYS B 1 25 ? 1.304 53.938 17.109 1 47.47 25 LYS B CA 1
ATOM 2642 C C . LYS B 1 25 ? 2.027 52.594 16.953 1 47.47 25 LYS B C 1
ATOM 2644 O O . LYS B 1 25 ? 1.722 51.844 16.047 1 47.47 25 LYS B O 1
ATOM 2649 N N . ALA B 1 26 ? 3.338 52.469 17.281 1 51.69 26 ALA B N 1
ATOM 2650 C CA . ALA B 1 26 ? 4.195 51.281 17.438 1 51.69 26 ALA B CA 1
ATOM 2651 C C . ALA B 1 26 ? 3.385 50.062 17.875 1 51.69 26 ALA B C 1
ATOM 2653 O O . ALA B 1 26 ? 2.613 50.156 18.844 1 51.69 26 ALA B O 1
ATOM 2654 N N . GLU B 1 27 ? 3.037 49.25 16.922 1 59.72 27 GLU B N 1
ATOM 2655 C CA . GLU B 1 27 ? 2.246 48.062 17.25 1 59.72 27 GLU B CA 1
ATOM 2656 C C . GLU B 1 27 ? 2.76 47.375 18.516 1 59.72 27 GLU B C 1
ATOM 2658 O O . GLU B 1 27 ? 3.971 47.281 18.719 1 59.72 27 GLU B O 1
ATOM 2663 N N . ASP B 1 28 ? 1.915 47.156 19.484 1 75.88 28 ASP B N 1
ATOM 2664 C CA . ASP B 1 28 ? 2.189 46.5 20.75 1 75.88 28 ASP B CA 1
ATOM 2665 C C . ASP B 1 28 ? 2.945 45.188 20.531 1 75.88 28 ASP B C 1
ATOM 2667 O O . ASP B 1 28 ? 2.645 44.438 19.609 1 75.88 28 ASP B O 1
ATOM 2671 N N . PRO B 1 29 ? 4.195 45.094 21.016 1 76.88 29 PRO B N 1
ATOM 2672 C CA . PRO B 1 29 ? 5.008 43.906 20.891 1 76.88 29 PRO B CA 1
ATOM 2673 C C . PRO B 1 29 ? 4.184 42.625 21 1 76.88 29 PRO B C 1
ATOM 2675 O O . PRO B 1 29 ? 4.477 41.625 20.328 1 76.88 29 PRO B O 1
ATOM 2678 N N . LYS B 1 30 ? 3.174 42.625 21.75 1 77.56 30 LYS B N 1
ATOM 2679 C CA . LYS B 1 30 ? 2.312 41.438 21.906 1 77.56 30 LYS B CA 1
ATOM 2680 C C . LYS B 1 30 ? 1.539 41.156 20.609 1 77.56 30 LYS B C 1
ATOM 2682 O O . LYS B 1 30 ? 1.417 40 20.203 1 77.56 30 LYS B O 1
ATOM 2687 N N . THR B 1 31 ? 1.064 42.156 20.016 1 78.19 31 THR B N 1
ATOM 2688 C CA . THR B 1 31 ? 0.322 42 18.766 1 78.19 31 THR B CA 1
ATOM 2689 C C . THR B 1 31 ? 1.229 41.5 17.641 1 78.19 31 THR B C 1
ATOM 2691 O O . THR B 1 31 ? 0.828 40.625 16.859 1 78.19 31 THR B O 1
ATOM 2694 N N . LEU B 1 32 ? 2.387 42 17.625 1 76.44 32 LEU B N 1
ATOM 2695 C CA . LEU B 1 32 ? 3.355 41.562 16.625 1 76.44 32 LEU B CA 1
ATOM 2696 C C . LEU B 1 32 ? 3.709 40.094 16.812 1 76.44 32 LEU B C 1
ATOM 2698 O O . LEU B 1 32 ? 3.826 39.344 15.844 1 76.44 32 LEU B O 1
ATOM 2702 N N . PHE B 1 33 ? 3.84 39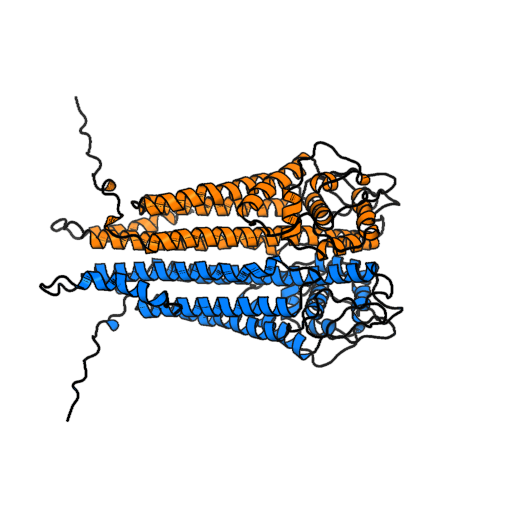.656 18.016 1 78.94 33 PHE B N 1
ATOM 2703 C CA . PHE B 1 33 ? 4.133 38.281 18.344 1 78.94 33 PHE B CA 1
ATOM 2704 C C . PHE B 1 33 ? 2.988 37.375 17.906 1 78.94 33 PHE B C 1
ATOM 2706 O O . PHE B 1 33 ? 3.203 36.375 17.203 1 78.94 33 PHE B O 1
ATOM 2713 N N . LEU B 1 34 ? 1.814 37.781 18.281 1 79.56 34 LEU B N 1
ATOM 2714 C CA . LEU B 1 34 ? 0.647 36.969 17.953 1 79.56 34 LEU B CA 1
ATOM 2715 C C . LEU B 1 34 ? 0.448 36.875 16.453 1 79.56 34 LEU B C 1
ATOM 2717 O O . LEU B 1 34 ? 0.072 35.812 15.938 1 79.56 34 LEU B O 1
ATOM 2721 N N . THR B 1 35 ? 0.73 37.938 15.773 1 78.81 35 THR B N 1
ATOM 2722 C CA . THR B 1 35 ? 0.646 37.938 14.32 1 78.81 35 THR B CA 1
ATOM 2723 C C . THR B 1 35 ? 1.669 36.969 13.727 1 78.81 35 THR B C 1
ATOM 2725 O O . THR B 1 35 ? 1.354 36.219 12.805 1 78.81 35 THR B O 1
ATOM 2728 N N . SER B 1 36 ? 2.789 37 14.281 1 77.44 36 SER B N 1
ATOM 2729 C CA . SER B 1 36 ? 3.848 36.125 13.805 1 77.44 36 SER B CA 1
ATOM 2730 C C . SER B 1 36 ? 3.479 34.656 14.016 1 77.44 36 SER B C 1
ATOM 2732 O O . SER B 1 36 ? 3.66 33.844 13.125 1 77.44 36 SER B O 1
ATOM 2734 N N . ILE B 1 37 ? 2.898 34.406 15.125 1 76.62 37 ILE B N 1
ATOM 2735 C CA . ILE B 1 37 ? 2.539 33.031 15.461 1 76.62 37 ILE B CA 1
ATOM 2736 C C . ILE B 1 37 ? 1.373 32.562 14.586 1 76.62 37 ILE B C 1
ATOM 2738 O O . ILE B 1 37 ? 1.347 31.422 14.125 1 76.62 37 ILE B O 1
ATOM 2742 N N . ALA B 1 38 ? 0.5 33.438 14.43 1 77.12 38 ALA B N 1
ATOM 2743 C CA . ALA B 1 38 ? -0.625 33.125 13.555 1 77.12 38 ALA B CA 1
ATOM 2744 C C . ALA B 1 38 ? -0.146 32.812 12.141 1 77.12 38 ALA B C 1
ATOM 2746 O O . ALA B 1 38 ? -0.598 31.828 11.523 1 77.12 38 ALA B O 1
ATOM 2747 N N . ASN B 1 39 ? 0.756 33.594 11.711 1 77.75 39 ASN B N 1
ATOM 2748 C CA . ASN B 1 39 ? 1.285 33.406 10.367 1 77.75 39 ASN B CA 1
ATOM 2749 C C . ASN B 1 39 ? 2.127 32.125 10.266 1 77.75 39 ASN B C 1
ATOM 2751 O O . ASN B 1 39 ? 2.09 31.438 9.258 1 77.75 39 ASN B O 1
ATOM 2755 N N . LEU B 1 40 ? 2.834 31.875 11.281 1 78.94 40 LEU B N 1
ATOM 2756 C CA . LEU B 1 40 ? 3.578 30.625 11.344 1 78.94 40 LEU B CA 1
ATOM 2757 C C . LEU B 1 40 ? 2.635 29.422 11.305 1 78.94 40 LEU B C 1
ATOM 2759 O O . LEU B 1 40 ? 2.848 28.484 10.531 1 78.94 40 LEU B O 1
ATOM 2763 N N . GLY B 1 41 ? 1.702 29.484 12.07 1 77 41 GLY B N 1
ATOM 2764 C CA . GLY B 1 41 ? 0.719 28.406 12.094 1 77 41 GLY B CA 1
ATOM 2765 C C . GLY B 1 41 ? 0.073 28.172 10.742 1 77 41 GLY B C 1
ATOM 2766 O O . GLY B 1 41 ? -0.036 27.031 10.289 1 77 41 GLY B O 1
ATOM 2767 N N . LYS B 1 42 ? -0.305 29.281 10.102 1 77.25 42 LYS B N 1
ATOM 2768 C CA . LYS B 1 42 ? -0.9 29.188 8.773 1 77.25 42 LYS B CA 1
ATOM 2769 C C . LYS B 1 42 ? 0.078 28.578 7.77 1 77.25 42 LYS B C 1
ATOM 2771 O O . LYS B 1 42 ? -0.31 27.75 6.938 1 77.25 42 LYS B O 1
ATOM 2776 N N . GLY B 1 43 ? 1.229 29.016 7.844 1 78.12 43 GLY B N 1
ATOM 2777 C CA . GLY B 1 43 ? 2.254 28.484 6.961 1 78.12 43 GLY B CA 1
ATOM 2778 C C . GLY B 1 43 ? 2.479 27 7.141 1 78.12 43 GLY B C 1
ATOM 2779 O O . GLY B 1 43 ? 2.574 26.25 6.16 1 78.12 43 GLY B O 1
ATOM 2780 N N . PHE B 1 44 ? 2.494 26.625 8.359 1 79.19 44 PHE B N 1
ATOM 2781 C CA . PHE B 1 44 ? 2.721 25.219 8.641 1 79.19 44 PHE B CA 1
ATOM 2782 C C . PHE B 1 44 ? 1.525 24.375 8.195 1 79.19 44 PHE B C 1
ATOM 2784 O O . PHE B 1 44 ? 1.691 23.25 7.703 1 79.19 44 PHE B O 1
ATOM 2791 N N . LEU B 1 45 ? 0.399 24.859 8.344 1 80.44 45 LEU B N 1
ATOM 2792 C CA . LEU B 1 45 ? -0.79 24.172 7.852 1 80.44 45 LEU B CA 1
ATOM 2793 C C . LEU B 1 45 ? -0.722 23.984 6.34 1 80.44 45 LEU B C 1
ATOM 2795 O O . LEU B 1 45 ? -1.103 22.922 5.824 1 80.44 45 LEU B O 1
ATOM 2799 N N . ASP B 1 46 ? -0.183 24.906 5.664 1 79.38 46 ASP B N 1
ATOM 2800 C CA . ASP B 1 46 ? -0.004 24.812 4.219 1 79.38 46 ASP B CA 1
ATOM 2801 C C . ASP B 1 46 ? 0.992 23.719 3.857 1 79.38 46 ASP B C 1
ATOM 2803 O O . ASP B 1 46 ? 0.809 23.016 2.865 1 79.38 46 ASP B O 1
ATOM 2807 N N . VAL B 1 47 ? 2 23.672 4.637 1 80.12 47 VAL B N 1
ATOM 2808 C CA . VAL B 1 47 ? 3.002 22.625 4.445 1 80.12 47 VAL B CA 1
ATOM 2809 C C . VAL B 1 47 ? 2.348 21.25 4.582 1 80.12 47 VAL B C 1
ATOM 2811 O O . VAL B 1 47 ? 2.555 20.375 3.742 1 80.12 47 VAL B O 1
ATOM 2814 N N . PHE B 1 48 ? 1.493 21.047 5.48 1 74.88 48 PHE B N 1
ATOM 2815 C CA . PHE B 1 48 ? 0.849 19.75 5.742 1 74.88 48 PHE B CA 1
ATOM 2816 C C . PHE B 1 48 ? -0.064 19.359 4.586 1 74.88 48 PHE B C 1
ATOM 2818 O O . PHE B 1 48 ? -0.111 18.203 4.195 1 74.88 48 PHE B O 1
ATOM 2825 N N . THR B 1 49 ? -0.687 20.312 4.016 1 73.88 49 THR B N 1
ATOM 2826 C CA . THR B 1 49 ? -1.644 20.016 2.955 1 73.88 49 THR B CA 1
ATOM 2827 C C . THR B 1 49 ? -0.92 19.688 1.652 1 73.88 49 THR B C 1
ATOM 2829 O O . THR B 1 49 ? -1.489 19.047 0.766 1 73.88 49 THR B O 1
ATOM 2832 N N . SER B 1 50 ? 0.288 20.047 1.502 1 71.5 50 SER B N 1
ATOM 2833 C CA . SER B 1 50 ? 1.068 19.766 0.303 1 71.5 50 SER B CA 1
ATOM 2834 C C . SER B 1 50 ? 1.475 18.297 0.247 1 71.5 50 SER B C 1
ATOM 2836 O O . SER B 1 50 ? 1.814 17.781 -0.821 1 71.5 50 SER B O 1
ATOM 2838 N N . LEU B 1 51 ? 1.44 17.578 1.356 1 73.5 51 LEU B N 1
ATOM 2839 C CA . LEU B 1 51 ? 1.88 16.188 1.419 1 73.5 51 LEU B CA 1
ATOM 2840 C C . LEU B 1 51 ? 0.86 15.273 0.758 1 73.5 51 LEU B C 1
ATOM 2842 O O . LEU B 1 51 ? 1.191 14.148 0.374 1 73.5 51 LEU B O 1
ATOM 2846 N N . SER B 1 52 ? -0.329 15.688 0.559 1 68 52 SER B N 1
ATOM 2847 C CA . SER B 1 52 ? -1.405 14.875 -0.003 1 68 52 SER B CA 1
ATOM 2848 C C . SER B 1 52 ? -1.114 14.5 -1.452 1 68 52 SER B C 1
ATOM 2850 O O . SER B 1 52 ? -1.601 13.477 -1.942 1 68 52 SER B O 1
ATOM 2852 N N . ASP B 1 53 ? -0.324 15.234 -2.135 1 64.5 53 ASP B N 1
ATOM 2853 C CA . ASP B 1 53 ? -0.047 15.031 -3.553 1 64.5 53 ASP B CA 1
ATOM 2854 C C . ASP B 1 53 ? 0.941 13.883 -3.754 1 64.5 53 ASP B C 1
ATOM 2856 O O . ASP B 1 53 ? 1.062 13.344 -4.859 1 64.5 53 ASP B O 1
ATOM 2860 N N . MET B 1 54 ? 1.614 13.492 -2.734 1 63.97 54 MET B N 1
ATOM 2861 C CA . MET B 1 54 ? 2.66 12.477 -2.818 1 63.97 54 MET B CA 1
ATOM 2862 C C . MET B 1 54 ? 2.064 11.102 -3.096 1 63.97 54 MET B C 1
ATOM 2864 O O . MET B 1 54 ? 2.682 10.273 -3.773 1 63.97 54 MET B O 1
ATOM 2868 N N . ILE B 1 55 ? 0.832 10.852 -2.705 1 62.22 55 ILE B N 1
ATOM 2869 C CA . ILE B 1 55 ? 0.388 9.477 -2.541 1 62.22 55 ILE B CA 1
ATOM 2870 C C . ILE B 1 55 ? -0.566 9.102 -3.674 1 62.22 55 ILE B C 1
ATOM 2872 O O . ILE B 1 55 ? -0.797 7.918 -3.934 1 62.22 55 ILE B O 1
ATOM 2876 N N . THR B 1 56 ? -0.966 9.93 -4.512 1 58.84 56 THR B N 1
ATOM 2877 C CA . THR B 1 56 ? -2.029 9.641 -5.465 1 58.84 56 THR B CA 1
ATOM 2878 C C . THR B 1 56 ? -1.541 8.672 -6.543 1 58.84 56 THR B C 1
ATOM 2880 O O . THR B 1 56 ? -2.314 7.859 -7.051 1 58.84 56 THR B O 1
ATOM 2883 N N . GLY B 1 57 ? -0.341 8.602 -6.859 1 58.5 57 GLY B N 1
ATOM 2884 C CA . GLY B 1 57 ? 0.129 7.766 -7.953 1 58.5 57 GLY B CA 1
ATOM 2885 C C . GLY B 1 57 ? 0.26 6.305 -7.578 1 58.5 57 GLY B C 1
ATOM 2886 O O . GLY B 1 57 ? 0.244 5.43 -8.445 1 58.5 57 GLY B O 1
ATOM 2887 N N . ALA B 1 58 ? 0.34 5.969 -6.359 1 57.22 58 ALA B N 1
ATOM 2888 C CA . ALA B 1 58 ? 0.592 4.598 -5.926 1 57.22 58 ALA B CA 1
ATOM 2889 C C . ALA B 1 58 ? -0.664 3.74 -6.059 1 57.22 58 ALA B C 1
ATOM 2891 O O . ALA B 1 58 ? -0.585 2.51 -6.078 1 57.22 58 ALA B O 1
ATOM 2892 N N . PHE B 1 59 ? -1.793 4.309 -6.438 1 63.22 59 PHE B N 1
ATOM 2893 C CA . PHE B 1 59 ? -3.096 3.664 -6.535 1 63.22 59 PHE B CA 1
ATOM 2894 C C . PHE B 1 59 ? -3.178 2.797 -7.785 1 63.22 59 PHE B C 1
ATOM 2896 O O . PHE B 1 59 ? -4.023 1.903 -7.875 1 63.22 59 PHE B O 1
ATOM 2903 N N . GLY B 1 60 ? -2.162 2.971 -8.492 1 77.12 60 GLY B N 1
ATOM 2904 C CA . GLY B 1 60 ? -2.5 2.455 -9.805 1 77.12 60 GLY B CA 1
ATOM 2905 C C . GLY B 1 60 ? -1.534 1.395 -10.297 1 77.12 60 GLY B C 1
ATOM 2906 O O . GLY B 1 60 ? -1.443 1.14 -11.5 1 77.12 60 GLY B O 1
ATOM 2907 N N . ILE B 1 61 ? -0.919 0.729 -9.266 1 87.31 61 ILE B N 1
ATOM 2908 C CA . ILE B 1 61 ? 0.089 -0.208 -9.742 1 87.31 61 ILE B CA 1
ATOM 2909 C C . ILE B 1 61 ? -0.581 -1.514 -10.172 1 87.31 61 ILE B C 1
ATOM 2911 O O . ILE B 1 61 ? -1.299 -2.135 -9.383 1 87.31 61 ILE B O 1
ATOM 2915 N N . LYS B 1 62 ? -0.384 -1.873 -11.398 1 94 62 LYS B N 1
ATOM 2916 C CA . LYS B 1 62 ? -0.798 -3.145 -11.984 1 94 62 LYS B CA 1
ATOM 2917 C C . LYS B 1 62 ? 0.223 -3.641 -13.008 1 94 62 LYS B C 1
ATOM 2919 O O . LYS B 1 62 ? 1.241 -2.986 -13.242 1 94 62 LYS B O 1
ATOM 2924 N N . ALA B 1 63 ? -0.04 -4.746 -13.609 1 95.12 63 ALA B N 1
ATOM 2925 C CA . ALA B 1 63 ? 0.943 -5.402 -14.469 1 95.12 63 ALA B CA 1
ATOM 2926 C C . ALA B 1 63 ? 1.33 -4.508 -15.648 1 95.12 63 ALA B C 1
ATOM 2928 O O . ALA B 1 63 ? 2.488 -4.496 -16.062 1 95.12 63 ALA B O 1
ATOM 2929 N N . GLU B 1 64 ? 0.431 -3.646 -16.125 1 94.25 64 GLU B N 1
ATOM 2930 C CA . GLU B 1 64 ? 0.662 -2.834 -17.312 1 94.25 64 GLU B CA 1
ATOM 2931 C C . GLU B 1 64 ? 1.313 -1.501 -16.953 1 94.25 64 GLU B C 1
ATOM 2933 O O . GLU B 1 64 ? 1.677 -0.724 -17.844 1 94.25 64 GLU B O 1
ATOM 2938 N N . THR B 1 65 ? 1.414 -1.283 -15.68 1 94.5 65 THR B N 1
ATOM 2939 C CA . THR B 1 65 ? 2.102 -0.062 -15.273 1 94.5 65 THR B CA 1
ATOM 2940 C C . THR B 1 65 ? 3.502 -0.006 -15.883 1 94.5 65 THR B C 1
ATOM 2942 O O . THR B 1 65 ? 4.246 -0.989 -15.828 1 94.5 65 THR B O 1
ATOM 2945 N N . LYS B 1 66 ? 3.779 1.142 -16.375 1 95.06 66 LYS B N 1
ATOM 2946 C CA . LYS B 1 66 ? 5.086 1.302 -17 1 95.06 66 LYS B CA 1
ATOM 2947 C C . LYS B 1 66 ? 6.172 1.553 -15.961 1 95.06 66 LYS B C 1
ATOM 2949 O O . LYS B 1 66 ? 5.918 2.184 -14.938 1 95.06 66 LYS B O 1
ATOM 2954 N N . LYS B 1 67 ? 7.406 1.107 -16.312 1 96.88 67 LYS B N 1
ATOM 2955 C CA . LYS B 1 67 ? 8.555 1.384 -15.453 1 96.88 67 LYS B CA 1
ATOM 2956 C C . LYS B 1 67 ? 8.758 2.885 -15.266 1 96.88 67 LYS B C 1
ATOM 2958 O O . LYS B 1 67 ? 9.102 3.344 -14.18 1 96.88 67 LYS B O 1
ATOM 2963 N N . SER B 1 68 ? 8.445 3.672 -16.328 1 96.5 68 SER B N 1
ATOM 2964 C CA . SER B 1 68 ? 8.578 5.125 -16.266 1 96.5 68 SER B CA 1
ATOM 2965 C C . SER B 1 68 ? 7.559 5.727 -15.312 1 96.5 68 SER B C 1
ATOM 2967 O O . SER B 1 68 ? 7.789 6.797 -14.742 1 96.5 68 SER B O 1
ATOM 2969 N N . GLU B 1 69 ? 6.434 5.07 -15.125 1 93.94 69 GLU B N 1
ATOM 2970 C CA . GLU B 1 69 ? 5.461 5.527 -14.141 1 93.94 69 GLU B CA 1
ATOM 2971 C C . GLU B 1 69 ? 5.973 5.305 -12.719 1 93.94 69 GLU B C 1
ATOM 2973 O O . GLU B 1 69 ? 5.688 6.102 -11.82 1 93.94 69 GLU B O 1
ATOM 2978 N N . VAL B 1 70 ? 6.73 4.227 -12.531 1 94.62 70 VAL B N 1
ATOM 2979 C CA . VAL B 1 70 ? 7.426 4.035 -11.266 1 94.62 70 VAL B CA 1
ATOM 2980 C C . VAL B 1 70 ? 8.422 5.168 -11.047 1 94.62 70 VAL B C 1
ATOM 2982 O O . VAL B 1 70 ? 8.516 5.723 -9.945 1 94.62 70 VAL B O 1
ATOM 2985 N N . GLY B 1 71 ? 9.141 5.492 -12.102 1 95.56 71 GLY B N 1
ATOM 2986 C CA . GLY B 1 71 ? 10.023 6.641 -12.031 1 95.56 71 GLY B CA 1
ATOM 2987 C C . GLY B 1 71 ? 9.312 7.926 -11.656 1 95.56 71 GLY B C 1
ATOM 2988 O O . GLY B 1 71 ? 9.812 8.711 -10.859 1 95.56 71 GLY B O 1
ATOM 2989 N N . LYS B 1 72 ? 8.18 8.102 -12.211 1 93.12 72 LYS B N 1
ATOM 2990 C CA . LYS B 1 72 ? 7.379 9.281 -11.914 1 93.12 72 LYS B CA 1
ATOM 2991 C C . LYS B 1 72 ? 6.953 9.297 -10.445 1 93.12 72 LYS B C 1
ATOM 2993 O O . LYS B 1 72 ? 6.902 10.359 -9.828 1 93.12 72 LYS B O 1
ATOM 2998 N N . TYR B 1 73 ? 6.66 8.125 -9.953 1 90.75 73 TYR B N 1
ATOM 2999 C CA . TYR B 1 73 ? 6.355 8.016 -8.531 1 90.75 73 TYR B CA 1
ATOM 3000 C C . TYR B 1 73 ? 7.492 8.586 -7.688 1 90.75 73 TYR B C 1
ATOM 3002 O O . TYR B 1 73 ? 7.262 9.391 -6.781 1 90.75 73 TYR B O 1
ATOM 3010 N N . PHE B 1 74 ? 8.633 8.219 -8.016 1 95.12 74 PHE B N 1
ATOM 3011 C CA . PHE B 1 74 ? 9.789 8.703 -7.277 1 95.12 74 PHE B CA 1
ATOM 3012 C C . PHE B 1 74 ? 10 10.195 -7.523 1 95.12 74 PHE B C 1
ATOM 3014 O O . PHE B 1 74 ? 10.336 10.938 -6.602 1 95.12 74 PHE B O 1
ATOM 3021 N N . THR B 1 75 ? 9.797 10.641 -8.719 1 94.94 75 THR B N 1
ATOM 3022 C CA . THR B 1 75 ? 9.914 12.062 -9.039 1 94.94 75 THR B CA 1
ATOM 3023 C C . THR B 1 75 ? 8.906 12.883 -8.242 1 94.94 75 THR B C 1
ATOM 3025 O O . THR B 1 75 ? 9.234 13.953 -7.727 1 94.94 75 THR B O 1
ATOM 3028 N N . ASP B 1 76 ? 7.734 12.375 -8.164 1 91.5 76 ASP B N 1
ATOM 3029 C CA . ASP B 1 76 ? 6.691 13.062 -7.418 1 91.5 76 ASP B CA 1
ATOM 3030 C C . ASP B 1 76 ? 7.047 13.156 -5.934 1 91.5 76 ASP B C 1
ATOM 3032 O O . ASP B 1 76 ? 6.773 14.172 -5.289 1 91.5 76 ASP B O 1
ATOM 3036 N N . ILE B 1 77 ? 7.633 12.109 -5.391 1 92.81 77 ILE B N 1
ATOM 3037 C CA . ILE B 1 77 ? 8.117 12.133 -4.016 1 92.81 77 ILE B CA 1
ATOM 3038 C C . ILE B 1 77 ? 9.164 13.234 -3.854 1 92.81 77 ILE B C 1
ATOM 3040 O O . ILE B 1 77 ? 9.07 14.062 -2.941 1 92.81 77 ILE B O 1
ATOM 3044 N N . ALA B 1 78 ? 10.133 13.234 -4.75 1 95.5 78 ALA B N 1
ATOM 3045 C CA . ALA B 1 78 ? 11.195 14.234 -4.695 1 95.5 78 ALA B CA 1
ATOM 3046 C C . ALA B 1 78 ? 10.625 15.648 -4.777 1 95.5 78 ALA B C 1
ATOM 3048 O O . ALA B 1 78 ? 10.992 16.516 -3.982 1 95.5 78 ALA B O 1
ATOM 3049 N N . ASN B 1 79 ? 9.734 15.867 -5.688 1 93.56 79 ASN B N 1
ATOM 3050 C CA . ASN B 1 79 ? 9.125 17.172 -5.875 1 93.56 79 ASN B CA 1
ATOM 3051 C C . ASN B 1 79 ? 8.32 17.594 -4.652 1 93.56 79 ASN B C 1
ATOM 3053 O O . ASN B 1 79 ? 8.344 18.766 -4.262 1 93.56 79 ASN B O 1
ATOM 3057 N N . THR B 1 80 ? 7.621 16.641 -4.121 1 91.81 80 THR B N 1
ATOM 3058 C CA . THR B 1 80 ? 6.832 16.938 -2.932 1 91.81 80 THR B CA 1
ATOM 3059 C C . THR B 1 80 ? 7.742 17.344 -1.771 1 91.81 80 THR B C 1
ATOM 3061 O O . THR B 1 80 ? 7.473 18.328 -1.077 1 91.81 80 THR B O 1
ATOM 3064 N N . MET B 1 81 ? 8.805 16.594 -1.557 1 94.62 81 MET B N 1
ATOM 3065 C CA . MET B 1 81 ? 9.742 16.922 -0.486 1 94.62 81 MET B CA 1
ATOM 3066 C C . MET B 1 81 ? 10.359 18.297 -0.709 1 94.62 81 MET B C 1
ATOM 3068 O O . MET B 1 81 ? 10.523 19.062 0.238 1 94.62 81 MET B O 1
ATOM 3072 N N . THR B 1 82 ? 10.688 18.609 -1.928 1 94.44 82 THR B N 1
ATOM 3073 C CA . THR B 1 82 ? 11.25 19.906 -2.268 1 94.44 82 THR B CA 1
ATOM 3074 C C . THR B 1 82 ? 10.234 21.016 -2.014 1 94.44 82 THR B C 1
ATOM 3076 O O . THR B 1 82 ? 10.578 22.062 -1.468 1 94.44 82 THR B O 1
ATOM 3079 N N . SER B 1 83 ? 9.031 20.766 -2.404 1 91.31 83 SER B N 1
ATOM 3080 C CA . SER B 1 83 ? 7.973 21.75 -2.172 1 91.31 83 SER B CA 1
ATOM 3081 C C . SER B 1 83 ? 7.77 22 -0.683 1 91.31 83 SER B C 1
ATOM 3083 O O . SER B 1 83 ? 7.609 23.141 -0.26 1 91.31 83 SER B O 1
ATOM 3085 N N . VAL B 1 84 ? 7.793 20.953 0.085 1 90.69 84 VAL B N 1
ATOM 3086 C CA . VAL B 1 84 ? 7.656 21.078 1.532 1 90.69 84 VAL B CA 1
ATOM 3087 C C . VAL B 1 84 ? 8.82 21.891 2.096 1 90.69 84 VAL B C 1
ATOM 3089 O O . VAL B 1 84 ? 8.617 22.797 2.91 1 90.69 84 VAL B O 1
ATOM 3092 N N . LYS B 1 85 ? 10.008 21.562 1.674 1 94 85 LYS B N 1
ATOM 3093 C CA . LYS B 1 85 ? 11.203 22.297 2.082 1 94 85 LYS B CA 1
ATOM 3094 C C . LYS B 1 85 ? 11.07 23.797 1.776 1 94 85 LYS B C 1
ATOM 3096 O O . LYS B 1 85 ? 11.336 24.641 2.635 1 94 85 LYS B O 1
ATOM 3101 N N . GLU B 1 86 ? 10.672 24.094 0.595 1 93 86 GLU B N 1
ATOM 3102 C CA . GLU B 1 86 ? 10.531 25.484 0.176 1 93 86 GLU B CA 1
ATOM 3103 C C . GLU B 1 86 ? 9.484 26.203 1.014 1 93 86 GLU B C 1
ATOM 3105 O O . GLU B 1 86 ? 9.695 27.344 1.438 1 93 86 GLU B O 1
ATOM 3110 N N . LYS B 1 87 ? 8.43 25.578 1.255 1 89.19 87 LYS B N 1
ATOM 3111 C CA . LYS B 1 87 ? 7.371 26.172 2.061 1 89.19 87 LYS B CA 1
ATOM 3112 C C . LYS B 1 87 ? 7.836 26.406 3.498 1 89.19 87 LYS B C 1
ATOM 3114 O O . LYS B 1 87 ? 7.551 27.453 4.09 1 89.19 87 LYS B O 1
ATOM 3119 N N . LEU B 1 88 ? 8.492 25.406 4.02 1 91.06 88 LEU B N 1
ATOM 3120 C CA . LEU B 1 88 ? 9.023 25.547 5.371 1 91.06 88 LEU B CA 1
ATOM 3121 C C . LEU B 1 88 ? 9.992 26.719 5.453 1 91.06 88 LEU B C 1
ATOM 3123 O O . LEU B 1 88 ? 9.914 27.531 6.379 1 91.06 88 LEU B O 1
ATOM 3127 N N . ASN B 1 89 ? 10.859 26.828 4.488 1 91.38 89 ASN B N 1
ATOM 3128 C CA . ASN B 1 89 ? 11.812 27.922 4.445 1 91.38 89 ASN B CA 1
ATOM 3129 C C . ASN B 1 89 ? 11.109 29.266 4.332 1 91.38 89 ASN B C 1
ATOM 3131 O O . ASN B 1 89 ? 11.492 30.234 5 1 91.38 89 ASN B O 1
ATOM 3135 N N . THR B 1 90 ? 10.133 29.297 3.504 1 88.31 90 THR B N 1
ATOM 3136 C CA . THR B 1 90 ? 9.383 30.547 3.314 1 88.31 90 THR B CA 1
ATOM 3137 C C . THR B 1 90 ? 8.711 30.969 4.613 1 88.31 90 THR B C 1
ATOM 3139 O O . THR B 1 90 ? 8.773 32.156 4.992 1 88.31 90 THR B O 1
ATOM 3142 N N . VAL B 1 91 ? 8.156 30.016 5.332 1 84.44 91 VAL B N 1
ATOM 3143 C CA . VAL B 1 91 ? 7.438 30.312 6.566 1 84.44 91 VAL B CA 1
ATOM 3144 C C . VAL B 1 91 ? 8.422 30.781 7.633 1 84.44 91 VAL B C 1
ATOM 3146 O O . VAL B 1 91 ? 8.148 31.766 8.336 1 84.44 91 VAL B O 1
ATOM 3149 N N . VAL B 1 92 ? 9.508 30.203 7.746 1 84.69 92 VAL B N 1
ATOM 3150 C CA . VAL B 1 92 ? 10.469 30.531 8.797 1 84.69 92 VAL B CA 1
ATOM 3151 C C . VAL B 1 92 ? 11.156 31.844 8.477 1 84.69 92 VAL B C 1
ATOM 3153 O O . VAL B 1 92 ? 11.453 32.625 9.375 1 84.69 92 VAL B O 1
ATOM 3156 N N . THR B 1 93 ? 11.398 32.094 7.238 1 83.75 93 THR B N 1
ATOM 3157 C CA . THR B 1 93 ? 12.039 33.344 6.84 1 83.75 93 THR B CA 1
ATOM 3158 C C . THR B 1 93 ? 11.094 34.531 7.043 1 83.75 93 THR B C 1
ATOM 3160 O O . THR B 1 93 ? 11.508 35.594 7.535 1 83.75 93 THR B O 1
ATOM 3163 N N . ALA B 1 94 ? 9.859 34.312 6.691 1 77.12 94 ALA B N 1
ATOM 3164 C CA . ALA B 1 94 ? 8.883 35.406 6.742 1 77.12 94 ALA B CA 1
ATOM 3165 C C . ALA B 1 94 ? 8.453 35.688 8.18 1 77.12 94 ALA B C 1
ATOM 3167 O O . ALA B 1 94 ? 8.133 36.812 8.523 1 77.12 94 ALA B O 1
ATOM 3168 N N . HIS B 1 95 ? 8.414 34.688 8.961 1 67.69 95 HIS B N 1
ATOM 3169 C CA . HIS B 1 95 ? 7.781 34.875 10.266 1 67.69 95 HIS B CA 1
ATOM 3170 C C . HIS B 1 95 ? 8.656 34.344 11.383 1 67.69 95 HIS B C 1
ATOM 3172 O O . HIS B 1 95 ? 8.219 34.219 12.531 1 67.69 95 HIS B O 1
ATOM 3178 N N . GLY B 1 96 ? 9.867 33.812 11.055 1 61.34 96 GLY B N 1
ATOM 3179 C CA . GLY B 1 96 ? 10.594 32.906 11.898 1 61.34 96 GLY B CA 1
ATOM 3180 C C . GLY B 1 96 ? 11.75 33.531 12.633 1 61.34 96 GLY B C 1
ATOM 3181 O O . GLY B 1 96 ? 12.758 32.875 12.906 1 61.34 96 GLY B O 1
ATOM 3182 N N . ASN B 1 97 ? 11.562 34.75 13.07 1 72.5 97 ASN B N 1
ATOM 3183 C CA . ASN B 1 97 ? 12.703 35.188 13.867 1 72.5 97 ASN B CA 1
ATOM 3184 C C . ASN B 1 97 ? 12.742 34.469 15.219 1 72.5 97 ASN B C 1
ATOM 3186 O O . ASN B 1 97 ? 12.82 35.125 16.266 1 72.5 97 ASN B O 1
ATOM 3190 N N . TYR B 1 98 ? 12.492 33.219 15.227 1 82 98 TYR B N 1
ATOM 3191 C CA . TYR B 1 98 ? 12.602 32.344 16.375 1 82 98 TYR B CA 1
ATOM 3192 C C . TYR B 1 98 ? 13.695 31.297 16.156 1 82 98 TYR B C 1
ATOM 3194 O O . TYR B 1 98 ? 13.453 30.266 15.531 1 82 98 TYR B O 1
ATOM 3202 N N . PRO B 1 99 ? 14.828 31.547 16.781 1 85.5 99 PRO B N 1
ATOM 3203 C CA . PRO B 1 99 ? 15.984 30.672 16.516 1 85.5 99 PRO B CA 1
ATOM 3204 C C . PRO B 1 99 ? 15.695 29.203 16.812 1 85.5 99 PRO B C 1
ATOM 3206 O O . PRO B 1 99 ? 16.172 28.328 16.094 1 85.5 99 PRO B O 1
ATOM 3209 N N . LYS B 1 100 ? 14.977 28.906 17.812 1 86.44 100 LYS B N 1
ATOM 3210 C CA . LYS B 1 100 ? 14.648 27.516 18.172 1 86.44 100 LYS B CA 1
ATOM 3211 C C . LYS B 1 100 ? 13.844 26.844 17.078 1 86.44 100 LYS B C 1
ATOM 3213 O O . LYS B 1 100 ? 14.078 25.688 16.75 1 86.44 100 LYS B O 1
ATOM 3218 N N . VAL B 1 101 ? 12.891 27.531 16.5 1 86.94 101 VAL B N 1
ATOM 3219 C CA . VAL B 1 101 ? 12.055 27 15.43 1 86.94 101 VAL B CA 1
ATOM 3220 C C . VAL B 1 101 ? 12.898 26.797 14.172 1 86.94 101 VAL B C 1
ATOM 3222 O O . VAL B 1 101 ? 12.82 25.75 13.523 1 86.94 101 VAL B O 1
ATOM 3225 N N . LYS B 1 102 ? 13.695 27.75 13.898 1 89.88 102 LYS B N 1
ATOM 3226 C CA . LYS B 1 102 ? 14.555 27.672 12.719 1 89.88 102 LYS B CA 1
ATOM 3227 C C . LYS B 1 102 ? 15.484 26.469 12.797 1 89.88 102 LYS B C 1
ATOM 3229 O O . LYS B 1 102 ? 15.68 25.766 11.805 1 89.88 102 LYS B O 1
ATOM 3234 N N . SER B 1 103 ? 16.031 26.266 13.969 1 92.56 103 SER B N 1
ATOM 3235 C CA . SER B 1 103 ? 16.969 25.156 14.148 1 92.56 103 SER B CA 1
ATOM 3236 C C . SER B 1 103 ? 16.281 23.812 13.914 1 92.56 103 SER B C 1
ATOM 3238 O O . SER B 1 103 ? 16.844 22.938 13.242 1 92.56 103 SER B O 1
ATOM 3240 N N . VAL B 1 104 ? 15.125 23.641 14.453 1 93.44 104 VAL B N 1
ATOM 3241 C CA . VAL B 1 104 ? 14.414 22.375 14.312 1 93.44 104 VAL B CA 1
ATOM 3242 C C . VAL B 1 104 ? 13.984 22.188 12.859 1 93.44 104 VAL B C 1
ATOM 3244 O O . VAL B 1 104 ? 14.047 21.078 12.328 1 93.44 104 VAL B O 1
ATOM 3247 N N . VAL B 1 105 ? 13.555 23.234 12.211 1 93.19 105 VAL B N 1
ATOM 3248 C CA . VAL B 1 105 ? 13.133 23.188 10.82 1 93.19 105 VAL B CA 1
ATOM 3249 C C . VAL B 1 105 ? 14.336 22.828 9.938 1 93.19 105 VAL B C 1
ATOM 3251 O O . VAL B 1 105 ? 14.242 21.953 9.078 1 93.19 105 VAL B O 1
ATOM 3254 N N . ASP B 1 106 ? 15.453 23.484 10.172 1 94.88 106 ASP B N 1
ATOM 3255 C CA . ASP B 1 106 ? 16.656 23.234 9.391 1 94.88 106 ASP B CA 1
ATOM 3256 C C . ASP B 1 106 ? 17.125 21.781 9.539 1 94.88 106 ASP B C 1
ATOM 3258 O O . ASP B 1 106 ? 17.5 21.156 8.555 1 94.88 106 ASP B O 1
ATOM 3262 N N . THR B 1 107 ? 17.062 21.328 10.734 1 96.25 107 THR B N 1
ATOM 3263 C CA . THR B 1 107 ? 17.453 19.938 11 1 96.25 107 THR B CA 1
ATOM 3264 C C . THR B 1 107 ? 16.547 18.969 10.266 1 96.25 107 THR B C 1
ATOM 3266 O O . THR B 1 107 ? 17 18 9.672 1 96.25 107 THR B O 1
ATOM 3269 N N . PHE B 1 108 ? 15.258 19.219 10.297 1 96.38 108 PHE B N 1
ATOM 3270 C CA . PHE B 1 108 ? 14.273 18.391 9.625 1 96.38 108 PHE B CA 1
ATOM 3271 C C . PHE B 1 108 ? 14.492 18.406 8.117 1 96.38 108 PHE B C 1
ATOM 3273 O O . PHE B 1 108 ? 14.461 17.344 7.473 1 96.38 108 PHE B O 1
ATOM 3280 N N . ILE B 1 109 ? 14.695 19.547 7.621 1 96.56 109 ILE B N 1
ATOM 3281 C CA . ILE B 1 109 ? 14.914 19.688 6.188 1 96.56 109 ILE B CA 1
ATOM 3282 C C . ILE B 1 109 ? 16.156 18.906 5.77 1 96.56 109 ILE B C 1
ATOM 3284 O O . ILE B 1 109 ? 16.094 18.047 4.891 1 96.56 109 ILE B O 1
ATOM 3288 N N . THR B 1 110 ? 17.266 19.109 6.449 1 97.31 110 THR B N 1
ATOM 3289 C CA . THR B 1 110 ? 18.562 18.562 6.051 1 97.31 110 THR B CA 1
ATOM 3290 C C . THR B 1 110 ? 18.625 17.062 6.289 1 97.31 110 THR B C 1
ATOM 3292 O O . THR B 1 110 ? 19.109 16.312 5.441 1 97.31 110 THR B O 1
ATOM 3295 N N . ASN B 1 111 ? 18.062 16.625 7.402 1 97 111 ASN B N 1
ATOM 3296 C CA . ASN B 1 111 ? 18.266 15.242 7.805 1 97 111 ASN B CA 1
ATOM 3297 C C . ASN B 1 111 ? 17.125 14.352 7.301 1 97 111 ASN B C 1
ATOM 3299 O O . ASN B 1 111 ? 17.219 13.125 7.363 1 97 111 ASN B O 1
ATOM 3303 N N . THR B 1 112 ? 16.078 14.969 6.816 1 97 112 THR B N 1
ATOM 3304 C CA . THR B 1 112 ? 14.938 14.148 6.426 1 97 112 THR B CA 1
ATOM 3305 C C . THR B 1 112 ? 14.508 14.469 5 1 97 112 THR B C 1
ATOM 3307 O O . THR B 1 112 ? 14.648 13.641 4.098 1 97 112 THR B O 1
ATOM 3310 N N . LEU B 1 113 ? 14.008 15.711 4.77 1 97.25 113 LEU B N 1
ATOM 3311 C CA . LEU B 1 113 ? 13.414 16.062 3.482 1 97.25 113 LEU B CA 1
ATOM 3312 C C . LEU B 1 113 ? 14.445 15.969 2.365 1 97.25 113 LEU B C 1
ATOM 3314 O O . LEU B 1 113 ? 14.188 15.375 1.317 1 97.25 113 LEU B O 1
ATOM 3318 N N . ASP B 1 114 ? 15.602 16.531 2.568 1 98.25 114 ASP B N 1
ATOM 3319 C CA . ASP B 1 114 ? 16.641 16.531 1.544 1 98.25 114 ASP B CA 1
ATOM 3320 C C . ASP B 1 114 ? 17.094 15.117 1.208 1 98.25 114 ASP B C 1
ATOM 3322 O O . ASP B 1 114 ? 17.266 14.773 0.036 1 98.25 114 ASP B O 1
ATOM 3326 N N . LYS B 1 115 ? 17.25 14.344 2.207 1 98.25 115 LYS B N 1
ATOM 3327 C CA . LYS B 1 115 ? 17.703 12.969 1.991 1 98.25 115 LYS B CA 1
ATOM 3328 C C . LYS B 1 115 ? 16.672 12.156 1.226 1 98.25 115 LYS B C 1
ATOM 3330 O O . LYS B 1 115 ? 17.016 11.383 0.327 1 98.25 115 LYS B O 1
ATOM 3335 N N . ILE B 1 116 ? 15.391 12.289 1.605 1 97.75 116 ILE B N 1
ATOM 3336 C CA . ILE B 1 116 ? 14.328 11.594 0.895 1 97.75 116 ILE B CA 1
ATOM 3337 C C . ILE B 1 116 ? 14.266 12.078 -0.55 1 97.75 116 ILE B C 1
ATOM 3339 O O . ILE B 1 116 ? 14.156 11.273 -1.479 1 97.75 116 ILE B O 1
ATOM 3343 N N . ALA B 1 117 ? 14.336 13.398 -0.757 1 97.88 117 ALA B N 1
ATOM 3344 C CA . ALA B 1 117 ? 14.273 13.969 -2.1 1 97.88 117 ALA B CA 1
ATOM 3345 C C . ALA B 1 117 ? 15.422 13.453 -2.967 1 97.88 117 ALA B C 1
ATOM 3347 O O . ALA B 1 117 ? 15.203 13.031 -4.105 1 97.88 117 ALA B O 1
ATOM 3348 N N . ASP B 1 118 ? 16.641 13.484 -2.424 1 98.56 118 ASP B N 1
ATOM 3349 C CA . ASP B 1 118 ? 17.812 13.039 -3.166 1 98.56 118 ASP B CA 1
ATOM 3350 C C . ASP B 1 118 ? 17.719 11.547 -3.498 1 98.56 118 ASP B C 1
ATOM 3352 O O . ASP B 1 118 ? 18.016 11.141 -4.625 1 98.56 118 ASP B O 1
ATOM 3356 N N . GLY B 1 119 ? 17.359 10.789 -2.502 1 98.62 119 GLY B N 1
ATOM 3357 C CA . GLY B 1 119 ? 17.156 9.367 -2.746 1 98.62 119 GLY B CA 1
ATOM 3358 C C . GLY B 1 119 ? 16.109 9.086 -3.809 1 98.62 119 GLY B C 1
ATOM 3359 O O . GLY B 1 119 ? 16.312 8.227 -4.668 1 98.62 119 GLY B O 1
ATOM 3360 N N . ALA B 1 120 ? 15 9.812 -3.732 1 98 120 ALA B N 1
ATOM 3361 C CA . ALA B 1 120 ? 13.914 9.625 -4.695 1 98 120 ALA B CA 1
ATOM 3362 C C . ALA B 1 120 ? 14.367 10.008 -6.105 1 98 120 ALA B C 1
ATOM 3364 O O . ALA B 1 120 ? 14.039 9.328 -7.074 1 98 120 ALA B O 1
ATOM 3365 N N . LYS B 1 121 ? 15.102 11.07 -6.215 1 98.38 121 LYS B N 1
ATOM 3366 C CA . LYS B 1 121 ? 15.633 11.492 -7.508 1 98.38 121 LYS B CA 1
ATOM 3367 C C . LYS B 1 121 ? 16.547 10.422 -8.102 1 98.38 121 LYS B C 1
ATOM 3369 O O . LYS B 1 121 ? 16.453 10.109 -9.289 1 98.38 121 LYS B O 1
ATOM 3374 N N . THR B 1 122 ? 17.391 9.93 -7.25 1 98.75 122 THR B N 1
ATOM 3375 C CA . THR B 1 122 ? 18.312 8.883 -7.699 1 98.75 122 THR B CA 1
ATOM 3376 C C . THR B 1 122 ? 17.531 7.641 -8.141 1 98.75 122 THR B C 1
ATOM 3378 O O . THR B 1 122 ? 17.797 7.09 -9.211 1 98.75 122 THR B O 1
ATOM 3381 N N . ALA B 1 123 ? 16.562 7.227 -7.336 1 98.5 123 ALA B N 1
ATOM 3382 C CA . ALA B 1 123 ? 15.758 6.059 -7.684 1 98.5 123 ALA B CA 1
ATOM 3383 C C . ALA B 1 123 ? 15 6.281 -8.992 1 98.5 123 ALA B C 1
ATOM 3385 O O . ALA B 1 123 ? 14.891 5.371 -9.812 1 98.5 123 ALA B O 1
ATOM 3386 N N . ALA B 1 124 ? 14.484 7.469 -9.164 1 98.06 124 ALA B N 1
ATOM 3387 C CA . ALA B 1 124 ? 13.734 7.793 -10.375 1 98.06 124 ALA B CA 1
ATOM 3388 C C . ALA B 1 124 ? 14.57 7.551 -11.625 1 98.06 124 ALA B C 1
ATOM 3390 O O . ALA B 1 124 ? 14.055 7.094 -12.648 1 98.06 124 ALA B O 1
ATOM 3391 N N . SER B 1 125 ? 15.82 7.82 -11.531 1 98.25 125 SER B N 1
ATOM 3392 C CA . SER B 1 125 ? 16.703 7.688 -12.688 1 98.25 125 SER B CA 1
ATOM 3393 C C . SER B 1 125 ? 16.906 6.223 -13.07 1 98.25 125 SER B C 1
ATOM 3395 O O . SER B 1 125 ? 17.375 5.918 -14.164 1 98.25 125 SER B O 1
ATOM 3397 N N . GLY B 1 126 ? 16.547 5.316 -12.18 1 97.94 126 GLY B N 1
ATOM 3398 C CA . GLY B 1 126 ? 16.672 3.895 -12.461 1 97.94 126 GLY B CA 1
ATOM 3399 C C . GLY B 1 126 ? 15.43 3.291 -13.078 1 97.94 126 GLY B C 1
ATOM 3400 O O . GLY B 1 126 ? 15.461 2.158 -13.57 1 97.94 126 GLY B O 1
ATOM 3401 N N . ALA B 1 127 ? 14.328 3.971 -13.055 1 97 127 ALA B N 1
ATOM 3402 C CA . ALA B 1 127 ? 13.047 3.48 -13.555 1 97 127 ALA B CA 1
ATOM 3403 C C . ALA B 1 127 ? 12.523 4.367 -14.688 1 97 127 ALA B C 1
ATOM 3405 O O . ALA B 1 127 ? 11.555 5.109 -14.5 1 97 127 ALA B O 1
ATOM 3406 N N . THR B 1 128 ? 13.023 4.219 -15.891 1 95.44 128 THR B N 1
ATOM 3407 C CA . THR B 1 128 ? 12.773 5.227 -16.922 1 95.44 128 THR B CA 1
ATOM 3408 C C . THR B 1 128 ? 12.164 4.594 -18.156 1 95.44 128 THR B C 1
ATOM 3410 O O . THR B 1 128 ? 11.719 5.301 -19.078 1 95.44 128 THR B O 1
ATOM 3413 N N . SER B 1 129 ? 12.055 3.34 -18.25 1 95.19 129 SER B N 1
ATOM 3414 C CA . SER B 1 129 ? 11.648 2.678 -19.484 1 95.19 129 SER B CA 1
ATOM 3415 C C . SER B 1 129 ? 10.133 2.686 -19.641 1 95.19 129 SER B C 1
ATOM 3417 O O . SER B 1 129 ? 9.398 2.691 -18.656 1 95.19 129 SER B O 1
ATOM 3419 N N . SER B 1 130 ? 9.688 2.594 -20.922 1 94.75 130 SER B N 1
ATOM 3420 C CA . SER B 1 130 ? 8.258 2.545 -21.234 1 94.75 130 SER B CA 1
ATOM 3421 C C . SER B 1 130 ? 7.719 1.124 -21.109 1 94.75 130 SER B C 1
ATOM 3423 O O . SER B 1 130 ? 6.512 0.904 -21.219 1 94.75 130 SER B O 1
ATOM 3425 N N . ASP B 1 131 ? 8.617 0.17 -20.844 1 94.81 131 ASP B N 1
ATOM 3426 C CA . ASP B 1 131 ? 8.156 -1.202 -20.656 1 94.81 131 ASP B CA 1
ATOM 3427 C C . ASP B 1 131 ? 7.309 -1.327 -19.391 1 94.81 131 ASP B C 1
ATOM 3429 O O . ASP B 1 131 ? 7.484 -0.56 -18.438 1 94.81 131 ASP B O 1
ATOM 3433 N N . ALA B 1 132 ? 6.422 -2.273 -19.391 1 95.31 132 ALA B N 1
ATOM 3434 C CA . ALA B 1 132 ? 5.602 -2.559 -18.219 1 95.31 132 ALA B CA 1
ATOM 3435 C C . ALA B 1 132 ? 6.426 -3.24 -17.125 1 95.31 132 ALA B C 1
ATOM 3437 O O . ALA B 1 132 ? 7.426 -3.902 -17.422 1 95.31 132 ALA B O 1
ATOM 3438 N N . ILE B 1 133 ? 5.965 -3.104 -15.867 1 95.38 133 ILE B N 1
ATOM 3439 C CA . ILE B 1 133 ? 6.633 -3.791 -14.766 1 95.38 133 ILE B CA 1
ATOM 3440 C C . ILE B 1 133 ? 6.359 -5.293 -14.859 1 95.38 133 ILE B C 1
ATOM 3442 O O . ILE B 1 133 ? 7.195 -6.105 -14.469 1 95.38 133 ILE B O 1
ATOM 3446 N N . GLY B 1 134 ? 5.098 -5.598 -15.289 1 91.19 134 GLY B N 1
ATOM 3447 C CA . GLY B 1 134 ? 4.84 -6.98 -15.664 1 91.19 134 GLY B CA 1
ATOM 3448 C C . GLY B 1 134 ? 5.352 -7.32 -17.047 1 91.19 134 GLY B C 1
ATOM 3449 O O . GLY B 1 134 ? 4.59 -7.316 -18.016 1 91.19 134 GLY B O 1
ATOM 3450 N N . ASN B 1 135 ? 6.613 -7.688 -17.156 1 86.06 135 ASN B N 1
ATOM 3451 C CA . ASN B 1 135 ? 7.215 -7.785 -18.484 1 86.06 135 ASN B CA 1
ATOM 3452 C C . ASN B 1 135 ? 7.777 -9.18 -18.75 1 86.06 135 ASN B C 1
ATOM 3454 O O . ASN B 1 135 ? 8.922 -9.32 -19.172 1 86.06 135 ASN B O 1
ATOM 3458 N N . ALA B 1 136 ? 6.934 -10.102 -18.406 1 88.69 136 ALA B N 1
ATOM 3459 C CA . ALA B 1 136 ? 7.301 -11.438 -18.859 1 88.69 136 ALA B CA 1
ATOM 3460 C C . ALA B 1 136 ? 7.371 -11.5 -20.375 1 88.69 136 ALA B C 1
ATOM 3462 O O . ALA B 1 136 ? 6.559 -10.875 -21.062 1 88.69 136 ALA B O 1
ATOM 3463 N N . VAL B 1 137 ? 8.367 -12.188 -20.812 1 80.31 137 VAL B N 1
ATOM 3464 C CA . VAL B 1 137 ? 8.641 -12.195 -22.25 1 80.31 137 VAL B CA 1
ATOM 3465 C C . VAL B 1 137 ? 7.508 -12.898 -22.984 1 80.31 137 VAL B C 1
ATOM 3467 O O . VAL B 1 137 ? 6.84 -13.766 -22.438 1 80.31 137 VAL B O 1
ATOM 3470 N N . LYS B 1 138 ? 7.359 -12.344 -24.094 1 69.06 138 LYS B N 1
ATOM 3471 C CA . LYS B 1 138 ? 6.41 -12.953 -25.031 1 69.06 138 LYS B CA 1
ATOM 3472 C C . LYS B 1 138 ? 7.051 -14.125 -25.766 1 69.06 138 LYS B C 1
ATOM 3474 O O . LYS B 1 138 ? 8.25 -14.359 -25.641 1 69.06 138 LYS B O 1
ATOM 3479 N N . ALA B 1 139 ? 6.273 -14.742 -26.453 1 62.72 139 ALA B N 1
ATOM 3480 C CA . ALA B 1 139 ? 6.715 -15.906 -27.219 1 62.72 139 ALA B CA 1
ATOM 3481 C C . ALA B 1 139 ? 7.945 -15.578 -28.062 1 62.72 139 ALA B C 1
ATOM 3483 O O . ALA B 1 139 ? 7.965 -14.578 -28.781 1 62.72 139 ALA B O 1
ATOM 3484 N N . GLY B 1 140 ? 9.047 -16.359 -27.797 1 63.44 140 GLY B N 1
ATOM 3485 C CA . GLY B 1 140 ? 10.273 -16.266 -28.562 1 63.44 140 GLY B CA 1
ATOM 3486 C C . GLY B 1 140 ? 11.297 -15.328 -27.953 1 63.44 140 GLY B C 1
ATOM 3487 O O . GLY B 1 140 ? 12.391 -15.156 -28.484 1 63.44 140 GLY B O 1
ATOM 3488 N N . GLN B 1 141 ? 10.852 -14.758 -26.938 1 75.06 141 GLN B N 1
ATOM 3489 C CA . GLN B 1 141 ? 11.805 -13.859 -26.297 1 75.06 141 GLN B CA 1
ATOM 3490 C C . GLN B 1 141 ? 12.344 -14.453 -25 1 75.06 141 GLN B C 1
ATOM 3492 O O . GLN B 1 141 ? 11.68 -15.281 -24.375 1 75.06 141 GLN B O 1
ATOM 3497 N N . ASP B 1 142 ? 13.586 -14.078 -24.766 1 79.06 142 ASP B N 1
ATOM 3498 C CA . ASP B 1 142 ? 14.25 -14.562 -23.547 1 79.06 142 ASP B CA 1
ATOM 3499 C C . ASP B 1 142 ? 14.156 -13.539 -22.422 1 79.06 142 ASP B C 1
ATOM 3501 O O . ASP B 1 142 ? 13.938 -12.352 -22.672 1 79.06 142 ASP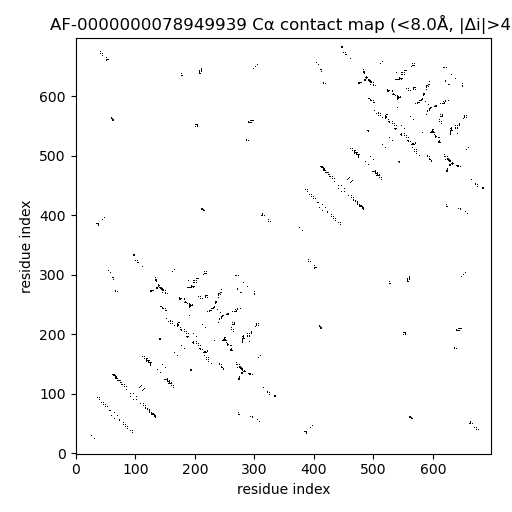 B O 1
ATOM 3505 N N . ALA B 1 143 ? 14.305 -14.102 -21.234 1 88.38 143 ALA B N 1
ATOM 3506 C CA . ALA B 1 143 ? 14.508 -13.18 -20.125 1 88.38 143 ALA B CA 1
ATOM 3507 C C . ALA B 1 143 ? 15.703 -12.273 -20.375 1 88.38 143 ALA B C 1
ATOM 3509 O O . ALA B 1 143 ? 16.625 -12.633 -21.094 1 88.38 143 ALA B O 1
ATOM 3510 N N . ALA B 1 144 ? 15.609 -11.086 -19.906 1 90.69 144 ALA B N 1
ATOM 3511 C CA . ALA B 1 144 ? 16.703 -10.141 -20.062 1 90.69 144 ALA B CA 1
ATOM 3512 C C . ALA B 1 144 ? 17.094 -9.523 -18.719 1 90.69 144 ALA B C 1
ATOM 3514 O O . ALA B 1 144 ? 16.219 -9.141 -17.938 1 90.69 144 ALA B O 1
ATOM 3515 N N . PRO B 1 145 ? 18.406 -9.469 -18.469 1 93.94 145 PRO B N 1
ATOM 3516 C CA . PRO B 1 145 ? 18.844 -8.797 -17.234 1 93.94 145 PRO B CA 1
ATOM 3517 C C . PRO B 1 145 ? 18.469 -7.312 -17.203 1 93.94 145 PRO B C 1
ATOM 3519 O O . PRO B 1 145 ? 18.453 -6.66 -18.25 1 93.94 145 PRO B O 1
ATOM 3522 N N . ALA B 1 146 ? 18.203 -6.852 -16.016 1 96 146 ALA B N 1
ATOM 3523 C CA . ALA B 1 146 ? 18.031 -5.41 -15.859 1 96 146 ALA B CA 1
ATOM 3524 C C . ALA B 1 146 ? 19.359 -4.684 -16.078 1 96 146 ALA B C 1
ATOM 3526 O O . ALA B 1 146 ? 20.422 -5.227 -15.805 1 96 146 ALA B O 1
ATOM 3527 N N . GLU B 1 147 ? 19.25 -3.508 -16.578 1 96.25 147 GLU B N 1
ATOM 3528 C CA . GLU B 1 147 ? 20.453 -2.689 -16.766 1 96.25 147 GLU B CA 1
ATOM 3529 C C . GLU B 1 147 ? 21.125 -2.391 -15.43 1 96.25 147 GLU B C 1
ATOM 3531 O O . GLU B 1 147 ? 20.484 -1.889 -14.5 1 96.25 147 GLU B O 1
ATOM 3536 N N . VAL B 1 148 ? 22.375 -2.582 -15.352 1 96.88 148 VAL B N 1
ATOM 3537 C CA . VAL B 1 148 ? 23.141 -2.482 -14.117 1 96.88 148 VAL B CA 1
ATOM 3538 C C . VAL B 1 148 ? 23.031 -1.072 -13.547 1 96.88 148 VAL B C 1
ATOM 3540 O O . VAL B 1 148 ? 22.75 -0.899 -12.352 1 96.88 148 VAL B O 1
ATOM 3543 N N . ALA B 1 149 ? 23.203 -0.077 -14.344 1 97 149 ALA B N 1
ATOM 3544 C CA . ALA B 1 149 ? 23.141 1.307 -13.883 1 97 149 ALA B CA 1
ATOM 3545 C C . ALA B 1 149 ? 21.766 1.629 -13.312 1 97 149 ALA B C 1
ATOM 3547 O O . ALA B 1 149 ? 21.641 2.346 -12.312 1 97 149 ALA B O 1
ATOM 3548 N N . SER B 1 150 ? 20.75 1.106 -13.953 1 98 150 SER B N 1
ATOM 3549 C CA . SER B 1 150 ? 19.375 1.312 -13.5 1 98 150 SER B CA 1
ATOM 3550 C C . SER B 1 150 ? 19.141 0.661 -12.141 1 98 150 SER B C 1
ATOM 3552 O O . SER B 1 150 ? 18.594 1.289 -11.234 1 98 150 SER B O 1
ATOM 3554 N N . VAL B 1 151 ? 19.594 -0.572 -12 1 98.38 151 VAL B N 1
ATOM 3555 C CA . VAL B 1 151 ? 19.422 -1.289 -10.742 1 98.38 151 VAL B CA 1
ATOM 3556 C C . VAL B 1 151 ? 20.188 -0.58 -9.633 1 98.38 151 VAL B C 1
ATOM 3558 O O . VAL B 1 151 ? 19.672 -0.382 -8.531 1 98.38 151 VAL B O 1
ATOM 3561 N N . ASN B 1 152 ? 21.391 -0.162 -9.93 1 98.5 152 ASN B N 1
ATOM 3562 C CA . ASN B 1 152 ? 22.203 0.522 -8.938 1 98.5 152 ASN B CA 1
ATOM 3563 C C . ASN B 1 152 ? 21.578 1.842 -8.5 1 98.5 152 ASN B C 1
ATOM 3565 O O . ASN B 1 152 ? 21.641 2.201 -7.32 1 98.5 152 ASN B O 1
ATOM 3569 N N . ALA B 1 153 ? 21 2.553 -9.422 1 98.62 153 ALA B N 1
ATOM 3570 C CA . ALA B 1 153 ? 20.312 3.795 -9.07 1 98.62 153 ALA B CA 1
ATOM 3571 C C . ALA B 1 153 ? 19.141 3.527 -8.141 1 98.62 153 ALA B C 1
ATOM 3573 O O . ALA B 1 153 ? 18.938 4.246 -7.16 1 98.62 153 ALA B O 1
ATOM 3574 N N . LEU B 1 154 ? 18.375 2.508 -8.438 1 98.75 154 LEU B N 1
ATOM 3575 C CA . LEU B 1 154 ? 17.25 2.133 -7.59 1 98.75 154 LEU B CA 1
ATOM 3576 C C . LEU B 1 154 ? 17.734 1.73 -6.199 1 98.75 154 LEU B C 1
ATOM 3578 O O . LEU B 1 154 ? 17.188 2.193 -5.191 1 98.75 154 LEU B O 1
ATOM 3582 N N . VAL B 1 155 ? 18.75 0.908 -6.16 1 98.75 155 VAL B N 1
ATOM 3583 C CA . VAL B 1 155 ? 19.266 0.429 -4.887 1 98.75 155 VAL B CA 1
ATOM 3584 C C . VAL B 1 155 ? 19.781 1.609 -4.062 1 98.75 155 VAL B C 1
ATOM 3586 O O . VAL B 1 155 ? 19.422 1.765 -2.896 1 98.75 155 VAL B O 1
ATOM 3589 N N . LYS B 1 156 ? 20.562 2.455 -4.637 1 98.56 156 LYS B N 1
ATOM 3590 C CA . LYS B 1 156 ? 21.141 3.602 -3.934 1 98.56 156 LYS B CA 1
ATOM 3591 C C . LYS B 1 156 ? 20.031 4.543 -3.441 1 98.56 156 LYS B C 1
ATOM 3593 O O . LYS B 1 156 ? 20.047 4.949 -2.277 1 98.56 156 LYS B O 1
ATOM 3598 N N . GLY B 1 157 ? 19.156 4.918 -4.328 1 98.69 157 GLY B N 1
ATOM 3599 C CA . GLY B 1 157 ? 18.094 5.828 -3.975 1 98.69 157 GLY B CA 1
ATOM 3600 C C . GLY B 1 157 ? 17.203 5.301 -2.865 1 98.69 157 GLY B C 1
ATOM 3601 O O . GLY B 1 157 ? 16.922 6.004 -1.89 1 98.69 157 GLY B O 1
ATOM 3602 N N . ILE B 1 158 ? 16.766 4.039 -3.006 1 98.5 158 ILE B N 1
ATOM 3603 C CA . ILE B 1 158 ? 15.883 3.43 -2.012 1 98.5 158 ILE B CA 1
ATOM 3604 C C . ILE B 1 158 ? 16.625 3.283 -0.687 1 98.5 158 ILE B C 1
ATOM 3606 O O . ILE B 1 158 ? 16.062 3.523 0.381 1 98.5 158 ILE B O 1
ATOM 3610 N N . LYS B 1 159 ? 17.891 2.877 -0.759 1 98.31 159 LYS B N 1
ATOM 3611 C CA . LYS B 1 159 ? 18.703 2.762 0.445 1 98.31 159 LYS B CA 1
ATOM 3612 C C . LYS B 1 159 ? 18.75 4.086 1.206 1 98.31 159 LYS B C 1
ATOM 3614 O O . LYS B 1 159 ? 18.625 4.105 2.432 1 98.31 159 LYS B O 1
ATOM 3619 N N . ASP B 1 160 ? 18.938 5.172 0.514 1 97.94 160 ASP B N 1
ATOM 3620 C CA . ASP B 1 160 ? 19 6.488 1.14 1 97.94 160 ASP B CA 1
ATOM 3621 C C . ASP B 1 160 ? 17.688 6.832 1.828 1 97.94 160 ASP B C 1
ATOM 3623 O O . ASP B 1 160 ? 17.688 7.352 2.947 1 97.94 160 ASP B O 1
ATOM 3627 N N . ILE B 1 161 ? 16.609 6.52 1.168 1 98.25 161 ILE B N 1
ATOM 3628 C CA . ILE B 1 161 ? 15.305 6.812 1.743 1 98.25 161 ILE B CA 1
ATOM 3629 C C . ILE B 1 161 ? 15.055 5.906 2.947 1 98.25 161 ILE B C 1
ATOM 3631 O O . ILE B 1 161 ? 14.648 6.375 4.012 1 98.25 161 ILE B O 1
ATOM 3635 N N . VAL B 1 162 ? 15.328 4.633 2.795 1 97.94 162 VAL B N 1
ATOM 3636 C CA . VAL B 1 162 ? 15.094 3.641 3.838 1 97.94 162 VAL B CA 1
ATOM 3637 C C . VAL B 1 162 ? 15.898 3.996 5.082 1 97.94 162 VAL B C 1
ATOM 3639 O O . VAL B 1 162 ? 15.422 3.844 6.207 1 97.94 162 VAL B O 1
ATOM 3642 N N . GLY B 1 163 ? 17.078 4.5 4.914 1 97 163 GLY B N 1
ATOM 3643 C CA . GLY B 1 163 ? 17.906 4.91 6.031 1 97 163 GLY B CA 1
ATOM 3644 C C . GLY B 1 163 ? 17.281 5.992 6.883 1 97 163 GLY B C 1
ATOM 3645 O O . GLY B 1 163 ? 17.625 6.145 8.055 1 97 163 GLY B O 1
ATOM 3646 N N . VAL B 1 164 ? 16.297 6.668 6.305 1 96.62 164 VAL B N 1
ATOM 3647 C CA . VAL B 1 164 ? 15.648 7.785 6.988 1 96.62 164 VAL B CA 1
ATOM 3648 C C . VAL B 1 164 ? 14.289 7.34 7.531 1 96.62 164 VAL B C 1
ATOM 3650 O O . VAL B 1 164 ? 13.883 7.754 8.617 1 96.62 164 VAL B O 1
ATOM 3653 N N . VAL B 1 165 ? 13.625 6.449 6.816 1 94.44 165 VAL B N 1
ATOM 3654 C CA . VAL B 1 165 ? 12.195 6.324 7.078 1 94.44 165 VAL B CA 1
ATOM 3655 C C . VAL B 1 165 ? 11.914 5.035 7.848 1 94.44 165 VAL B C 1
ATOM 3657 O O . VAL B 1 165 ? 10.852 4.879 8.445 1 94.44 165 VAL B O 1
ATOM 3660 N N . LEU B 1 166 ? 12.758 4.043 7.715 1 93.75 166 LEU B N 1
ATOM 3661 C CA . LEU B 1 166 ? 12.586 2.826 8.5 1 93.75 166 LEU B CA 1
ATOM 3662 C C . LEU B 1 166 ? 13.516 2.812 9.703 1 93.75 166 LEU B C 1
ATOM 3664 O O . LEU B 1 166 ? 14.734 2.955 9.555 1 93.75 166 LEU B O 1
ATOM 3668 N N . LYS B 1 167 ? 12.977 2.641 10.82 1 87.69 167 LYS B N 1
ATOM 3669 C CA . LYS B 1 167 ? 13.758 2.576 12.055 1 87.69 167 LYS B CA 1
ATOM 3670 C C . LYS B 1 167 ? 14.445 1.221 12.203 1 87.69 167 LYS B C 1
ATOM 3672 O O . LYS B 1 167 ? 14.133 0.279 11.469 1 87.69 167 LYS B O 1
ATOM 3677 N N . ASP B 1 168 ? 15.32 1.172 13.109 1 86.75 168 ASP B N 1
ATOM 3678 C CA . ASP B 1 168 ? 15.961 -0.097 13.43 1 86.75 168 ASP B CA 1
ATOM 3679 C C . ASP B 1 168 ? 14.945 -1.118 13.938 1 86.75 168 ASP B C 1
ATOM 3681 O O . ASP B 1 168 ? 14.102 -0.801 14.781 1 86.75 168 ASP B O 1
ATOM 3685 N N . GLY B 1 169 ? 15 -2.201 13.359 1 87.75 169 GLY B N 1
ATOM 3686 C CA . GLY B 1 169 ? 14.102 -3.262 13.773 1 87.75 169 GLY B CA 1
ATOM 3687 C C . GLY B 1 169 ? 12.859 -3.363 12.914 1 87.75 169 GLY B C 1
ATOM 3688 O O . GLY B 1 169 ? 12.094 -4.328 13.023 1 87.75 169 GLY B O 1
ATOM 3689 N N . GLU B 1 170 ? 12.703 -2.303 12.117 1 90 170 GLU B N 1
ATOM 3690 C CA . GLU B 1 170 ? 11.594 -2.391 11.18 1 90 170 GLU B CA 1
ATOM 3691 C C . GLU B 1 170 ? 12.016 -3.102 9.891 1 90 170 GLU B C 1
ATOM 3693 O O . GLU B 1 170 ? 12.781 -2.555 9.102 1 90 170 GLU B O 1
ATOM 3698 N N . GLY B 1 171 ? 11.5 -4.297 9.719 1 93.56 171 GLY B N 1
ATOM 3699 C CA . GLY B 1 171 ? 11.852 -5.113 8.562 1 93.56 171 GLY B CA 1
ATOM 3700 C C . GLY B 1 171 ? 13.094 -5.953 8.789 1 93.56 171 GLY B C 1
ATOM 3701 O O . GLY B 1 171 ? 13.914 -5.641 9.656 1 93.56 171 GLY B O 1
ATOM 3702 N N . ASP B 1 172 ? 13.203 -6.977 8.062 1 96.25 172 ASP B N 1
ATOM 3703 C CA . ASP B 1 172 ? 14.305 -7.926 8.164 1 96.25 172 ASP B CA 1
ATOM 3704 C C . ASP B 1 172 ? 14.688 -8.469 6.785 1 96.25 172 ASP B C 1
ATOM 3706 O O . ASP B 1 172 ? 13.945 -9.25 6.191 1 96.25 172 ASP B O 1
ATOM 3710 N N . ALA B 1 173 ? 15.906 -8.164 6.363 1 96.75 173 ALA B N 1
ATOM 3711 C CA . ALA B 1 173 ? 16.391 -8.594 5.055 1 96.75 173 ALA B CA 1
ATOM 3712 C C . ALA B 1 173 ? 16.547 -10.117 5.004 1 96.75 173 ALA B C 1
ATOM 3714 O O . ALA B 1 173 ? 16.625 -10.703 3.922 1 96.75 173 ALA B O 1
ATOM 3715 N N . GLY B 1 174 ? 16.625 -10.727 6.18 1 97.31 174 GLY B N 1
ATOM 3716 C CA . GLY B 1 174 ? 16.812 -12.164 6.25 1 97.31 174 GLY B CA 1
ATOM 3717 C C . GLY B 1 174 ? 15.516 -12.93 6.426 1 97.31 174 GLY B C 1
ATOM 3718 O O . GLY B 1 174 ? 15.516 -14.141 6.621 1 97.31 174 GLY B O 1
ATOM 3719 N N . ALA B 1 175 ? 14.375 -12.25 6.344 1 96.88 175 ALA B N 1
ATOM 3720 C CA . ALA B 1 175 ? 13.086 -12.906 6.539 1 96.88 175 ALA B CA 1
ATOM 3721 C C . ALA B 1 175 ? 12.859 -13.992 5.488 1 96.88 175 ALA B C 1
ATOM 3723 O O . ALA B 1 175 ? 13.047 -13.758 4.293 1 96.88 175 ALA B O 1
ATOM 3724 N N . THR B 1 176 ? 12.469 -15.211 5.977 1 97.5 176 THR B N 1
ATOM 3725 C CA . THR B 1 176 ? 12.25 -16.359 5.109 1 97.5 176 THR B CA 1
ATOM 3726 C C . THR B 1 176 ? 11.312 -17.359 5.766 1 97.5 176 THR B C 1
ATOM 3728 O O . THR B 1 176 ? 11.367 -17.578 6.98 1 97.5 176 THR B O 1
ATOM 3731 N N . LYS B 1 177 ? 10.414 -17.875 4.918 1 93.62 177 LYS B N 1
ATOM 3732 C CA . LYS B 1 177 ? 9.445 -18.812 5.484 1 93.62 177 LYS B CA 1
ATOM 3733 C C . LYS B 1 177 ? 9.203 -19.984 4.543 1 93.62 177 LYS B C 1
ATOM 3735 O O . LYS B 1 177 ? 8.859 -21.078 4.984 1 93.62 177 LYS B O 1
ATOM 3740 N N . THR B 1 178 ? 9.32 -19.766 3.176 1 95.12 178 THR B N 1
ATOM 3741 C CA . THR B 1 178 ? 8.992 -20.812 2.207 1 95.12 178 THR B CA 1
ATOM 3742 C C . THR B 1 178 ? 10.102 -21.859 2.133 1 95.12 178 THR B C 1
ATOM 3744 O O . THR B 1 178 ? 11.18 -21.656 2.697 1 95.12 178 THR B O 1
ATOM 3747 N N . GLU B 1 179 ? 9.805 -22.906 1.465 1 94.25 179 GLU B N 1
ATOM 3748 C CA . GLU B 1 179 ? 10.734 -24.031 1.433 1 94.25 179 GLU B CA 1
ATOM 3749 C C . GLU B 1 179 ? 11.891 -23.766 0.467 1 94.25 179 GLU B C 1
ATOM 3751 O O . GLU B 1 179 ? 11.719 -23.078 -0.54 1 94.25 179 GLU B O 1
ATOM 3756 N N . GLU B 1 180 ? 12.992 -24.375 0.72 1 96.38 180 GLU B N 1
ATOM 3757 C CA . GLU B 1 180 ? 14.219 -24.172 -0.051 1 96.38 180 GLU B CA 1
ATOM 3758 C C . GLU B 1 180 ? 14.008 -24.531 -1.52 1 96.38 180 GLU B C 1
ATOM 3760 O O . GLU B 1 180 ? 14.43 -23.781 -2.41 1 96.38 180 GLU B O 1
ATOM 3765 N N . ALA B 1 181 ? 13.359 -25.625 -1.752 1 95 181 ALA B N 1
ATOM 3766 C CA . ALA B 1 181 ? 13.156 -26.062 -3.127 1 95 181 ALA B CA 1
ATOM 3767 C C . ALA B 1 181 ? 12.289 -25.078 -3.902 1 95 181 ALA B C 1
ATOM 3769 O O . ALA B 1 181 ? 12.508 -24.844 -5.094 1 95 181 ALA B O 1
ATOM 3770 N N . GLU B 1 182 ? 11.297 -24.516 -3.217 1 94.81 182 GLU B N 1
ATOM 3771 C CA . GLU B 1 182 ? 10.453 -23.484 -3.822 1 94.81 182 GLU B CA 1
ATOM 3772 C C . GLU B 1 182 ? 11.266 -22.25 -4.18 1 94.81 182 GLU B C 1
ATOM 3774 O O . GLU B 1 182 ? 11.203 -21.766 -5.316 1 94.81 182 GLU B O 1
ATOM 3779 N N . LYS B 1 183 ? 12.047 -21.844 -3.225 1 97.31 183 LYS B N 1
ATOM 3780 C CA . LYS B 1 183 ? 12.859 -20.656 -3.445 1 97.31 183 LYS B CA 1
ATOM 3781 C C . LYS B 1 183 ? 13.852 -20.859 -4.586 1 97.31 183 LYS B C 1
ATOM 3783 O O . LYS B 1 183 ? 14.008 -20 -5.449 1 97.31 183 LYS B O 1
ATOM 3788 N N . LYS B 1 184 ? 14.438 -21.969 -4.676 1 96.69 184 LYS B N 1
ATOM 3789 C CA . LYS B 1 184 ? 15.422 -22.281 -5.707 1 96.69 184 LYS B CA 1
ATOM 3790 C C . LYS B 1 184 ? 14.805 -22.219 -7.098 1 96.69 184 LYS B C 1
ATOM 3792 O O . LYS B 1 184 ? 15.398 -21.656 -8.023 1 96.69 184 LYS B O 1
ATOM 3797 N N . SER B 1 185 ? 13.633 -22.703 -7.184 1 94.88 185 SER B N 1
ATOM 3798 C CA . SER B 1 185 ? 12.992 -22.844 -8.492 1 94.88 185 SER B CA 1
ATOM 3799 C C . SER B 1 185 ? 12.68 -21.469 -9.086 1 94.88 185 SER B C 1
ATOM 3801 O O . SER B 1 185 ? 12.531 -21.344 -10.305 1 94.88 185 SER B O 1
ATOM 3803 N N . ILE B 1 186 ? 12.562 -20.469 -8.258 1 96.88 186 ILE B N 1
ATOM 3804 C CA . ILE B 1 186 ? 12.211 -19.125 -8.719 1 96.88 186 ILE B CA 1
ATOM 3805 C C . ILE B 1 186 ? 13.305 -18.594 -9.641 1 96.88 186 ILE B C 1
ATOM 3807 O O . ILE B 1 186 ? 13.055 -17.734 -10.484 1 96.88 186 ILE B O 1
ATOM 3811 N N . GLY B 1 187 ? 14.5 -19.078 -9.531 1 96.38 187 GLY B N 1
ATOM 3812 C CA . GLY B 1 187 ? 15.617 -18.656 -10.359 1 96.38 187 GLY B CA 1
ATOM 3813 C C . GLY B 1 187 ? 15.328 -18.781 -11.852 1 96.38 187 GLY B C 1
ATOM 3814 O O . GLY B 1 187 ? 15.852 -18 -12.648 1 96.38 187 GLY B O 1
ATOM 3815 N N . LYS B 1 188 ? 14.469 -19.625 -12.258 1 92.88 188 LYS B N 1
ATOM 3816 C CA . LYS B 1 188 ? 14.148 -19.875 -13.656 1 92.88 188 LYS B CA 1
ATOM 3817 C C . LYS B 1 188 ? 13.414 -18.688 -14.273 1 92.88 188 LYS B C 1
ATOM 3819 O O . LYS B 1 188 ? 13.406 -18.516 -15.5 1 92.88 188 LYS B O 1
ATOM 3824 N N . LEU B 1 189 ? 12.758 -17.859 -13.43 1 94.62 189 LEU B N 1
ATOM 3825 C CA . LEU B 1 189 ? 12.094 -16.672 -13.938 1 94.62 189 LEU B CA 1
ATOM 3826 C C . LEU B 1 189 ? 13.109 -15.664 -14.469 1 94.62 189 LEU B C 1
ATOM 3828 O O . LEU B 1 189 ? 12.758 -14.781 -15.258 1 94.62 189 LEU B O 1
ATOM 3832 N N . PHE B 1 190 ? 14.281 -15.773 -13.961 1 93.19 190 PHE B N 1
ATOM 3833 C CA . PHE B 1 190 ? 15.32 -14.812 -14.305 1 93.19 190 PHE B CA 1
ATOM 3834 C C . PHE B 1 190 ? 16.234 -15.359 -15.398 1 93.19 190 PHE B C 1
ATOM 3836 O O . PHE B 1 190 ? 16.828 -14.602 -16.156 1 93.19 190 PHE B O 1
ATOM 3843 N N . SER B 1 191 ? 16.391 -16.703 -15.43 1 84.38 191 SER B N 1
ATOM 3844 C CA . SER B 1 191 ? 17.438 -17.281 -16.25 1 84.38 191 SER B CA 1
ATOM 3845 C C . SER B 1 191 ? 16.859 -18.078 -17.422 1 84.38 191 SER B C 1
ATOM 3847 O O . SER B 1 191 ? 17.594 -18.484 -18.312 1 84.38 191 SER B O 1
ATOM 3849 N N . GLY B 1 192 ? 15.578 -18.312 -17.391 1 78.5 192 GLY B N 1
ATOM 3850 C CA . GLY B 1 192 ? 15.023 -19.219 -18.391 1 78.5 192 GLY B CA 1
ATOM 3851 C C . GLY B 1 192 ? 15.156 -18.703 -19.812 1 78.5 192 GLY B C 1
ATOM 3852 O O . GLY B 1 192 ? 15.078 -17.5 -20.047 1 78.5 192 GLY B O 1
ATOM 3853 N N . LYS B 1 193 ? 15.43 -19.766 -20.578 1 76.81 193 LYS B N 1
ATOM 3854 C CA . LYS B 1 193 ? 15.461 -19.578 -22.016 1 76.81 193 LYS B CA 1
ATOM 3855 C C . LYS B 1 193 ? 14.648 -20.641 -22.734 1 76.81 193 LYS B C 1
ATOM 3857 O O . LYS B 1 193 ? 14.945 -21.828 -22.641 1 76.81 193 LYS B O 1
ATOM 3862 N N . LYS B 1 194 ? 13.625 -20.25 -23.297 1 71.12 194 LYS B N 1
ATOM 3863 C CA . LYS B 1 194 ? 12.773 -21.094 -24.109 1 71.12 194 LYS B CA 1
ATOM 3864 C C . LYS B 1 194 ? 12.172 -22.234 -23.281 1 71.12 194 LYS B C 1
ATOM 3866 O O . LYS B 1 194 ? 11.398 -21.984 -22.359 1 71.12 194 LYS B O 1
ATOM 3871 N N . ASP B 1 195 ? 12.805 -23.5 -23.344 1 68.44 195 ASP B N 1
ATOM 3872 C CA . ASP B 1 195 ? 12.219 -24.703 -22.766 1 68.44 195 ASP B CA 1
ATOM 3873 C C . ASP B 1 195 ? 12.406 -24.719 -21.25 1 68.44 195 ASP B C 1
ATOM 3875 O O . ASP B 1 195 ? 11.758 -25.516 -20.562 1 68.44 195 ASP B O 1
ATOM 3879 N N . THR B 1 196 ? 13.164 -23.828 -20.797 1 79.12 196 THR B N 1
ATOM 3880 C CA . THR B 1 196 ? 13.43 -23.781 -19.359 1 79.12 196 THR B CA 1
ATOM 3881 C C . THR B 1 196 ? 12.805 -22.547 -18.734 1 79.12 196 THR B C 1
ATOM 3883 O O . THR B 1 196 ? 13.188 -22.141 -17.625 1 79.12 196 THR B O 1
ATOM 3886 N N . ASP B 1 197 ? 11.867 -22.016 -19.469 1 84.88 197 ASP B N 1
ATOM 3887 C CA . ASP B 1 197 ? 11.227 -20.766 -19.047 1 84.88 197 ASP B CA 1
ATOM 3888 C C . ASP B 1 197 ? 10.32 -21 -17.844 1 84.88 197 ASP B C 1
ATOM 3890 O O . ASP B 1 197 ? 9.898 -22.125 -17.578 1 84.88 197 ASP B O 1
ATOM 3894 N N . GLY B 1 198 ? 10.195 -19.938 -17.188 1 88.06 198 GLY B N 1
ATOM 3895 C CA . GLY B 1 198 ? 9.32 -20 -16.016 1 88.06 198 GLY B CA 1
ATOM 3896 C C . GLY B 1 198 ? 7.879 -20.328 -16.375 1 88.06 198 GLY B C 1
ATOM 3897 O O . GLY B 1 198 ? 7.375 -19.906 -17.406 1 88.06 198 GLY B O 1
ATOM 3898 N N . THR B 1 199 ? 7.32 -21.156 -15.586 1 90.31 199 THR B N 1
ATOM 3899 C CA . THR B 1 199 ? 5.914 -21.516 -15.727 1 90.31 199 THR B CA 1
ATOM 3900 C C . THR B 1 199 ? 5.102 -20.984 -14.547 1 90.31 199 THR B C 1
ATOM 3902 O O . THR B 1 199 ? 5.617 -20.234 -13.719 1 90.31 199 THR B O 1
ATOM 3905 N N . GLU B 1 200 ? 3.871 -21.359 -14.492 1 91.75 200 GLU B N 1
ATOM 3906 C CA . GLU B 1 200 ? 2.98 -20.984 -13.398 1 91.75 200 GLU B CA 1
ATOM 3907 C C . GLU B 1 200 ? 3.533 -21.469 -12.055 1 91.75 200 GLU B C 1
ATOM 3909 O O . GLU B 1 200 ? 3.354 -20.812 -11.031 1 91.75 200 GLU B O 1
ATOM 3914 N N . THR B 1 201 ? 4.273 -22.562 -12.125 1 92.38 201 THR B N 1
ATOM 3915 C CA . THR B 1 201 ? 4.812 -23.141 -10.898 1 92.38 201 THR B CA 1
ATOM 3916 C C . THR B 1 201 ? 5.836 -22.219 -10.258 1 92.38 201 THR B C 1
ATOM 3918 O O . THR B 1 201 ? 5.762 -21.938 -9.062 1 92.38 201 THR B O 1
ATOM 3921 N N . GLN B 1 202 ? 6.742 -21.688 -11.055 1 94.69 202 GLN B N 1
ATOM 3922 C CA . GLN B 1 202 ? 7.762 -20.797 -10.531 1 94.69 202 GLN B CA 1
ATOM 3923 C C . GLN B 1 202 ? 7.164 -19.438 -10.141 1 94.69 202 GLN B C 1
ATOM 3925 O O . GLN B 1 202 ? 7.602 -18.812 -9.172 1 94.69 202 GLN B O 1
ATOM 3930 N N . ALA B 1 203 ? 6.191 -19.031 -10.93 1 96.06 203 ALA B N 1
ATOM 3931 C CA . ALA B 1 203 ? 5.508 -17.781 -10.602 1 96.06 203 ALA B CA 1
ATOM 3932 C C . ALA B 1 203 ? 4.777 -17.891 -9.266 1 96.06 203 ALA B C 1
ATOM 3934 O O . ALA B 1 203 ? 4.781 -16.953 -8.469 1 96.06 203 ALA B O 1
ATOM 3935 N N . ALA B 1 204 ? 4.191 -19 -9.039 1 95.88 204 ALA B N 1
ATOM 3936 C CA . ALA B 1 204 ? 3.506 -19.234 -7.773 1 95.88 204 ALA B CA 1
ATOM 3937 C C . ALA B 1 204 ? 4.492 -19.25 -6.609 1 95.88 204 ALA B C 1
ATOM 3939 O O . ALA B 1 204 ? 4.195 -18.719 -5.535 1 95.88 204 ALA B O 1
ATOM 3940 N N . ALA B 1 205 ? 5.598 -19.875 -6.824 1 97.06 205 ALA B N 1
ATOM 3941 C CA . ALA B 1 205 ? 6.637 -19.875 -5.797 1 97.06 205 ALA B CA 1
ATOM 3942 C C . ALA B 1 205 ? 7.098 -18.453 -5.484 1 97.06 205 ALA B C 1
ATOM 3944 O O . ALA B 1 205 ? 7.332 -18.109 -4.324 1 97.06 205 ALA B O 1
ATOM 3945 N N . ALA B 1 206 ? 7.223 -17.656 -6.543 1 98 206 ALA B N 1
ATOM 3946 C CA . ALA B 1 206 ? 7.59 -16.25 -6.355 1 98 206 ALA B CA 1
ATOM 3947 C C . ALA B 1 206 ? 6.543 -15.516 -5.523 1 98 206 ALA B C 1
ATOM 3949 O O . ALA B 1 206 ? 6.883 -14.797 -4.578 1 98 206 ALA B O 1
ATOM 3950 N N . SER B 1 207 ? 5.363 -15.688 -5.863 1 97 207 SER B N 1
ATOM 3951 C CA . SER B 1 207 ? 4.273 -15.062 -5.129 1 97 207 SER B CA 1
ATOM 3952 C C . SER B 1 207 ? 4.258 -15.508 -3.67 1 97 207 SER B C 1
ATOM 3954 O O . SER B 1 207 ? 3.957 -14.719 -2.773 1 97 207 SER B O 1
ATOM 3956 N N . ALA B 1 208 ? 4.559 -16.781 -3.447 1 97 208 ALA B N 1
ATOM 3957 C CA . ALA B 1 208 ? 4.645 -17.297 -2.084 1 97 208 ALA B CA 1
ATOM 3958 C C . ALA B 1 208 ? 5.742 -16.594 -1.296 1 97 208 ALA B C 1
ATOM 3960 O O . ALA B 1 208 ? 5.527 -16.172 -0.153 1 97 208 ALA B O 1
ATOM 3961 N N . SER B 1 209 ? 6.867 -16.469 -1.88 1 98.31 209 SER B N 1
ATOM 3962 C CA . SER B 1 209 ? 7.969 -15.773 -1.231 1 98.31 209 SER B CA 1
ATOM 3963 C C . SER B 1 209 ? 7.59 -14.328 -0.908 1 98.31 209 SER B C 1
ATOM 3965 O O . SER B 1 209 ? 7.852 -13.844 0.195 1 98.31 209 SER B O 1
ATOM 3967 N N . ILE B 1 210 ? 6.977 -13.648 -1.885 1 98.12 210 ILE B N 1
ATOM 3968 C CA . ILE B 1 210 ? 6.566 -12.266 -1.706 1 98.12 210 ILE B CA 1
ATOM 3969 C C . ILE B 1 210 ? 5.527 -12.172 -0.589 1 98.12 210 ILE B C 1
ATOM 3971 O O . ILE B 1 210 ? 5.586 -11.266 0.247 1 98.12 210 ILE B O 1
ATOM 3975 N N . GLY B 1 211 ? 4.617 -13.102 -0.552 1 96.31 211 GLY B N 1
ATOM 3976 C CA . GLY B 1 211 ? 3.568 -13.117 0.454 1 96.31 211 GLY B CA 1
ATOM 3977 C C . GLY B 1 211 ? 4.078 -13.445 1.845 1 96.31 211 GLY B C 1
ATOM 3978 O O . GLY B 1 211 ? 3.434 -13.117 2.842 1 96.31 211 GLY B O 1
ATOM 3979 N N . ALA B 1 212 ? 5.23 -14.078 1.924 1 96.31 212 ALA B N 1
ATOM 3980 C CA . ALA B 1 212 ? 5.77 -14.555 3.193 1 96.31 212 ALA B CA 1
ATOM 3981 C C . ALA B 1 212 ? 6.441 -13.43 3.965 1 96.31 212 ALA B C 1
ATOM 3983 O O . ALA B 1 212 ? 6.707 -13.555 5.164 1 96.31 212 ALA B O 1
ATOM 3984 N N . VAL B 1 213 ? 6.715 -12.344 3.279 1 96.81 213 VAL B N 1
ATOM 3985 C CA . VAL B 1 213 ? 7.477 -11.273 3.916 1 96.81 213 VAL B CA 1
ATOM 3986 C C . VAL B 1 213 ? 6.695 -9.969 3.844 1 96.81 213 VAL B C 1
ATOM 3988 O O . VAL B 1 213 ? 5.73 -9.852 3.08 1 96.81 213 VAL B O 1
ATOM 3991 N N . THR B 1 214 ? 7.16 -8.992 4.641 1 94.88 214 THR B N 1
ATOM 3992 C CA . THR B 1 214 ? 6.527 -7.684 4.637 1 94.88 214 THR B CA 1
ATOM 3993 C C . THR B 1 214 ? 7.211 -6.754 3.637 1 94.88 214 THR B C 1
ATOM 3995 O O . THR B 1 214 ? 8.297 -7.059 3.141 1 94.88 214 THR B O 1
ATOM 3998 N N . GLY B 1 215 ? 6.48 -5.707 3.324 1 95.12 215 GLY B N 1
ATOM 3999 C CA . GLY B 1 215 ? 7.113 -4.695 2.492 1 95.12 215 GLY B CA 1
ATOM 4000 C C . GLY B 1 215 ? 8.375 -4.121 3.104 1 95.12 215 GLY B C 1
ATOM 4001 O O . GLY B 1 215 ? 9.336 -3.818 2.391 1 95.12 215 GLY B O 1
ATOM 4002 N N . ALA B 1 216 ? 8.398 -3.982 4.406 1 95.88 216 ALA B N 1
ATOM 4003 C CA . ALA B 1 216 ? 9.578 -3.473 5.102 1 95.88 216 ALA B CA 1
ATOM 4004 C C . ALA B 1 216 ? 10.758 -4.426 4.945 1 95.88 216 ALA B C 1
ATOM 4006 O O . ALA B 1 216 ? 11.906 -3.988 4.797 1 95.88 216 ALA B O 1
ATOM 4007 N N . ASP B 1 217 ? 10.469 -5.734 4.953 1 97.12 217 ASP B N 1
ATOM 4008 C CA . ASP B 1 217 ? 11.516 -6.727 4.73 1 97.12 217 ASP B CA 1
ATOM 4009 C C . ASP B 1 217 ? 12.148 -6.555 3.352 1 97.12 217 ASP B C 1
ATOM 4011 O O . ASP B 1 217 ? 13.375 -6.602 3.217 1 97.12 217 ASP B O 1
ATOM 4015 N N . ILE B 1 218 ? 11.305 -6.359 2.354 1 98 218 ILE B N 1
ATOM 4016 C CA . ILE B 1 218 ? 11.758 -6.191 0.977 1 98 218 ILE B CA 1
ATOM 4017 C C . ILE B 1 218 ? 12.625 -4.941 0.869 1 98 218 ILE B C 1
ATOM 4019 O O . ILE B 1 218 ? 13.703 -4.973 0.267 1 98 218 ILE B O 1
ATOM 4023 N N . LEU B 1 219 ? 12.156 -3.863 1.484 1 97.94 219 LEU B N 1
ATOM 4024 C CA . LEU B 1 219 ? 12.891 -2.604 1.454 1 97.94 219 LEU B CA 1
ATOM 4025 C C . LEU B 1 219 ? 14.258 -2.752 2.119 1 97.94 219 LEU B C 1
ATOM 4027 O O . LEU B 1 219 ? 15.266 -2.264 1.602 1 97.94 219 LEU B O 1
ATOM 4031 N N . LYS B 1 220 ? 14.312 -3.424 3.23 1 97.75 220 LYS B N 1
ATOM 4032 C CA . LYS B 1 220 ? 15.586 -3.658 3.908 1 97.75 220 LYS B CA 1
ATOM 4033 C C . LYS B 1 220 ? 16.516 -4.504 3.049 1 97.75 220 LYS B C 1
ATOM 4035 O O . LYS B 1 220 ? 17.734 -4.277 3.027 1 97.75 220 LYS B O 1
ATOM 4040 N N . ALA B 1 221 ? 15.969 -5.488 2.373 1 98.56 221 ALA B N 1
ATOM 4041 C CA . ALA B 1 221 ? 16.766 -6.332 1.493 1 98.56 221 ALA B CA 1
ATOM 4042 C C . ALA B 1 221 ? 17.359 -5.516 0.348 1 98.56 221 ALA B C 1
ATOM 4044 O O . ALA B 1 221 ? 18.531 -5.715 -0.027 1 98.56 221 ALA B O 1
ATOM 4045 N N . ILE B 1 222 ? 16.625 -4.621 -0.229 1 98.69 222 ILE B N 1
ATOM 4046 C CA . ILE B 1 222 ? 17.125 -3.744 -1.277 1 98.69 222 ILE B CA 1
ATOM 4047 C C . ILE B 1 222 ? 18.234 -2.85 -0.711 1 98.69 222 ILE B C 1
ATOM 4049 O O . ILE B 1 222 ? 19.312 -2.742 -1.294 1 98.69 222 ILE B O 1
ATOM 4053 N N . ALA B 1 223 ? 17.969 -2.271 0.424 1 98.12 223 ALA B N 1
ATOM 4054 C CA . ALA B 1 223 ? 18.891 -1.315 1.028 1 98.12 223 ALA B CA 1
ATOM 4055 C C . ALA B 1 223 ? 20.203 -1.986 1.396 1 98.12 223 ALA B C 1
ATOM 4057 O O . ALA B 1 223 ? 21.266 -1.343 1.391 1 98.12 223 ALA B O 1
ATOM 4058 N N . LYS B 1 224 ? 20.172 -3.199 1.674 1 97 224 LYS B N 1
ATOM 4059 C CA . LYS B 1 224 ? 21.375 -3.924 2.084 1 97 224 LYS B CA 1
ATOM 4060 C C . LYS B 1 224 ? 22.141 -4.453 0.872 1 97 224 LYS B C 1
ATOM 4062 O O . LYS B 1 224 ? 23.281 -4.918 1.001 1 97 224 LYS B O 1
ATOM 4067 N N . SER B 1 225 ? 21.469 -4.422 -0.215 1 96.75 225 SER B N 1
ATOM 4068 C CA . SER B 1 225 ? 22.094 -4.934 -1.431 1 96.75 225 SER B CA 1
ATOM 4069 C C . SER B 1 225 ? 23.328 -4.125 -1.793 1 96.75 225 SER B C 1
ATOM 4071 O O . SER B 1 225 ? 23.328 -2.896 -1.678 1 96.75 225 SER B O 1
ATOM 4073 N N . ALA B 1 226 ? 24.391 -4.777 -2.141 1 93 226 ALA B N 1
ATOM 4074 C CA . ALA B 1 226 ? 25.562 -4.109 -2.703 1 93 226 ALA B CA 1
ATOM 4075 C C . ALA B 1 226 ? 25.297 -3.664 -4.141 1 93 226 ALA B C 1
ATOM 4077 O O . ALA B 1 226 ? 24.484 -4.258 -4.844 1 93 226 ALA B O 1
ATOM 4078 N N . LEU B 1 227 ? 25.938 -2.609 -4.492 1 93.25 227 LEU B N 1
ATOM 4079 C CA . LEU B 1 227 ? 25.906 -2.254 -5.906 1 93.25 227 LEU B CA 1
ATOM 4080 C C . LEU B 1 227 ? 26.562 -3.338 -6.758 1 93.25 227 LEU B C 1
ATOM 4082 O O . LEU B 1 227 ? 27.562 -3.939 -6.348 1 93.25 227 LEU B O 1
ATOM 4086 N N . THR B 1 228 ? 25.906 -3.559 -7.855 1 91.25 228 THR B N 1
ATOM 4087 C CA . THR B 1 228 ? 26.375 -4.68 -8.656 1 91.25 228 THR B CA 1
ATOM 4088 C C . THR B 1 228 ? 27.109 -4.184 -9.898 1 91.25 228 THR B C 1
ATOM 4090 O O . THR B 1 228 ? 26.906 -3.057 -10.352 1 91.25 228 THR B O 1
ATOM 4093 N N . GLU B 1 229 ? 28.188 -4.805 -10.312 1 84.69 229 GLU B N 1
ATOM 4094 C CA . GLU B 1 229 ? 28.984 -4.422 -11.477 1 84.69 229 GLU B CA 1
ATOM 4095 C C . GLU B 1 229 ? 28.625 -5.258 -12.703 1 84.69 229 GLU B C 1
ATOM 4097 O O . GLU B 1 229 ? 28.734 -4.793 -13.836 1 84.69 229 GLU B O 1
ATOM 4102 N N . ALA B 1 230 ? 28.297 -6.57 -12.508 1 72.12 230 ALA B N 1
ATOM 4103 C CA . ALA B 1 230 ? 28.109 -7.41 -13.688 1 72.12 230 ALA B CA 1
ATOM 4104 C C . ALA B 1 230 ? 26.953 -8.375 -13.5 1 72.12 230 ALA B C 1
ATOM 4106 O O . ALA B 1 230 ? 26.453 -8.555 -12.383 1 72.12 230 ALA B O 1
ATOM 4107 N N . ASP B 1 231 ? 26.609 -8.805 -14.719 1 73.06 231 ASP B N 1
ATOM 4108 C CA . ASP B 1 231 ? 25.562 -9.805 -14.727 1 73.06 231 ASP B CA 1
ATOM 4109 C C . ASP B 1 231 ? 26.078 -11.164 -14.289 1 73.06 231 ASP B C 1
ATOM 4111 O O . ASP B 1 231 ? 26.938 -11.75 -14.961 1 73.06 231 ASP B O 1
ATOM 4115 N N . LYS B 1 232 ? 25.844 -11.555 -13.141 1 85.94 232 LYS B N 1
ATOM 4116 C CA . LYS B 1 232 ? 26.188 -12.859 -12.586 1 85.94 232 LYS B CA 1
ATOM 4117 C C . LYS B 1 232 ? 25.141 -13.898 -12.945 1 85.94 232 LYS B C 1
ATOM 4119 O O . LYS B 1 232 ? 24.031 -13.555 -13.367 1 85.94 232 LYS B O 1
ATOM 4124 N N . ASP B 1 233 ? 25.641 -15.156 -12.867 1 91.62 233 ASP B N 1
ATOM 4125 C CA . ASP B 1 233 ? 24.656 -16.219 -12.992 1 91.62 233 ASP B CA 1
ATOM 4126 C C . ASP B 1 233 ? 23.703 -16.234 -11.805 1 91.62 233 ASP B C 1
ATOM 4128 O O . ASP B 1 233 ? 24.094 -15.898 -10.68 1 91.62 233 ASP B O 1
ATOM 4132 N N . ILE B 1 234 ? 22.562 -16.641 -12.047 1 94.38 234 ILE B N 1
ATOM 4133 C CA . ILE B 1 234 ? 21.484 -16.547 -11.055 1 94.38 234 ILE B CA 1
ATOM 4134 C C . ILE B 1 234 ? 21.828 -17.406 -9.844 1 94.38 234 ILE B C 1
ATOM 4136 O O . ILE B 1 234 ? 21.469 -17.078 -8.719 1 94.38 234 ILE B O 1
ATOM 4140 N N . ASP B 1 235 ? 22.578 -18.516 -10.031 1 94.31 235 ASP B N 1
ATOM 4141 C CA . ASP B 1 235 ? 22.906 -19.438 -8.945 1 94.31 235 ASP B CA 1
ATOM 4142 C C . ASP B 1 235 ? 24 -18.859 -8.047 1 94.31 235 ASP B C 1
ATOM 4144 O O . ASP B 1 235 ? 24.234 -19.375 -6.949 1 94.31 235 ASP B O 1
ATOM 4148 N N . LYS B 1 236 ? 24.578 -17.781 -8.445 1 93.31 236 LYS B N 1
ATOM 4149 C CA . LYS B 1 236 ? 25.656 -17.156 -7.676 1 93.31 236 LYS B CA 1
ATOM 4150 C C . LYS B 1 236 ? 25.203 -15.812 -7.094 1 93.31 236 LYS B C 1
ATOM 4152 O O . LYS B 1 236 ? 25.969 -15.148 -6.398 1 93.31 236 LYS B O 1
ATOM 4157 N N . ALA B 1 237 ? 24.016 -15.43 -7.422 1 94.5 237 ALA B N 1
ATOM 4158 C CA . ALA B 1 237 ? 23.516 -14.156 -6.902 1 94.5 237 ALA B CA 1
ATOM 4159 C C . ALA B 1 237 ? 23.312 -14.227 -5.391 1 94.5 237 ALA B C 1
ATOM 4161 O O . ALA B 1 237 ? 22.75 -15.195 -4.879 1 94.5 237 ALA B O 1
ATOM 4162 N N . SER B 1 238 ? 23.734 -13.164 -4.699 1 92.56 238 SER B N 1
ATOM 4163 C CA . SER B 1 238 ? 23.703 -13.227 -3.24 1 92.56 238 SER B CA 1
ATOM 4164 C C . SER B 1 238 ? 22.859 -12.094 -2.65 1 92.56 238 SER B C 1
ATOM 4166 O O . SER B 1 238 ? 22.672 -12.023 -1.435 1 92.56 238 SER B O 1
ATOM 4168 N N . ASN B 1 239 ? 22.531 -11.18 -3.455 1 96.12 239 ASN B N 1
ATOM 4169 C CA . ASN B 1 239 ? 21.703 -10.07 -3 1 96.12 239 ASN B CA 1
ATOM 4170 C C . ASN B 1 239 ? 20.703 -9.641 -4.07 1 96.12 239 ASN B C 1
ATOM 4172 O O . ASN B 1 239 ? 20.703 -10.18 -5.176 1 96.12 239 ASN B O 1
ATOM 4176 N N . ALA B 1 240 ? 19.906 -8.734 -3.752 1 97.94 240 ALA B N 1
ATOM 4177 C CA . ALA B 1 240 ? 18.781 -8.359 -4.609 1 97.94 240 ALA B CA 1
ATOM 4178 C C . ALA B 1 240 ? 19.281 -7.758 -5.922 1 97.94 240 ALA B C 1
ATOM 4180 O O . ALA B 1 240 ? 18.719 -8.039 -6.988 1 97.94 240 ALA B O 1
ATOM 4181 N N . ALA B 1 241 ? 20.281 -6.922 -5.875 1 98.19 241 ALA B N 1
ATOM 4182 C CA . ALA B 1 241 ? 20.812 -6.281 -7.078 1 98.19 241 ALA B CA 1
ATOM 4183 C C . ALA B 1 241 ? 21.375 -7.316 -8.047 1 98.19 241 ALA B C 1
ATOM 4185 O O . ALA B 1 241 ? 21.125 -7.242 -9.25 1 98.19 241 ALA B O 1
ATOM 4186 N N . GLU B 1 242 ? 22.047 -8.273 -7.527 1 97.06 242 GLU B N 1
ATOM 4187 C CA . GLU B 1 242 ? 22.625 -9.328 -8.352 1 97.06 242 GLU B CA 1
ATOM 4188 C C . GLU B 1 242 ? 21.531 -10.211 -8.953 1 97.06 242 GLU B C 1
ATOM 4190 O O . GLU B 1 242 ? 21.656 -10.656 -10.102 1 97.06 242 GLU B O 1
ATOM 4195 N N . ILE B 1 243 ? 20.516 -10.453 -8.234 1 97 243 ILE B N 1
ATOM 4196 C CA . ILE B 1 243 ? 19.391 -11.219 -8.766 1 97 243 ILE B CA 1
ATOM 4197 C C . ILE B 1 243 ? 18.766 -10.461 -9.922 1 97 243 ILE B C 1
ATOM 4199 O O . ILE B 1 243 ? 18.5 -11.039 -10.984 1 97 243 ILE B O 1
ATOM 4203 N N . ALA B 1 244 ? 18.578 -9.195 -9.766 1 97.31 244 ALA B N 1
ATOM 4204 C CA . ALA B 1 244 ? 17.891 -8.367 -10.758 1 97.31 244 ALA B CA 1
ATOM 4205 C C . ALA B 1 244 ? 18.688 -8.289 -12.055 1 97.31 244 ALA B C 1
ATOM 4207 O O . ALA B 1 244 ? 18.109 -8.172 -13.141 1 97.31 244 ALA B O 1
ATOM 4208 N N . THR B 1 245 ? 20 -8.391 -11.922 1 96.69 245 THR B N 1
ATOM 4209 C CA . THR B 1 245 ? 20.859 -8.195 -13.086 1 96.69 245 THR B CA 1
ATOM 4210 C C . THR B 1 245 ? 21.391 -9.531 -13.602 1 96.69 245 THR B C 1
ATOM 4212 O O . THR B 1 245 ? 22.25 -9.562 -14.484 1 96.69 245 THR B O 1
ATOM 4215 N N . ALA B 1 246 ? 20.891 -10.555 -13.07 1 94.62 246 ALA B N 1
ATOM 4216 C CA . ALA B 1 246 ? 21.406 -11.867 -13.461 1 94.62 246 ALA B CA 1
ATOM 4217 C C . ALA B 1 246 ? 21.125 -12.156 -14.93 1 94.62 246 ALA B C 1
ATOM 4219 O O . ALA B 1 246 ? 20.031 -11.852 -15.422 1 94.62 246 ALA B O 1
ATOM 4220 N N . LYS B 1 247 ? 22 -12.812 -15.57 1 89.94 247 LYS B N 1
ATOM 4221 C CA . LYS B 1 247 ? 21.859 -13.086 -17 1 89.94 247 LYS B CA 1
ATOM 4222 C C . LYS B 1 247 ? 21.016 -14.328 -17.25 1 89.94 247 LYS B C 1
ATOM 4224 O O . LYS B 1 247 ? 20.906 -15.195 -16.375 1 89.94 247 LYS B O 1
ATOM 4229 N N . ALA B 1 248 ? 20.469 -14.305 -18.391 1 83.69 248 ALA B N 1
ATOM 4230 C CA . ALA B 1 248 ? 19.766 -15.516 -18.812 1 83.69 248 ALA B CA 1
ATOM 4231 C C . ALA B 1 248 ? 20.75 -16.656 -19.062 1 83.69 248 ALA B C 1
ATOM 4233 O O . ALA B 1 248 ? 21.922 -16.438 -19.375 1 83.69 248 ALA B O 1
ATOM 4234 N N . ASP B 1 249 ? 20.219 -17.828 -18.828 1 82.31 249 ASP B N 1
ATOM 4235 C CA . ASP B 1 249 ? 20.984 -19.047 -19.047 1 82.31 249 ASP B CA 1
ATOM 4236 C C . ASP B 1 249 ? 20.172 -20.078 -19.812 1 82.31 249 ASP B C 1
ATOM 4238 O O . ASP B 1 249 ? 18.984 -20.297 -19.516 1 82.31 249 ASP B O 1
ATOM 4242 N N . ALA B 1 250 ? 20.812 -20.766 -20.781 1 78.25 250 ALA B N 1
ATOM 4243 C CA . ALA B 1 250 ? 20.141 -21.719 -21.672 1 78.25 250 ALA B CA 1
ATOM 4244 C C . ALA B 1 250 ? 19.562 -22.875 -20.875 1 78.25 250 ALA B C 1
ATOM 4246 O O . ALA B 1 250 ? 18.594 -23.516 -21.312 1 78.25 250 ALA B O 1
ATOM 4247 N N . ASN B 1 251 ? 20.094 -23.078 -19.688 1 79.94 251 ASN B N 1
ATOM 4248 C CA . ASN B 1 251 ? 19.641 -24.234 -18.922 1 79.94 251 ASN B CA 1
ATOM 4249 C C . ASN B 1 251 ? 18.609 -23.859 -17.859 1 79.94 251 ASN B C 1
ATOM 4251 O O . ASN B 1 251 ? 18.062 -24.719 -17.172 1 79.94 251 ASN B O 1
ATOM 4255 N N . GLY B 1 252 ? 18.188 -22.562 -17.797 1 84.25 252 GLY B N 1
ATOM 4256 C CA . GLY B 1 252 ? 17.25 -22.156 -16.766 1 84.25 252 GLY B CA 1
ATOM 4257 C C . GLY B 1 252 ? 17.703 -22.531 -15.367 1 84.25 252 GLY B C 1
ATOM 4258 O O . GLY B 1 252 ? 17.016 -23.281 -14.656 1 84.25 252 GLY B O 1
ATOM 4259 N N . LYS B 1 253 ? 18.547 -21.859 -14.766 1 87.44 253 LYS B N 1
ATOM 4260 C CA . LYS B 1 253 ? 19.203 -22.203 -13.5 1 87.44 253 LYS B CA 1
ATOM 4261 C C . LYS B 1 253 ? 18.328 -21.812 -12.312 1 87.44 253 LYS B C 1
ATOM 4263 O O . LYS B 1 253 ? 17.594 -20.828 -12.367 1 87.44 253 LYS B O 1
ATOM 4268 N N . ASP B 1 254 ? 18.469 -22.594 -11.328 1 93.12 254 ASP B N 1
ATOM 4269 C CA . ASP B 1 254 ? 17.875 -22.297 -10.023 1 93.12 254 ASP B CA 1
ATOM 4270 C C . ASP B 1 254 ? 18.75 -21.328 -9.227 1 93.12 254 ASP B C 1
ATOM 4272 O O . ASP B 1 254 ? 19.938 -21.156 -9.539 1 93.12 254 ASP B O 1
ATOM 4276 N N . PHE B 1 255 ? 18.125 -20.734 -8.234 1 95.12 255 PHE B N 1
ATOM 4277 C CA . PHE B 1 255 ? 18.938 -20.031 -7.246 1 95.12 255 PHE B CA 1
ATOM 4278 C C . PHE B 1 255 ? 19.859 -21 -6.523 1 95.12 255 PHE B C 1
ATOM 4280 O O . PHE B 1 255 ? 19.531 -22.188 -6.371 1 95.12 255 PHE B O 1
ATOM 4287 N N . GLY B 1 256 ? 21.031 -20.438 -6.094 1 93.69 256 GLY B N 1
ATOM 4288 C CA . GLY B 1 256 ? 21.859 -21.188 -5.168 1 93.69 256 GLY B CA 1
ATOM 4289 C C . GLY B 1 256 ? 21.188 -21.406 -3.822 1 93.69 256 GLY B C 1
ATOM 4290 O O . GLY B 1 256 ? 20.109 -20.875 -3.562 1 93.69 256 GLY B O 1
ATOM 4291 N N . ASP B 1 257 ? 21.812 -22.094 -2.953 1 93.19 257 ASP B N 1
ATOM 4292 C CA . ASP B 1 257 ? 21.281 -22.438 -1.64 1 93.19 257 ASP B CA 1
ATOM 4293 C C . ASP B 1 257 ? 21.219 -21.203 -0.734 1 93.19 257 ASP B C 1
ATOM 4295 O O . ASP B 1 257 ? 22.047 -20.297 -0.849 1 93.19 257 ASP B O 1
ATOM 4299 N N . GLY B 1 258 ? 20.203 -21.203 0.107 1 94.19 258 GLY B N 1
ATOM 4300 C CA . GLY B 1 258 ? 20.188 -20.297 1.244 1 94.19 258 GLY B CA 1
ATOM 4301 C C . GLY B 1 258 ? 19.625 -18.938 0.909 1 94.19 258 GLY B C 1
ATOM 4302 O O . GLY B 1 258 ? 19.781 -17.984 1.682 1 94.19 258 GLY B O 1
ATOM 4303 N N . GLN B 1 259 ? 18.984 -18.797 -0.244 1 96.56 259 GLN B N 1
ATOM 4304 C CA . GLN B 1 259 ? 18.359 -17.516 -0.564 1 96.56 259 GLN B CA 1
ATOM 4305 C C . GLN B 1 259 ? 17.203 -17.234 0.379 1 96.56 259 GLN B C 1
ATOM 4307 O O . GLN B 1 259 ? 16.484 -18.141 0.801 1 96.56 259 GLN B O 1
ATOM 4312 N N . LYS B 1 260 ? 17.031 -15.984 0.69 1 98.31 260 LYS B N 1
ATOM 4313 C CA . LYS B 1 260 ? 15.961 -15.562 1.59 1 98.31 260 LYS B CA 1
ATOM 4314 C C . LYS B 1 260 ? 14.781 -15 0.811 1 98.31 260 LYS B C 1
ATOM 4316 O O . LYS B 1 260 ? 14.961 -14.305 -0.193 1 98.31 260 LYS B O 1
ATOM 4321 N N . ASP B 1 261 ? 13.555 -15.227 1.328 1 98.44 261 ASP B N 1
ATOM 4322 C CA . ASP B 1 261 ? 12.344 -14.742 0.668 1 98.44 261 ASP B CA 1
ATOM 4323 C C . ASP B 1 261 ? 12.406 -13.227 0.452 1 98.44 261 ASP B C 1
ATOM 4325 O O . ASP B 1 261 ? 12.031 -12.734 -0.612 1 98.44 261 ASP B O 1
ATOM 4329 N N . ALA B 1 262 ? 12.891 -12.516 1.438 1 98.56 262 ALA B N 1
ATOM 4330 C CA . ALA B 1 262 ? 12.969 -11.055 1.329 1 98.56 262 ALA B CA 1
ATOM 4331 C C . ALA B 1 262 ? 13.914 -10.641 0.205 1 98.56 262 ALA B C 1
ATOM 4333 O O . ALA B 1 262 ? 13.625 -9.711 -0.543 1 98.56 262 ALA B O 1
ATOM 4334 N N . VAL B 1 263 ? 14.977 -11.32 0.062 1 98.75 263 VAL B N 1
ATOM 4335 C CA . VAL B 1 263 ? 15.977 -11.016 -0.959 1 98.75 263 VAL B CA 1
ATOM 4336 C C . VAL B 1 263 ? 15.422 -11.359 -2.34 1 98.75 263 VAL B C 1
ATOM 4338 O O . VAL B 1 263 ? 15.602 -10.602 -3.297 1 98.75 263 VAL B O 1
ATOM 4341 N N . ILE B 1 264 ? 14.734 -12.461 -2.439 1 98.62 264 ILE B N 1
ATOM 4342 C CA . ILE B 1 264 ? 14.117 -12.891 -3.691 1 98.62 264 ILE B CA 1
ATOM 4343 C C . ILE B 1 264 ? 13.07 -11.859 -4.125 1 98.62 264 ILE B C 1
ATOM 4345 O O . ILE B 1 264 ? 13.086 -11.398 -5.266 1 98.62 264 ILE B O 1
ATOM 4349 N N . ALA B 1 265 ? 12.203 -11.5 -3.143 1 98.69 265 ALA B N 1
ATOM 4350 C CA . ALA B 1 265 ? 11.164 -10.516 -3.434 1 98.69 265 ALA B CA 1
ATOM 4351 C C . ALA B 1 265 ? 11.773 -9.195 -3.885 1 98.69 265 ALA B C 1
ATOM 4353 O O . ALA B 1 265 ? 11.281 -8.57 -4.832 1 98.69 265 ALA B O 1
ATOM 4354 N N . ALA B 1 266 ? 12.859 -8.828 -3.227 1 98.81 266 ALA B N 1
ATOM 4355 C CA . ALA B 1 266 ? 13.562 -7.598 -3.572 1 98.81 266 ALA B CA 1
ATOM 4356 C C . ALA B 1 266 ? 14.148 -7.676 -4.977 1 98.81 266 ALA B C 1
ATOM 4358 O O . ALA B 1 266 ? 14.07 -6.719 -5.746 1 98.81 266 ALA B O 1
ATOM 4359 N N . GLY B 1 267 ? 14.734 -8.789 -5.293 1 98.5 267 GLY B N 1
ATOM 4360 C CA . GLY B 1 267 ? 15.281 -8.984 -6.625 1 98.5 267 GLY B CA 1
ATOM 4361 C C . GLY B 1 267 ? 14.234 -8.914 -7.719 1 98.5 267 GLY B C 1
ATOM 4362 O O . GLY B 1 267 ? 14.469 -8.328 -8.773 1 98.5 267 GLY B O 1
ATOM 4363 N N . ILE B 1 268 ? 13.07 -9.508 -7.484 1 98.38 268 ILE B N 1
ATOM 4364 C CA . ILE B 1 268 ? 11.953 -9.469 -8.43 1 98.38 268 ILE B CA 1
ATOM 4365 C C . ILE B 1 268 ? 11.492 -8.031 -8.617 1 98.38 268 ILE B C 1
ATOM 4367 O O . ILE B 1 268 ? 11.297 -7.574 -9.75 1 98.38 268 ILE B O 1
ATOM 4371 N N . ALA B 1 269 ? 11.359 -7.297 -7.523 1 98.5 269 ALA B N 1
ATOM 4372 C CA . ALA B 1 269 ? 10.938 -5.902 -7.594 1 98.5 269 ALA B CA 1
ATOM 4373 C C . ALA B 1 269 ? 11.914 -5.066 -8.406 1 98.5 269 ALA B C 1
ATOM 4375 O O . ALA B 1 269 ? 11.508 -4.301 -9.289 1 98.5 269 ALA B O 1
ATOM 4376 N N . LEU B 1 270 ? 13.18 -5.258 -8.148 1 98.62 270 LEU B N 1
ATOM 4377 C CA . LEU B 1 270 ? 14.203 -4.473 -8.828 1 98.62 270 LEU B CA 1
ATOM 4378 C C . LEU B 1 270 ? 14.227 -4.785 -10.32 1 98.62 270 LEU B C 1
ATOM 4380 O O . LEU B 1 270 ? 14.266 -3.873 -11.156 1 98.62 270 LEU B O 1
ATOM 4384 N N . ARG B 1 271 ? 14.18 -6.047 -10.727 1 97.62 271 ARG B N 1
ATOM 4385 C CA . ARG B 1 271 ? 14.156 -6.418 -12.133 1 97.62 271 ARG B CA 1
ATOM 4386 C C . ARG B 1 271 ? 12.938 -5.824 -12.836 1 97.62 271 ARG B C 1
ATOM 4388 O O . ARG B 1 271 ? 13.039 -5.363 -13.977 1 97.62 271 ARG B O 1
ATOM 4395 N N . ALA B 1 272 ? 11.805 -5.824 -12.148 1 97.94 272 ALA B N 1
ATOM 4396 C CA . ALA B 1 272 ? 10.547 -5.34 -12.719 1 97.94 272 ALA B CA 1
ATOM 4397 C C . ALA B 1 272 ? 10.586 -3.83 -12.93 1 97.94 272 ALA B C 1
ATOM 4399 O O . ALA B 1 272 ? 10.008 -3.316 -13.891 1 97.94 272 ALA B O 1
ATOM 4400 N N . MET B 1 273 ? 11.273 -3.133 -12.062 1 97.62 273 MET B N 1
ATOM 4401 C CA . MET B 1 273 ? 11.242 -1.673 -12.094 1 97.62 273 MET B CA 1
ATOM 4402 C C . MET B 1 273 ? 12.336 -1.124 -13 1 97.62 273 MET B C 1
ATOM 4404 O O . MET B 1 273 ? 12.188 -0.046 -13.578 1 97.62 273 MET B O 1
ATOM 4408 N N . ALA B 1 274 ? 13.422 -1.845 -13.078 1 98 274 ALA B N 1
ATOM 4409 C CA . ALA B 1 274 ? 14.625 -1.324 -13.727 1 98 274 ALA B CA 1
ATOM 4410 C C . ALA B 1 274 ? 14.516 -1.444 -15.25 1 98 274 ALA B C 1
ATOM 4412 O O . ALA B 1 274 ? 13.844 -2.348 -15.758 1 98 274 ALA B O 1
ATOM 4413 N N . LYS B 1 275 ? 15.227 -0.626 -15.891 1 96.56 275 LYS B N 1
ATOM 4414 C CA . LYS B 1 275 ? 15.32 -0.672 -17.344 1 96.56 275 LYS B CA 1
ATOM 4415 C C . LYS B 1 275 ? 15.914 -1.994 -17.828 1 96.56 275 LYS B C 1
ATOM 4417 O O . LYS B 1 275 ? 16.875 -2.498 -17.234 1 96.56 275 LYS B O 1
ATOM 4422 N N . GLY B 1 276 ? 15.289 -2.518 -18.828 1 94 276 GLY B N 1
ATOM 4423 C CA . GLY B 1 276 ? 15.844 -3.68 -19.5 1 94 276 GLY B CA 1
ATOM 4424 C C . GLY B 1 276 ? 15.422 -4.992 -18.875 1 94 276 GLY B C 1
ATOM 4425 O O . GLY B 1 276 ? 15.547 -6.051 -19.484 1 94 276 GLY B O 1
ATOM 4426 N N . GLY B 1 277 ? 15 -4.957 -17.594 1 95.12 277 GLY B N 1
ATOM 4427 C CA . GLY B 1 277 ? 14.656 -6.188 -16.891 1 95.12 277 GLY B CA 1
ATOM 4428 C C . GLY B 1 277 ? 13.422 -6.871 -17.453 1 95.12 277 GLY B C 1
ATOM 4429 O O . GLY B 1 277 ? 12.367 -6.246 -17.594 1 95.12 277 GLY B O 1
ATOM 4430 N N . LYS B 1 278 ? 13.555 -8.164 -17.766 1 94.12 278 LYS B N 1
ATOM 4431 C CA . LYS B 1 278 ? 12.461 -9.008 -18.234 1 94.12 278 LYS B CA 1
ATOM 4432 C C . LYS B 1 278 ? 12.516 -10.383 -17.578 1 94.12 278 LYS B C 1
ATOM 4434 O O . LYS B 1 278 ? 13.602 -10.891 -17.281 1 94.12 278 LYS B O 1
ATOM 4439 N N . PHE B 1 279 ? 11.367 -10.945 -17.391 1 95.12 279 PHE B N 1
ATOM 4440 C CA . PHE B 1 279 ? 11.289 -12.281 -16.797 1 95.12 279 PHE B CA 1
ATOM 4441 C C . PHE B 1 279 ? 11 -13.328 -17.875 1 95.12 279 PHE B C 1
ATOM 4443 O O . PHE B 1 279 ? 10.383 -13.023 -18.891 1 95.12 279 PHE B O 1
ATOM 4450 N N . ALA B 1 280 ? 11.477 -14.484 -17.625 1 92.44 280 ALA B N 1
ATOM 4451 C CA . ALA B 1 280 ? 11.188 -15.617 -18.516 1 92.44 280 ALA B CA 1
ATOM 4452 C C . ALA B 1 280 ? 9.797 -16.172 -18.234 1 92.44 280 ALA B C 1
ATOM 4454 O O . ALA B 1 280 ? 9.391 -16.344 -17.094 1 92.44 280 ALA B O 1
ATOM 4455 N N . ALA B 1 281 ? 9.102 -16.422 -19.234 1 90.19 281 ALA B N 1
ATOM 4456 C CA . ALA B 1 281 ? 7.828 -17.141 -19.203 1 90.19 281 ALA B CA 1
ATOM 4457 C C . ALA B 1 281 ? 7.711 -18.109 -20.375 1 90.19 281 ALA B C 1
ATOM 4459 O O . ALA B 1 281 ? 8.117 -17.797 -21.484 1 90.19 281 ALA B O 1
ATOM 4460 N N . LYS B 1 282 ? 7.238 -19.234 -20.062 1 85.88 282 LYS B N 1
ATOM 4461 C CA . LYS B 1 282 ? 7.16 -20.266 -21.078 1 85.88 282 LYS B CA 1
ATOM 4462 C C . LYS B 1 282 ? 6.461 -19.75 -22.328 1 85.88 282 LYS B C 1
ATOM 4464 O O . LYS B 1 282 ? 5.359 -19.203 -22.25 1 85.88 282 LYS B O 1
ATOM 4469 N N . THR B 1 283 ? 7.117 -20.031 -23.375 1 76.88 283 THR B N 1
ATOM 4470 C CA . THR B 1 283 ? 6.66 -19.547 -24.672 1 76.88 283 THR B CA 1
ATOM 4471 C C . THR B 1 283 ? 5.355 -20.219 -25.078 1 76.88 283 THR B C 1
ATOM 4473 O O . THR B 1 283 ? 5.199 -21.438 -24.906 1 76.88 283 THR B O 1
ATOM 4476 N N . GLY B 1 284 ? 4.496 -19.422 -25.609 1 72.75 284 GLY B N 1
ATOM 4477 C CA . GLY B 1 284 ? 3.262 -19.953 -26.156 1 72.75 284 GLY B CA 1
ATOM 4478 C C . GLY B 1 284 ? 2.168 -20.125 -25.125 1 72.75 284 GLY B C 1
ATOM 4479 O O . GLY B 1 284 ? 1.07 -20.578 -25.438 1 72.75 284 GLY B O 1
ATOM 4480 N N . GLU B 1 285 ? 2.531 -19.812 -23.906 1 79.12 285 GLU B N 1
ATOM 4481 C CA . GLU B 1 285 ? 1.532 -19.922 -22.844 1 79.12 285 GLU B CA 1
ATOM 4482 C C . GLU B 1 285 ? 1.268 -18.578 -22.188 1 79.12 285 GLU B C 1
ATOM 4484 O O . GLU B 1 285 ? 2.016 -18.156 -21.312 1 79.12 285 GLU B O 1
ATOM 4489 N N . ASP B 1 286 ? 0.201 -17.969 -22.5 1 85.69 286 ASP B N 1
ATOM 4490 C CA . ASP B 1 286 ? -0.138 -16.672 -21.938 1 85.69 286 ASP B CA 1
ATOM 4491 C C . ASP B 1 286 ? -0.32 -16.734 -20.438 1 85.69 286 ASP B C 1
ATOM 4493 O O . ASP B 1 286 ? -0.005 -15.789 -19.719 1 85.69 286 ASP B O 1
ATOM 4497 N N . LYS B 1 287 ? -0.697 -17.891 -19.984 1 88.69 287 LYS B N 1
ATOM 4498 C CA . LYS B 1 287 ? -0.956 -18.062 -18.547 1 88.69 287 LYS B CA 1
ATOM 4499 C C . LYS B 1 287 ? 0.329 -17.922 -17.734 1 88.69 287 LYS B C 1
ATOM 4501 O O . LYS B 1 287 ? 0.313 -17.391 -16.625 1 88.69 287 LYS B O 1
ATOM 4506 N N . SER B 1 288 ? 1.404 -18.422 -18.328 1 90.88 288 SER B N 1
ATOM 4507 C CA . SER B 1 288 ? 2.682 -18.281 -17.625 1 90.88 288 SER B CA 1
ATOM 4508 C C . SER B 1 288 ? 3.119 -16.828 -17.531 1 90.88 288 SER B C 1
ATOM 4510 O O . SER B 1 288 ? 3.586 -16.375 -16.484 1 90.88 288 SER B O 1
ATOM 4512 N N . ALA B 1 289 ? 2.896 -16.125 -18.625 1 92.25 289 ALA B N 1
ATOM 4513 C CA . ALA B 1 289 ? 3.246 -14.703 -18.625 1 92.25 289 ALA B CA 1
ATOM 4514 C C . ALA B 1 289 ? 2.387 -13.922 -17.641 1 92.25 289 ALA B C 1
ATOM 4516 O O . ALA B 1 289 ? 2.898 -13.094 -16.875 1 92.25 289 ALA B O 1
ATOM 4517 N N . HIS B 1 290 ? 1.142 -14.172 -17.625 1 93.44 290 HIS B N 1
ATOM 4518 C CA . HIS B 1 290 ? 0.24 -13.5 -16.688 1 93.44 290 HIS B CA 1
ATOM 4519 C C . HIS B 1 290 ? 0.633 -13.773 -15.242 1 93.44 290 HIS B C 1
ATOM 4521 O O . HIS B 1 290 ? 0.62 -12.867 -14.414 1 93.44 290 HIS B O 1
ATOM 4527 N N . ALA B 1 291 ? 0.986 -15.031 -14.992 1 94.44 291 ALA B N 1
ATOM 4528 C CA . ALA B 1 291 ? 1.378 -15.422 -13.641 1 94.44 291 ALA B CA 1
ATOM 4529 C C . ALA B 1 291 ? 2.645 -14.688 -13.203 1 94.44 291 ALA B C 1
ATOM 4531 O O . ALA B 1 291 ? 2.711 -14.156 -12.094 1 94.44 291 ALA B O 1
ATOM 4532 N N . VAL B 1 292 ? 3.566 -14.656 -14.094 1 95.75 292 VAL B N 1
ATOM 4533 C CA . VAL B 1 292 ? 4.824 -13.977 -13.797 1 95.75 292 VAL B CA 1
ATOM 4534 C C . VAL B 1 292 ? 4.578 -12.484 -13.602 1 95.75 292 VAL B C 1
ATOM 4536 O O . VAL B 1 292 ? 5.117 -11.883 -12.672 1 95.75 292 VAL B O 1
ATOM 4539 N N . ASN B 1 293 ? 3.74 -11.922 -14.422 1 96.06 293 ASN B N 1
ATOM 4540 C CA . ASN B 1 293 ? 3.393 -10.508 -14.297 1 96.06 293 ASN B CA 1
ATOM 4541 C C . ASN B 1 293 ? 2.717 -10.219 -12.961 1 96.06 293 ASN B C 1
ATOM 4543 O O . ASN B 1 293 ? 2.961 -9.172 -12.352 1 96.06 293 ASN B O 1
ATOM 4547 N N . GLY B 1 294 ? 1.896 -11.117 -12.531 1 95.56 294 GLY B N 1
ATOM 4548 C CA . GLY B 1 294 ? 1.264 -10.969 -11.234 1 95.56 294 GLY B CA 1
ATOM 4549 C C . GLY B 1 294 ? 2.256 -10.938 -10.086 1 95.56 294 GLY B C 1
ATOM 4550 O O . GLY B 1 294 ? 2.145 -10.102 -9.188 1 95.56 294 GLY B O 1
ATOM 4551 N N . ALA B 1 295 ? 3.219 -11.805 -10.125 1 97 295 ALA B N 1
ATOM 4552 C CA . ALA B 1 295 ? 4.25 -11.844 -9.086 1 97 295 ALA B CA 1
ATOM 4553 C C . ALA B 1 295 ? 5.078 -10.562 -9.094 1 97 295 ALA B C 1
ATOM 4555 O O . ALA B 1 295 ? 5.348 -9.984 -8.039 1 97 295 ALA B O 1
ATOM 4556 N N . ALA B 1 296 ? 5.441 -10.133 -10.305 1 97.56 296 ALA B N 1
ATOM 4557 C CA . ALA B 1 296 ? 6.223 -8.906 -10.445 1 97.56 296 ALA B CA 1
ATOM 4558 C C . ALA B 1 296 ? 5.469 -7.707 -9.875 1 97.56 296 ALA B C 1
ATOM 4560 O O . ALA B 1 296 ? 6.031 -6.918 -9.109 1 97.56 296 ALA B O 1
ATOM 4561 N N . THR B 1 297 ? 4.25 -7.629 -10.172 1 96.44 297 THR B N 1
ATOM 4562 C CA . THR B 1 297 ? 3.416 -6.52 -9.727 1 96.44 297 THR B CA 1
ATOM 4563 C C . THR B 1 297 ? 3.268 -6.531 -8.203 1 96.44 297 THR B C 1
ATOM 4565 O O . THR B 1 297 ? 3.299 -5.477 -7.566 1 96.44 297 THR B O 1
ATOM 4568 N N . SER B 1 298 ? 3.098 -7.676 -7.695 1 95.94 298 SER B N 1
ATOM 4569 C CA . SER B 1 298 ? 2.953 -7.809 -6.25 1 95.94 298 SER B CA 1
ATOM 4570 C C . SER B 1 298 ? 4.207 -7.332 -5.523 1 95.94 298 SER B C 1
ATOM 4572 O O . SER B 1 298 ? 4.113 -6.605 -4.531 1 95.94 298 SER B O 1
ATOM 4574 N N . ALA B 1 299 ? 5.32 -7.727 -6.012 1 97.19 299 ALA B N 1
ATOM 4575 C CA . ALA B 1 299 ? 6.578 -7.324 -5.387 1 97.19 299 ALA B CA 1
ATOM 4576 C C . ALA B 1 299 ? 6.766 -5.809 -5.461 1 97.19 299 ALA B C 1
ATOM 4578 O O . ALA B 1 299 ? 7.109 -5.172 -4.465 1 97.19 299 ALA B O 1
ATOM 4579 N N . VAL B 1 300 ? 6.473 -5.23 -6.637 1 96.75 300 VAL B N 1
ATOM 4580 C CA . VAL B 1 300 ? 6.625 -3.793 -6.832 1 96.75 300 VAL B CA 1
ATOM 4581 C C . VAL B 1 300 ? 5.625 -3.041 -5.957 1 96.75 300 VAL B C 1
ATOM 4583 O O . VAL B 1 300 ? 5.992 -2.104 -5.246 1 96.75 300 VAL B O 1
ATOM 4586 N N . GLY B 1 301 ? 4.398 -3.475 -6.047 1 92.81 301 GLY B N 1
ATOM 4587 C CA . GLY B 1 301 ? 3.357 -2.83 -5.262 1 92.81 301 GLY B CA 1
ATOM 4588 C C . GLY B 1 301 ? 3.641 -2.838 -3.773 1 92.81 301 GLY B C 1
ATOM 4589 O O . GLY B 1 301 ? 3.516 -1.81 -3.105 1 92.81 301 GLY B O 1
ATOM 4590 N N . LYS B 1 302 ? 4.023 -4.023 -3.26 1 93.5 302 LYS B N 1
ATOM 4591 C CA . LYS B 1 302 ? 4.324 -4.148 -1.836 1 93.5 302 LYS B CA 1
ATOM 4592 C C . LYS B 1 302 ? 5.477 -3.227 -1.436 1 93.5 302 LYS B C 1
ATOM 4594 O O . LYS B 1 302 ? 5.426 -2.588 -0.382 1 93.5 302 LYS B O 1
ATOM 4599 N N . THR B 1 303 ? 6.48 -3.102 -2.227 1 94.69 303 THR B N 1
ATOM 4600 C CA . THR B 1 303 ? 7.656 -2.275 -1.98 1 94.69 303 THR B CA 1
ATOM 4601 C C . THR B 1 303 ? 7.285 -0.795 -1.968 1 94.69 303 THR B C 1
ATOM 4603 O O . THR B 1 303 ? 7.559 -0.091 -0.993 1 94.69 303 THR B O 1
ATOM 4606 N N . LEU B 1 304 ? 6.617 -0.373 -3.01 1 93.44 304 LEU B N 1
ATOM 4607 C CA . LEU B 1 304 ? 6.359 1.051 -3.193 1 93.44 304 LEU B CA 1
ATOM 4608 C C . LEU B 1 304 ? 5.305 1.544 -2.207 1 93.44 304 LEU B C 1
ATOM 4610 O O . LEU B 1 304 ? 5.422 2.646 -1.669 1 93.44 304 LEU B O 1
ATOM 4614 N N . ASN B 1 305 ? 4.316 0.755 -1.972 1 88.94 305 ASN B N 1
ATOM 4615 C CA . ASN B 1 305 ? 3.291 1.151 -1.014 1 88.94 305 ASN B CA 1
ATOM 4616 C C . ASN B 1 305 ? 3.865 1.309 0.391 1 88.94 305 ASN B C 1
ATOM 4618 O O . ASN B 1 305 ? 3.559 2.279 1.086 1 88.94 305 ASN B O 1
ATOM 4622 N N . THR B 1 306 ? 4.68 0.355 0.777 1 90.88 306 THR B N 1
ATOM 4623 C CA . THR B 1 306 ? 5.301 0.436 2.096 1 90.88 306 THR B CA 1
ATOM 4624 C C . THR B 1 306 ? 6.223 1.649 2.184 1 90.88 306 THR B C 1
ATOM 4626 O O . THR B 1 306 ? 6.238 2.35 3.199 1 90.88 306 THR B O 1
ATOM 4629 N N . LEU B 1 307 ? 6.914 1.909 1.098 1 92.56 307 LEU B N 1
ATOM 4630 C CA . LEU B 1 307 ? 7.84 3.035 1.079 1 92.56 307 LEU B CA 1
ATOM 4631 C C . LEU B 1 307 ? 7.094 4.355 1.245 1 92.56 307 LEU B C 1
ATOM 4633 O O . LEU B 1 307 ? 7.488 5.199 2.051 1 92.56 307 LEU B O 1
ATOM 4637 N N . ILE B 1 308 ? 6.047 4.516 0.591 1 89.38 308 ILE B N 1
ATOM 4638 C CA . ILE B 1 308 ? 5.301 5.77 0.615 1 89.38 308 ILE B CA 1
ATOM 4639 C C . ILE B 1 308 ? 4.688 5.977 1.999 1 89.38 308 ILE B C 1
ATOM 4641 O O . ILE B 1 308 ? 4.66 7.102 2.51 1 89.38 308 ILE B O 1
ATOM 4645 N N . ILE B 1 309 ? 4.23 4.938 2.566 1 85.88 309 ILE B N 1
ATOM 4646 C CA . ILE B 1 309 ? 3.639 5.031 3.896 1 85.88 309 ILE B CA 1
ATOM 4647 C C . ILE B 1 309 ? 4.719 5.398 4.914 1 85.88 309 ILE B C 1
ATOM 4649 O O . ILE B 1 309 ? 4.504 6.254 5.773 1 85.88 309 ILE B O 1
ATOM 4653 N N . ALA B 1 310 ? 5.852 4.789 4.785 1 89.25 310 ALA B N 1
ATOM 4654 C CA . ALA B 1 310 ? 6.961 5.078 5.691 1 89.25 310 ALA B CA 1
ATOM 4655 C C . ALA B 1 310 ? 7.418 6.527 5.551 1 89.25 310 ALA B C 1
ATOM 4657 O O . ALA B 1 310 ? 7.703 7.195 6.547 1 89.25 310 ALA B O 1
ATOM 4658 N N . ILE B 1 311 ? 7.473 7.004 4.305 1 91.25 311 ILE B N 1
ATOM 4659 C CA . ILE B 1 311 ? 7.859 8.391 4.047 1 91.25 311 ILE B CA 1
ATOM 4660 C C . ILE B 1 311 ? 6.848 9.336 4.695 1 91.25 311 ILE B C 1
ATOM 4662 O O . ILE B 1 311 ? 7.23 10.258 5.418 1 91.25 311 ILE B O 1
ATOM 4666 N N . ARG B 1 312 ? 5.652 9.07 4.445 1 87.25 312 ARG B N 1
ATOM 4667 C CA . ARG B 1 312 ? 4.602 9.922 4.988 1 87.25 312 ARG B CA 1
ATOM 4668 C C . ARG B 1 312 ? 4.664 9.961 6.512 1 87.25 312 ARG B C 1
ATOM 4670 O O . ARG B 1 312 ? 4.566 11.031 7.117 1 87.25 312 ARG B O 1
ATOM 4677 N N . ASN B 1 313 ? 4.82 8.812 7.113 1 85.44 313 ASN B N 1
ATOM 4678 C CA . ASN B 1 313 ? 4.914 8.734 8.562 1 85.44 313 ASN B CA 1
ATOM 4679 C C . ASN B 1 313 ? 6.098 9.547 9.094 1 85.44 313 ASN B C 1
ATOM 4681 O O . ASN B 1 313 ? 5.984 10.219 10.117 1 85.44 313 ASN B O 1
ATOM 4685 N N . THR B 1 314 ? 7.141 9.445 8.453 1 90.38 314 THR B N 1
ATOM 4686 C CA . THR B 1 314 ? 8.359 10.133 8.867 1 90.38 314 THR B CA 1
ATOM 4687 C C . THR B 1 314 ? 8.195 11.648 8.734 1 90.38 314 THR B C 1
ATOM 4689 O O . THR B 1 314 ? 8.555 12.398 9.648 1 90.38 314 THR B O 1
ATOM 4692 N N . VAL B 1 315 ? 7.66 12.062 7.609 1 90.19 315 VAL B N 1
ATOM 4693 C CA . VAL B 1 315 ? 7.445 13.484 7.383 1 90.19 315 VAL B CA 1
ATOM 4694 C C . VAL B 1 315 ? 6.441 14.023 8.406 1 90.19 315 VAL B C 1
ATOM 4696 O O . VAL B 1 315 ? 6.656 15.086 8.992 1 90.19 315 VAL B O 1
ATOM 4699 N N . ASP B 1 316 ? 5.422 13.289 8.68 1 85 316 ASP B N 1
ATOM 4700 C CA . ASP B 1 316 ? 4.438 13.688 9.68 1 85 316 ASP B CA 1
ATOM 4701 C C . ASP B 1 316 ? 5.082 13.836 11.055 1 85 316 ASP B C 1
ATOM 4703 O O . ASP B 1 316 ? 4.777 14.781 11.789 1 85 316 ASP B O 1
ATOM 4707 N N . SER B 1 317 ? 5.934 12.93 11.391 1 86.94 317 SER B N 1
ATOM 4708 C CA . SER B 1 317 ? 6.617 12.977 12.68 1 86.94 317 SER B CA 1
ATOM 4709 C C . SER B 1 317 ? 7.508 14.203 12.781 1 86.94 317 SER B C 1
ATOM 4711 O O . SER B 1 317 ? 7.602 14.828 13.844 1 86.94 317 SER B O 1
ATOM 4713 N N . GLY B 1 318 ? 8.227 14.477 11.695 1 88.38 318 GLY B N 1
ATOM 4714 C CA . GLY B 1 318 ? 9.016 15.695 11.664 1 88.38 318 GLY B CA 1
ATOM 4715 C C . GLY B 1 318 ? 8.188 16.953 11.844 1 88.38 318 GLY B C 1
ATOM 4716 O O . GLY B 1 318 ? 8.562 17.844 12.617 1 88.38 318 GLY B O 1
ATOM 4717 N N . LEU B 1 319 ? 7.09 17.016 11.219 1 86.56 319 LEU B N 1
ATOM 4718 C CA . LEU B 1 319 ? 6.203 18.156 11.32 1 86.56 319 LEU B CA 1
ATOM 4719 C C . LEU B 1 319 ? 5.602 18.25 12.719 1 86.56 319 LEU B C 1
ATOM 4721 O O . LEU B 1 319 ? 5.398 19.359 13.242 1 86.56 319 LEU B O 1
ATOM 4725 N N . LYS B 1 320 ? 5.348 17.156 13.359 1 84.62 320 LYS B N 1
ATOM 4726 C CA . LYS B 1 320 ? 4.871 17.125 14.734 1 84.62 320 LYS B CA 1
ATOM 4727 C C . LYS B 1 320 ? 5.902 17.719 15.688 1 84.62 320 LYS B C 1
ATOM 4729 O O . LYS B 1 320 ? 5.547 18.453 16.609 1 84.62 320 LYS B O 1
ATOM 4734 N N . THR B 1 321 ? 7.066 17.359 15.484 1 87.81 321 THR B N 1
ATOM 4735 C CA . THR B 1 321 ? 8.148 17.906 16.297 1 87.81 321 THR B CA 1
ATOM 4736 C C . THR B 1 321 ? 8.234 19.422 16.156 1 87.81 321 THR B C 1
ATOM 4738 O O . THR B 1 321 ? 8.414 20.125 17.156 1 87.81 321 THR B O 1
ATOM 4741 N N . ILE B 1 322 ? 8.133 19.906 14.961 1 87.19 322 ILE B N 1
ATOM 4742 C CA . ILE B 1 322 ? 8.148 21.344 14.711 1 87.19 322 ILE B CA 1
ATOM 4743 C C . ILE B 1 322 ? 6.977 22 15.422 1 87.19 322 ILE B C 1
ATOM 4745 O O . ILE B 1 322 ? 7.141 23.047 16.062 1 87.19 322 ILE B O 1
ATOM 4749 N N . ASN B 1 323 ? 5.84 21.375 15.328 1 82.31 323 ASN B N 1
ATOM 4750 C CA . ASN B 1 323 ? 4.652 21.906 15.992 1 82.31 323 ASN B CA 1
ATOM 4751 C C . ASN B 1 323 ? 4.832 21.984 17.5 1 82.31 323 ASN B C 1
ATOM 4753 O O . ASN B 1 323 ? 4.391 22.938 18.141 1 82.31 323 ASN B O 1
ATOM 4757 N N . ALA B 1 324 ? 5.441 20.984 18.047 1 84.44 324 ALA B N 1
ATOM 4758 C CA . ALA B 1 324 ? 5.68 20.969 19.484 1 84.44 324 ALA B CA 1
ATOM 4759 C C . ALA B 1 324 ? 6.586 22.109 19.922 1 84.44 324 ALA B C 1
ATOM 4761 O O . ALA B 1 324 ? 6.371 22.719 20.969 1 84.44 324 ALA B O 1
ATOM 4762 N N . VAL B 1 325 ? 7.543 22.406 19.125 1 85.31 325 VAL B N 1
ATOM 4763 C CA . VAL B 1 325 ? 8.453 23.516 19.422 1 85.31 325 VAL B CA 1
ATOM 4764 C C . VAL B 1 325 ? 7.723 24.844 19.25 1 85.31 325 VAL B C 1
ATOM 4766 O O . VAL B 1 325 ? 7.895 25.75 20.062 1 85.31 325 VAL B O 1
ATOM 4769 N N . LEU B 1 326 ? 6.949 24.969 18.219 1 81.5 326 LEU B N 1
ATOM 4770 C CA . LEU B 1 326 ? 6.18 26.188 17.969 1 81.5 326 LEU B CA 1
ATOM 4771 C C . LEU B 1 326 ? 5.246 26.469 19.141 1 81.5 326 LEU B C 1
ATOM 4773 O O . LEU B 1 326 ? 5.023 27.641 19.5 1 81.5 326 LEU B O 1
ATOM 4777 N N . ALA B 1 327 ? 4.699 25.453 19.719 1 77.19 327 ALA B N 1
ATOM 4778 C CA . ALA B 1 327 ? 3.746 25.594 20.828 1 77.19 327 ALA B CA 1
ATOM 4779 C C . ALA B 1 327 ? 4.426 26.141 22.078 1 77.19 327 ALA B C 1
ATOM 4781 O O . ALA B 1 327 ? 3.76 26.672 22.969 1 77.19 327 ALA B O 1
ATOM 4782 N N . THR B 1 328 ? 5.707 26.109 22.062 1 81.88 328 THR B N 1
ATOM 4783 C CA . THR B 1 328 ? 6.414 26.516 23.266 1 81.88 328 THR B CA 1
ATOM 4784 C C . THR B 1 328 ? 7.078 27.875 23.062 1 81.88 328 THR B C 1
ATOM 4786 O O . THR B 1 328 ? 7.719 28.406 23.984 1 81.88 328 THR B O 1
ATOM 4789 N N . VAL B 1 329 ? 6.91 28.422 21.906 1 80.69 329 VAL B N 1
ATOM 4790 C CA . VAL B 1 329 ? 7.566 29.703 21.609 1 80.69 329 VAL B CA 1
ATOM 4791 C C . VAL B 1 329 ? 6.871 30.828 22.359 1 80.69 329 VAL B C 1
ATOM 4793 O O . VAL B 1 329 ? 5.641 30.859 22.453 1 80.69 329 VAL B O 1
ATOM 4796 N N . THR B 1 330 ? 7.668 31.734 22.969 1 78 330 THR B N 1
ATOM 4797 C CA . THR B 1 330 ? 7.172 32.938 23.641 1 78 330 THR B CA 1
ATOM 4798 C C . THR B 1 330 ? 7.73 34.188 23.016 1 78 330 THR B C 1
ATOM 4800 O O . THR B 1 330 ? 8.562 34.125 22.109 1 78 330 THR B O 1
ATOM 4803 N N . GLN B 1 331 ? 7.148 35.312 23.406 1 75.94 331 GLN B N 1
ATOM 4804 C CA . GLN B 1 331 ? 7.594 36.594 22.891 1 75.94 331 GLN B CA 1
ATOM 4805 C C . GLN B 1 331 ? 9.094 36.781 23.125 1 75.94 331 GLN B C 1
ATOM 4807 O O . GLN B 1 331 ? 9.773 37.406 22.281 1 75.94 331 GLN B O 1
ATOM 4812 N N . GLU B 1 332 ? 9.602 36.281 24.172 1 75.94 332 GLU B N 1
ATOM 4813 C CA . GLU B 1 332 ? 11 36.438 24.547 1 75.94 332 GLU B CA 1
ATOM 4814 C C . GLU B 1 332 ? 11.914 35.625 23.625 1 75.94 332 GLU B C 1
ATOM 4816 O O . GLU B 1 332 ? 13.117 35.875 23.562 1 75.94 332 GLU B O 1
ATOM 4821 N N . ASP B 1 333 ? 11.305 34.75 22.906 1 75.19 333 ASP B N 1
ATOM 4822 C CA . ASP B 1 333 ? 12.094 33.875 22.062 1 75.19 333 ASP B CA 1
ATOM 4823 C C . ASP B 1 333 ? 12.383 34.531 20.703 1 75.19 333 ASP B C 1
ATOM 4825 O O . ASP B 1 333 ? 13.164 34 19.922 1 75.19 333 ASP B O 1
ATOM 4829 N N . LYS B 1 334 ? 11.68 35.719 20.484 1 71.38 334 LYS B N 1
ATOM 4830 C CA . LYS B 1 334 ? 11.906 36.406 19.203 1 71.38 334 LYS B CA 1
ATOM 4831 C C . LYS B 1 334 ? 13.289 37.062 19.172 1 71.38 334 LYS B C 1
ATOM 4833 O O . LYS B 1 334 ? 13.727 37.625 20.172 1 71.38 334 LYS B O 1
ATOM 4838 N N . SER B 1 335 ? 13.977 36.844 18.172 1 65.44 335 SER B N 1
ATOM 4839 C CA . SER B 1 335 ? 15.289 37.469 18.062 1 65.44 335 SER B CA 1
ATOM 4840 C C . SER B 1 335 ? 15.172 38.969 17.875 1 65.44 335 SER B C 1
ATOM 4842 O O . SER B 1 335 ? 14.266 39.469 17.188 1 65.44 335 SER B O 1
ATOM 4844 N N . ALA B 1 336 ? 15.664 39.812 18.734 1 52.75 336 ALA B N 1
ATOM 4845 C CA . ALA B 1 336 ? 15.781 41.281 18.703 1 52.75 336 ALA B CA 1
ATOM 4846 C C . ALA B 1 336 ? 16.281 41.75 17.344 1 52.75 336 ALA B C 1
ATOM 4848 O O . ALA B 1 336 ? 16.016 42.906 16.953 1 52.75 336 ALA B O 1
ATOM 4849 N N . GLU B 1 337 ? 17.031 41.125 16.656 1 47.5 337 GLU B N 1
ATOM 4850 C CA . GLU B 1 337 ? 17.797 41.719 15.578 1 47.5 337 GLU B CA 1
ATOM 4851 C C . GLU B 1 337 ? 16.891 42.188 14.43 1 47.5 337 GLU B C 1
ATOM 4853 O O . GLU B 1 337 ? 17.281 43.031 13.617 1 47.5 337 GLU B O 1
ATOM 4858 N N . ALA B 1 338 ? 15.789 41.656 14.195 1 44.16 338 ALA B N 1
ATOM 4859 C CA . ALA B 1 338 ? 15.234 42.062 12.914 1 44.16 338 ALA B CA 1
ATOM 4860 C C . ALA B 1 338 ? 14.656 43.469 12.992 1 44.16 338 ALA B C 1
ATOM 4862 O O . ALA B 1 338 ? 14.109 44 12.008 1 44.16 338 ALA B O 1
ATOM 4863 N N . THR B 1 339 ? 14.539 44.062 14.125 1 37.09 339 THR B N 1
ATOM 4864 C CA . THR B 1 339 ? 13.891 45.344 13.953 1 37.09 339 THR B CA 1
ATOM 4865 C C . THR B 1 339 ? 14.875 46.375 13.391 1 37.09 339 THR B C 1
ATOM 4867 O O . THR B 1 339 ? 14.57 47.562 13.344 1 37.09 339 THR B O 1
ATOM 4870 N N . THR B 1 340 ? 16.172 46.156 13.422 1 34.69 340 THR B N 1
ATOM 4871 C CA . THR B 1 340 ? 16.828 47.406 12.984 1 34.69 340 THR B CA 1
ATOM 4872 C C . THR B 1 340 ? 16.484 47.688 11.523 1 34.69 340 THR B C 1
ATOM 4874 O O . THR B 1 340 ? 16.703 46.875 10.641 1 34.69 340 THR B O 1
ATOM 4877 N N . PRO B 1 341 ? 15.523 48.594 11.242 1 35.31 341 PRO B N 1
ATOM 4878 C CA . PRO B 1 341 ? 15.336 49.094 9.883 1 35.31 341 PRO B CA 1
ATOM 4879 C C . PRO B 1 341 ? 16.656 49.281 9.125 1 35.31 341 PRO B C 1
ATOM 4881 O O . PRO B 1 341 ? 17.672 49.594 9.734 1 35.31 341 PRO B O 1
ATOM 4884 N N . ALA B 1 342 ? 16.891 48.531 8.023 1 32.03 342 ALA B N 1
ATOM 4885 C CA . ALA B 1 342 ? 18.016 48.875 7.168 1 32.03 342 ALA B CA 1
ATOM 4886 C C . ALA B 1 342 ? 18.266 50.375 7.176 1 32.03 342 ALA B C 1
ATOM 4888 O O . ALA B 1 342 ? 17.344 51.188 6.984 1 32.03 342 ALA B O 1
ATOM 4889 N N . ASP B 1 343 ? 19.172 50.938 7.895 1 32.06 343 ASP B N 1
ATOM 4890 C CA . ASP B 1 343 ? 19.719 52.281 7.734 1 32.06 343 ASP B CA 1
ATOM 4891 C C . ASP B 1 343 ? 19.969 52.594 6.262 1 32.06 343 ASP B C 1
ATOM 4893 O O . ASP B 1 343 ? 20.594 51.812 5.547 1 32.06 343 ASP B O 1
ATOM 4897 N N . ALA B 1 344 ? 19.016 53.312 5.59 1 33.28 344 ALA B N 1
ATOM 4898 C CA . ALA B 1 344 ? 19.281 54 4.344 1 33.28 344 ALA B CA 1
ATOM 4899 C C . ALA B 1 344 ? 20.703 54.531 4.301 1 33.28 344 ALA B C 1
ATOM 4901 O O . ALA B 1 344 ? 21.062 55.469 5.043 1 33.28 344 ALA B O 1
ATOM 4902 N N . THR B 1 345 ? 21.75 53.688 4.246 1 30.53 345 THR B N 1
ATOM 4903 C CA . THR B 1 345 ? 23.078 54.188 3.932 1 30.53 345 THR B CA 1
ATOM 4904 C C . THR B 1 345 ? 23.031 55.219 2.816 1 30.53 345 THR B C 1
ATOM 4906 O O . THR B 1 345 ? 22.562 54.938 1.712 1 30.53 345 THR B O 1
ATOM 4909 N N . ALA B 1 346 ? 22.906 56.5 3.168 1 31.05 346 ALA B N 1
ATOM 4910 C CA . ALA B 1 346 ? 23.203 57.781 2.512 1 31.05 346 ALA B CA 1
ATOM 4911 C C . ALA B 1 346 ? 24.375 57.656 1.551 1 31.05 346 ALA B C 1
ATOM 4913 O O . ALA B 1 346 ? 25.328 56.906 1.823 1 31.05 346 ALA B O 1
ATOM 4914 N N . SER B 1 347 ? 24.125 57.844 0.174 1 28.92 347 SER B N 1
ATOM 4915 C CA . SER B 1 347 ? 25 58.219 -0.919 1 28.92 347 SER B CA 1
ATOM 4916 C C . SER B 1 347 ? 26.156 59.062 -0.416 1 28.92 347 SER B C 1
ATOM 4918 O O . SER B 1 347 ? 25.953 60.188 0.057 1 28.92 347 SER B O 1
ATOM 4920 N N . GLY B 1 348 ? 27.016 58.5 0.304 1 22.28 348 GLY B N 1
ATOM 4921 C CA . GLY B 1 348 ? 28.25 59.25 0.515 1 22.28 348 GLY B CA 1
ATOM 4922 C C . GLY B 1 348 ? 28.703 60 -0.712 1 22.28 348 GLY B C 1
ATOM 4923 O O . GLY B 1 348 ? 28.25 59.719 -1.827 1 22.28 348 GLY B O 1
ATOM 4924 N N . GLN B 1 349 ? 29.969 60.938 -0.699 1 23.89 349 GLN B N 1
ATOM 4925 C CA . GLN B 1 349 ? 30.828 61.75 -1.564 1 23.89 349 GLN B CA 1
ATOM 4926 C C . GLN B 1 349 ? 31.391 60.906 -2.709 1 23.89 349 GLN B C 1
ATOM 4928 O O . GLN B 1 349 ? 31.844 59.781 -2.492 1 23.89 349 GLN B O 1
#

Nearest PDB structures (foldseek):
  1l8w-assembly5_B  TM=8.756E-01  e=6.936E-17  Borreliella burgdorferi
  1l8w-assembly6_A  TM=8.671E-01  e=1.211E-14  Borreliella burgdorferi
  1l8w-assembly5_D  TM=8.661E-01  e=2.587E-14  Borreliella burgdorferi
  1l8w-assembly6_C  TM=8.907E-01  e=8.286E-14  Borreliella burgdorferi
  1l8w-assembly5_B  TM=8.757E-01  e=4.812E-17  Borreliella burgdorferi

Radius of gyration: 28.82 Å; Cα contacts (8 Å, |Δi|>4): 1561; chains: 2; bounding box: 65×96×77 Å

InterPro domains:
  IPR000680 Borrelia lipoprotein [PF00921] (44-325)

Foldseek 3Di:
DDPPDPVPVVVPVVPVVPPDDDDPPPPDLVVLLVVLLVLLVVLLVVLLVLLVQLCVLLVDFALQAALLSVLVSLQSLLVSLVVSLVSLVVSCVVRNLFPLLVVLSVCCNVQFSVLLNVLSNLLSVFRRGRGGLLFADAAPDDFWAFDLSSLLSNLRSLLSNCVQQPDPPQAALQAADDDFVLQFLLLLQRAPDAVSFFFLSSLVSLLVLLVRGALSNLSVQSNPDDRDDAADAQQPDDGLSNNRRHYHDHNRGTHHTSDGSSRSLNNLQSLSNGPGGYTGFHYPDVNRSNSNSRSSSSSNSRNSVVSSVSSSVSSVVSSVVSVVSSVPDDSVSRDPPPPPPPPPPPPDD/DDPPDPVPVVVPVVPVVPPDDDDPPPPDLVVLLVVLLVLLVVLLVVLLVLLVQLCVLLVDFALQAALLSVLVSLQSLLVSLVVSLVSLVVSCVVRNLFPLLVVLSVCCNVQFSVLLNVLSNLLSVFRRGRGGLLFADAAPDDFWAFDLSSLLSNLRSLLSNCVQQPDPPQAALQAADDDFVLQFLLLLQRAPDAVSFFFLSSLVSLLVLLVRGALSNLSVQSNPDDRDDAADAQQPDDGLSNNRRHYYDHNRGTHHTSDGSSRSLNNLQSLSNGHGGYTGFHYPDVNRSNSNSRSSSSSNSRNSVVSSVSSSVSSVVSSVVSVVSSVPDDSVSRDPPPPPPPPPPPPDD

Secondary structure (DSSP, 8-state):
-----TTTTTTGGGTGGG---S------HHHHHHHHHHHHHHHHHHHHHHGGGGTGGGGG--TT-BHHHHHHHHHHHHHHHHHHHHHHHHHHHHH---HHHHHHHHHHIIIIIHHHHHHHHHHHTT---SSBSS-BPPTT---BPPPHHHHHHHHHHHHHHHHHHSPTTS--TT---S-HHHHHHTTHHHH--GGG---HHHHHHHHHHHHHS-HHHHHHHHHHPPP--S---GGG--SHHHHHTPPP-TT-PPP-TT--HHHHHHHHHHHHHSTT-BB---TT-HHHHHHHHHHHHHHHHHHHHHHHHHHHHHHHHHHHHHHHHHTT--GGGS-GGGGS---------/-----TTSHHHHGGGGGG---S------HHHHHHHHHHHHHHHHHHHHHHGGGGSGGGGG--TT-BHHHHHHHHHHHHHHHHHHHHHHHHHHHHH---HHHHHHHHHHIIIIIHHHHHHHHHHHTT---SSBSS-BPPTT---BPPPHHHHHHHHHHHHHHHHHHSPTTS--TT---S-HHHHHHTTHHHH--GGG---HHHHHHHHHHHHHS-HHHHHHHHHHPPP--S---GGG--SHHHHHTPPP-TT-PPP-TT--HHHHHHHHHHHHHSTT-BB---TT-HHHHHHHHHHHHHHHHHHHHHHHHHHHHHHHHHHHHHHHHHTT--GGGS-GGGGS---------

Organism: Borrelia turicatae (strain 91E135) (NCBI:txid314724)